Protein AF-0000000070921452 (afdb_homodimer)

Nearest PDB structures (foldseek):
  7rsf-assembly1_B  TM=6.996E-01  e=8.928E-40  Escherichia coli str. K-12 substr. MG1655
  7uoi-assembly1_A  TM=7.866E-01  e=5.355E-36  Enterococcus faecium 1,231,410
  3ct9-assembly1_B  TM=7.372E-01  e=3.382E-29  Bacteroides thetaiotaomicron VPI-5482
  3ct9-assembly1_A  TM=6.686E-01  e=4.321E-28  Bacteroides thetaiotaomicron VPI-5482
  3tx8-assembly1_A-2  TM=6.365E-01  e=1.791E-25  Corynebacterium glutamicum

InterPro domains:
  IPR001261 ArgE/DapE/ACY1/CPG2/YscS, conserved site [PS00759] (105-140)
  IPR002933 Peptidase M20 [PF01546] (72-381)
  IPR010169 Acetylornithine deacetylase ArgE [TIGR01892] (11-379)
  IPR011650 Peptidase M20, dimerisation domain [PF07687] (172-279)
  IPR036264 Bacterial exopeptidase dimerisation domain [SSF55031] (176-279)
  IPR050072 Peptidase M20A family, bacterial cell wall biosynthesis [PTHR43808] (7-383)

Secondary structure (DSSP, 8-state):
-HHHHHHHHHHHHHHHHHS--BTTS--HHHHHHHHHHHHHTT--EEEEE-TTSS-EEEEEEES-S-TT-EEEEEE--B---TT---SS-TTS-EEETTEEESTTIIIIIHHHHHHHHTGGG-TT-SS-EEEEEES--TTT-SSHHHHHHHHHTSSPPSEEEE---BTTPEEEEE-EEEEEEEEEE-B--BGGGGGGSB-HHHHHHHHHHHHHHHHHHHHHH--B-TT-SSSB-EEEEEEEEE-S-TTB--SEEEEEEEEEEPTT--HHHHHHHHHHHIIIIIHHHHHHH-TT-EEEEEEEEEEPPEE--S--HHHHHHHHHHS---EEEESS--THHHHHHTT--EEE--SSBGGGTTSTT-EEEHHHHHHHHHHHHHHHHHH-/-HHHHHHHHHHHHHHHHHS--BTTS--HHHHHHHHHHHHHTT--EEEEE-TTSS-EEEEEEES-S-TT-EEEEEE--B---TT---SS-TTS-EEETTEEESTTIIIIIHHHHHHHHTGGG-TT-SS-EEEEEES--TTT-SSHHHHHHHHHTSSPPSEEEE---BTTPEEEEE-EEEEEEEEEE-B--BGGGGGGSB-HHHHHHHHHHHHHHHHHHHHHH--B-TTSSSSB-EEEEEEEEE-S-TTB--SEEEEEEEEEEPTT--HHHHHHHHHHHIIIIIHHHHHHH-TT-EEEEEEEEEEPPEE--S--HHHHHHHHHHT---EEEESS--THHHHHHTT--EEE--SSBGGGTTSTT-EEEHHHHHHHHHHHHHHHHHH-

Structure (mmCIF, N/CA/C/O backbone):
data_AF-0000000070921452-model_v1
#
loop_
_entity.id
_entity.type
_entity.pdbx_description
1 polymer 'Acetylornithine deacetylase'
#
loop_
_atom_site.group_PDB
_atom_site.id
_atom_site.type_symbol
_atom_site.label_atom_id
_atom_site.label_alt_id
_atom_site.label_comp_id
_atom_site.label_asym_id
_atom_site.label_entity_id
_atom_site.label_seq_id
_atom_site.pdbx_PDB_ins_code
_atom_site.Cartn_x
_atom_site.Cartn_y
_atom_site.Cartn_z
_atom_site.occupancy
_atom_site.B_iso_or_equiv
_atom_site.auth_seq_id
_atom_site.auth_comp_id
_atom_site.auth_asym_id
_atom_site.auth_atom_id
_atom_site.pdbx_PDB_model_num
ATOM 1 N N . MET A 1 1 ? -26.844 41.562 16.5 1 67.75 1 MET A N 1
ATOM 2 C CA . MET A 1 1 ? -25.547 41.844 15.883 1 67.75 1 MET A CA 1
ATOM 3 C C . MET A 1 1 ? -24.688 40.594 15.82 1 67.75 1 MET A C 1
ATOM 5 O O . MET A 1 1 ? -24.266 40.156 14.742 1 67.75 1 MET A O 1
ATOM 9 N N . MET A 1 2 ? -24.734 39.969 16.938 1 76.06 2 MET A N 1
ATOM 10 C CA . MET A 1 2 ? -23.953 38.75 16.984 1 76.06 2 MET A CA 1
ATOM 11 C C . MET A 1 2 ? -24.641 37.625 16.203 1 76.06 2 MET A C 1
ATOM 13 O O . MET A 1 2 ? -24 36.938 15.43 1 76.06 2 MET A O 1
ATOM 17 N N . ALA A 1 3 ? -25.922 37.625 16.312 1 78.75 3 ALA A N 1
ATOM 18 C CA . ALA A 1 3 ? -26.688 36.594 15.633 1 78.75 3 ALA A CA 1
ATOM 19 C C . ALA A 1 3 ? -26.594 36.719 14.117 1 78.75 3 ALA A C 1
ATOM 21 O O . ALA A 1 3 ? -26.484 35.719 13.406 1 78.75 3 ALA A O 1
ATOM 22 N N . THR A 1 4 ? -26.594 37.812 13.656 1 86.81 4 THR A N 1
ATOM 23 C CA . THR A 1 4 ? -26.5 38.062 12.227 1 86.81 4 THR A CA 1
ATOM 24 C C . THR A 1 4 ? -25.109 37.75 11.703 1 86.81 4 THR A C 1
ATOM 26 O O . THR A 1 4 ? -24.953 37.125 10.641 1 86.81 4 THR A O 1
ATOM 29 N N . ALA A 1 5 ? -24.156 38.094 12.492 1 91.69 5 ALA A N 1
ATOM 30 C CA . ALA A 1 5 ? -22.781 37.812 12.102 1 91.69 5 ALA A CA 1
ATOM 31 C C . ALA A 1 5 ? -22.516 36.312 12.062 1 91.69 5 ALA A C 1
ATOM 33 O O . ALA A 1 5 ? -21.828 35.812 11.164 1 91.69 5 ALA A O 1
ATOM 34 N N . LEU A 1 6 ? -23.109 35.656 13 1 95.06 6 LEU A N 1
ATOM 35 C CA . LEU A 1 6 ? -22.938 34.219 13.047 1 95.06 6 LEU A CA 1
ATOM 36 C C . LEU A 1 6 ? -23.609 33.562 11.859 1 95.06 6 LEU A C 1
ATOM 38 O O . LEU A 1 6 ? -23.109 32.562 11.336 1 95.06 6 LEU A O 1
ATOM 42 N N . ALA A 1 7 ? -24.719 34.062 11.461 1 96 7 ALA A N 1
ATOM 43 C CA . ALA A 1 7 ? -25.406 33.562 10.289 1 96 7 ALA A CA 1
ATOM 44 C C . ALA A 1 7 ? -24.562 33.75 9.031 1 96 7 ALA A C 1
ATOM 46 O O . ALA A 1 7 ? -24.547 32.875 8.148 1 96 7 ALA A O 1
ATOM 47 N N . ASP A 1 8 ? -23.922 34.906 8.93 1 97.19 8 ASP A N 1
ATOM 48 C CA . ASP A 1 8 ? -23.031 35.156 7.805 1 97.19 8 ASP A CA 1
ATOM 49 C C . ASP A 1 8 ? -21.844 34.219 7.809 1 97.19 8 ASP A C 1
ATOM 51 O O . ASP A 1 8 ? -21.438 33.719 6.758 1 97.19 8 ASP A O 1
ATOM 55 N N . VAL A 1 9 ? -21.312 33.969 8.992 1 98.12 9 VAL A N 1
ATOM 56 C CA . VAL A 1 9 ? -20.188 33.031 9.133 1 98.12 9 VAL A CA 1
ATOM 57 C C . VAL A 1 9 ? -20.609 31.656 8.656 1 98.12 9 VAL A C 1
ATOM 59 O O . VAL A 1 9 ? -19.891 31.016 7.891 1 98.12 9 VAL A O 1
ATOM 62 N N . ARG A 1 10 ? -21.734 31.219 9.086 1 97.75 10 ARG A N 1
ATOM 63 C CA . ARG A 1 10 ? -22.234 29.891 8.719 1 97.75 10 ARG A CA 1
ATOM 64 C C . ARG A 1 10 ? -22.422 29.781 7.211 1 97.75 10 ARG A C 1
ATOM 66 O O . ARG A 1 10 ? -22.094 28.734 6.621 1 97.75 10 ARG A O 1
ATOM 73 N N . ALA A 1 11 ? -22.922 30.781 6.633 1 98.06 11 ALA A N 1
ATOM 74 C CA . ALA A 1 11 ? -23.172 30.781 5.191 1 98.06 11 ALA A CA 1
ATOM 75 C C . ALA A 1 11 ? -21.859 30.672 4.418 1 98.06 11 ALA A C 1
ATOM 77 O O . ALA A 1 11 ? -21.766 29.922 3.439 1 98.06 11 ALA A O 1
ATOM 78 N N . ILE A 1 12 ? -20.891 31.391 4.832 1 98.62 12 ILE A N 1
ATOM 79 C CA . ILE A 1 12 ? -19.594 31.359 4.172 1 98.62 12 ILE A CA 1
ATOM 80 C C . ILE A 1 12 ? -18.922 30 4.418 1 98.62 12 ILE A C 1
ATOM 82 O O . ILE A 1 12 ? -18.344 29.422 3.508 1 98.62 12 ILE A O 1
ATOM 86 N N . LEU A 1 13 ? -19.016 29.531 5.672 1 98.75 13 LEU A N 1
ATOM 87 C CA . LEU A 1 13 ? -18.438 28.234 6.008 1 98.75 13 LEU A CA 1
ATOM 88 C C . LEU A 1 13 ? -19.047 27.125 5.156 1 98.75 13 LEU A C 1
ATOM 90 O O . LEU A 1 13 ? -18.344 26.219 4.715 1 98.75 13 LEU A O 1
ATOM 94 N N . GLU A 1 14 ? -20.328 27.219 4.969 1 98.62 14 GLU A N 1
ATOM 95 C CA . GLU A 1 14 ? -21.031 26.25 4.121 1 98.62 14 GLU A CA 1
ATOM 96 C C . GLU A 1 14 ? -20.422 26.219 2.719 1 98.62 14 GLU A C 1
ATOM 98 O O . GLU A 1 14 ? -20.203 25.156 2.156 1 98.62 14 GLU A O 1
ATOM 103 N N . ARG A 1 15 ? -20.141 27.359 2.18 1 98.62 15 ARG A N 1
ATOM 104 C CA . ARG A 1 15 ? -19.531 27.438 0.855 1 98.62 15 ARG A CA 1
ATOM 105 C C . ARG A 1 15 ? -18.125 26.875 0.864 1 98.62 15 ARG A C 1
ATOM 107 O O . ARG A 1 15 ? -17.734 26.109 -0.029 1 98.62 15 ARG A O 1
ATOM 114 N N . LEU A 1 16 ? -17.344 27.266 1.867 1 98.81 16 LEU A N 1
ATOM 115 C CA . LEU A 1 16 ? -15.953 26.828 1.937 1 98.81 16 LEU A CA 1
ATOM 116 C C . LEU A 1 16 ? -15.867 25.312 2.059 1 98.81 16 LEU A C 1
ATOM 118 O O . LEU A 1 16 ? -15.031 24.672 1.416 1 98.81 16 LEU A O 1
ATOM 122 N N . VAL A 1 17 ? -16.75 24.719 2.861 1 98.69 17 VAL A N 1
ATOM 123 C CA . VAL A 1 17 ? -16.75 23.281 3.088 1 98.69 17 VAL A CA 1
ATOM 124 C C . VAL A 1 17 ? -17.172 22.562 1.811 1 98.69 17 VAL A C 1
ATOM 126 O O . VAL A 1 17 ? -16.688 21.469 1.517 1 98.69 17 VAL A O 1
ATOM 129 N N . ALA A 1 18 ? -17.969 23.172 1.017 1 98.62 18 ALA A N 1
ATOM 130 C CA . ALA A 1 18 ? -18.516 22.562 -0.186 1 98.62 18 ALA A CA 1
ATOM 131 C C . ALA A 1 18 ? -17.422 22.359 -1.246 1 98.62 18 ALA A C 1
ATOM 133 O O . ALA A 1 18 ? -17.594 21.562 -2.166 1 98.62 18 ALA A O 1
ATOM 134 N N . PHE A 1 19 ? -16.312 23.125 -1.19 1 98.56 19 PHE A N 1
ATOM 135 C CA . PHE A 1 19 ? -15.18 22.922 -2.094 1 98.56 19 PHE A CA 1
ATOM 136 C C . PHE A 1 19 ? -14.328 21.75 -1.633 1 98.56 19 PHE A C 1
ATOM 138 O O . PHE A 1 19 ? -13.805 21.75 -0.518 1 98.56 19 PHE A O 1
ATOM 145 N N . ASP A 1 20 ? -14.211 20.734 -2.416 1 97.88 20 ASP A N 1
ATOM 146 C CA . ASP A 1 20 ? -13.328 19.609 -2.121 1 97.88 20 ASP A CA 1
ATOM 147 C C . ASP A 1 20 ? -11.867 19.984 -2.35 1 97.88 20 ASP A C 1
ATOM 149 O O . ASP A 1 20 ? -11.32 19.734 -3.424 1 97.88 20 ASP A O 1
ATOM 153 N N . THR A 1 21 ? -11.266 20.516 -1.286 1 98.31 21 THR A N 1
ATOM 154 C CA . THR A 1 21 ? -9.883 20.953 -1.391 1 98.31 21 THR A CA 1
ATOM 155 C C . THR A 1 21 ? -8.953 19.969 -0.682 1 98.31 21 THR A C 1
ATOM 157 O O . THR A 1 21 ? -7.98 20.375 -0.044 1 98.31 21 THR A O 1
ATOM 160 N N . VAL A 1 22 ? -9.328 18.672 -0.691 1 97.5 22 VAL A N 1
ATOM 161 C CA . VAL A 1 22 ? -8.336 17.688 -0.258 1 97.5 22 VAL A CA 1
ATOM 162 C C . VAL A 1 22 ? -6.984 18 -0.896 1 97.5 22 VAL A C 1
ATOM 164 O O . VAL A 1 22 ? -6.914 18.359 -2.074 1 97.5 22 VAL A O 1
ATOM 167 N N . SER A 1 23 ? -5.938 17.859 -0.176 1 95.25 23 SER A N 1
ATOM 168 C CA . SER A 1 23 ? -4.625 18.375 -0.549 1 95.25 23 SER A CA 1
ATOM 169 C C . SER A 1 23 ? -4.211 17.891 -1.932 1 95.25 23 SER A C 1
ATOM 171 O O . SER A 1 23 ? -3.469 18.578 -2.643 1 95.25 23 SER A O 1
ATOM 173 N N . ARG A 1 24 ? -4.633 16.734 -2.283 1 93.25 24 ARG A N 1
ATOM 174 C CA . ARG A 1 24 ? -4.281 16.234 -3.607 1 93.25 24 ARG A CA 1
ATOM 175 C C . ARG A 1 24 ? -5.02 17 -4.699 1 93.25 24 ARG A C 1
ATOM 177 O O . ARG A 1 24 ? -4.648 16.938 -5.871 1 93.25 24 ARG A O 1
ATOM 184 N N . ASN A 1 25 ? -6.082 17.719 -4.363 1 96.75 25 ASN A N 1
ATOM 185 C CA . ASN A 1 25 ? -6.891 18.469 -5.32 1 96.75 25 ASN A CA 1
ATOM 186 C C . ASN A 1 25 ? -6.496 19.938 -5.355 1 96.75 25 ASN A C 1
ATOM 188 O O . ASN A 1 25 ? -5.809 20.422 -4.457 1 96.75 25 ASN A O 1
ATOM 192 N N . SER A 1 26 ? -6.922 20.609 -6.406 1 98.19 26 SER A N 1
ATOM 193 C CA . SER A 1 26 ? -6.711 22.047 -6.531 1 98.19 26 SER A CA 1
ATOM 194 C C . SER A 1 26 ? -7.57 22.828 -5.543 1 98.19 26 SER A C 1
ATOM 196 O O . SER A 1 26 ? -8.711 22.438 -5.266 1 98.19 26 SER A O 1
ATOM 198 N N . ASN A 1 27 ? -7 23.922 -5.016 1 98.5 27 ASN A N 1
ATOM 199 C CA . ASN A 1 27 ? -7.801 24.781 -4.152 1 98.5 27 ASN A CA 1
ATOM 200 C C . ASN A 1 27 ? -8.273 26.031 -4.891 1 98.5 27 ASN A C 1
ATOM 202 O O . ASN A 1 27 ? -8.781 26.969 -4.273 1 98.5 27 ASN A O 1
ATOM 206 N N . LEU A 1 28 ? -8.156 26.094 -6.18 1 98.69 28 LEU A N 1
ATOM 207 C CA . LEU A 1 28 ? -8.352 27.328 -6.949 1 98.69 28 LEU A CA 1
ATOM 208 C C . LEU A 1 28 ? -9.812 27.766 -6.918 1 98.69 28 LEU A C 1
ATOM 210 O O . LEU A 1 28 ? -10.102 28.953 -6.934 1 98.69 28 LEU A O 1
ATOM 214 N N . ASP A 1 29 ? -10.719 26.797 -6.969 1 98.69 29 ASP A N 1
ATOM 215 C CA . ASP A 1 29 ? -12.133 27.172 -6.914 1 98.69 29 ASP A CA 1
ATOM 216 C C . ASP A 1 29 ? -12.453 27.891 -5.605 1 98.69 29 ASP A C 1
ATOM 218 O O . ASP A 1 29 ? -13.188 28.875 -5.598 1 98.69 29 ASP A O 1
ATOM 222 N N . LEU A 1 30 ? -11.953 27.344 -4.512 1 98.75 30 LEU A N 1
ATOM 223 C CA . LEU A 1 30 ? -12.148 27.984 -3.217 1 98.75 30 LEU A CA 1
ATOM 224 C C . LEU A 1 30 ? -11.492 29.359 -3.186 1 98.75 30 LEU A C 1
ATOM 226 O O . LEU A 1 30 ? -12.109 30.344 -2.746 1 98.75 30 LEU A O 1
ATOM 230 N N . ILE A 1 31 ? -10.305 29.469 -3.656 1 98.69 31 ILE A N 1
ATOM 231 C CA . ILE A 1 31 ? -9.539 30.719 -3.688 1 98.69 31 ILE A CA 1
ATOM 232 C C . ILE A 1 31 ? -10.266 31.734 -4.559 1 98.69 31 ILE A C 1
ATOM 234 O O . ILE A 1 31 ? -10.32 32.906 -4.215 1 98.69 31 ILE A O 1
ATOM 238 N N . GLY A 1 32 ? -10.766 31.266 -5.711 1 98.62 32 GLY A N 1
ATOM 239 C CA . GLY A 1 32 ? -11.547 32.156 -6.57 1 98.62 32 GLY A CA 1
ATOM 240 C C . GLY A 1 32 ? -12.789 32.688 -5.883 1 98.62 32 GLY A C 1
ATOM 241 O O . GLY A 1 32 ? -13.102 33.875 -6.023 1 98.62 32 GLY A O 1
ATOM 242 N N . PHE A 1 33 ? -13.422 31.844 -5.211 1 98.69 33 PHE A N 1
ATOM 243 C CA . PHE A 1 33 ? -14.594 32.281 -4.461 1 98.69 33 PHE A CA 1
ATOM 244 C C . PHE A 1 33 ? -14.219 33.375 -3.465 1 98.69 33 PHE A C 1
ATOM 246 O O . PHE A 1 33 ? -14.906 34.406 -3.369 1 98.69 33 PHE A O 1
ATOM 253 N N . VAL A 1 34 ? -13.156 33.156 -2.67 1 98.81 34 VAL A N 1
ATOM 254 C CA . VAL A 1 34 ? -12.711 34.125 -1.665 1 98.81 34 VAL A CA 1
ATOM 255 C C . VAL A 1 34 ? -12.312 35.438 -2.342 1 98.81 34 VAL A C 1
ATOM 257 O O . VAL A 1 34 ? -12.672 36.531 -1.87 1 98.81 34 VAL A O 1
ATOM 260 N N . ARG A 1 35 ? -11.547 35.312 -3.402 1 98.69 35 ARG A N 1
ATOM 261 C CA . ARG A 1 35 ? -11.148 36.5 -4.16 1 98.69 35 ARG A CA 1
ATOM 262 C C . ARG A 1 35 ? -12.367 37.344 -4.566 1 98.69 35 ARG A C 1
ATOM 264 O O . ARG A 1 35 ? -12.383 38.562 -4.395 1 98.69 35 ARG A O 1
ATOM 271 N N . ASP A 1 36 ? -13.375 36.688 -5.133 1 98.56 36 ASP A N 1
ATOM 272 C CA . ASP A 1 36 ? -14.57 37.375 -5.602 1 98.56 36 ASP A CA 1
ATOM 273 C C . ASP A 1 36 ? -15.336 38 -4.438 1 98.56 36 ASP A C 1
ATOM 275 O O . ASP A 1 36 ? -15.875 39.094 -4.566 1 98.56 36 ASP A O 1
ATOM 279 N N . LEU A 1 37 ? -15.43 37.25 -3.359 1 98.25 37 LEU A N 1
ATOM 280 C CA . LEU A 1 37 ? -16.078 37.781 -2.17 1 98.25 37 LEU A CA 1
ATOM 281 C C . LEU A 1 37 ? -15.383 39.062 -1.695 1 98.25 37 LEU A C 1
ATOM 283 O O . LEU A 1 37 ? -16.047 40.031 -1.366 1 98.25 37 LEU A O 1
ATOM 287 N N . LEU A 1 38 ? -14.062 39.031 -1.604 1 98.12 38 LEU A N 1
ATOM 288 C CA . LEU A 1 38 ? -13.273 40.188 -1.201 1 98.12 38 LEU A CA 1
ATOM 289 C C . LEU A 1 38 ? -13.5 41.375 -2.15 1 98.12 38 LEU A C 1
ATOM 291 O O . LEU A 1 38 ? -13.688 42.5 -1.71 1 98.12 38 LEU A O 1
ATOM 295 N N . ALA A 1 39 ? -13.539 41.094 -3.416 1 97.62 39 ALA A N 1
ATOM 296 C CA . ALA A 1 39 ? -13.727 42.125 -4.434 1 97.62 39 ALA A CA 1
ATOM 297 C C . ALA A 1 39 ? -15.078 42.812 -4.27 1 97.62 39 ALA A C 1
ATOM 299 O O . ALA A 1 39 ? -15.195 44.031 -4.488 1 97.62 39 ALA A O 1
ATOM 300 N N . ARG A 1 40 ? -16.078 42.062 -3.969 1 97 40 ARG A N 1
ATOM 301 C CA . ARG A 1 40 ? -17.406 42.625 -3.754 1 97 40 ARG A CA 1
ATOM 302 C C . ARG A 1 40 ? -17.406 43.656 -2.635 1 97 40 ARG A C 1
ATOM 304 O O . ARG A 1 40 ? -18.25 44.562 -2.605 1 97 40 ARG A O 1
ATOM 311 N N . HIS A 1 41 ? -16.469 43.5 -1.756 1 96.19 41 HIS A N 1
ATOM 312 C CA . HIS A 1 41 ? -16.375 44.438 -0.65 1 96.19 41 HIS A CA 1
ATOM 313 C C . HIS A 1 41 ? -15.281 45.469 -0.907 1 96.19 41 HIS A C 1
ATOM 315 O O . HIS A 1 41 ? -14.875 46.219 0.004 1 96.19 41 HIS A O 1
ATOM 321 N N . GLY A 1 42 ? -14.688 45.469 -2.102 1 95.81 42 GLY A N 1
ATOM 322 C CA . GLY A 1 42 ? -13.688 46.469 -2.492 1 95.81 42 GLY A CA 1
ATOM 323 C C . GLY A 1 42 ? -12.305 46.156 -1.963 1 95.81 42 GLY A C 1
ATOM 324 O O . GLY A 1 42 ? -11.477 47.031 -1.813 1 95.81 42 GLY A O 1
ATOM 325 N N . VAL A 1 43 ? -12.055 45 -1.565 1 96.62 43 VAL A N 1
ATOM 326 C CA . VAL A 1 43 ? -10.75 44.594 -1.056 1 96.62 43 VAL A CA 1
ATOM 327 C C . VAL A 1 43 ? -9.977 43.844 -2.148 1 96.62 43 VAL A C 1
ATOM 329 O O . VAL A 1 43 ? -10.445 42.844 -2.676 1 96.62 43 VAL A O 1
ATOM 332 N N . ASP A 1 44 ? -8.828 44.312 -2.486 1 93.94 44 ASP A N 1
ATOM 333 C CA . ASP A 1 44 ? -7.98 43.656 -3.465 1 93.94 44 ASP A CA 1
ATOM 334 C C . ASP A 1 44 ? -7.227 42.5 -2.828 1 93.94 44 ASP A C 1
ATOM 336 O O . ASP A 1 44 ? -6.918 42.531 -1.635 1 93.94 44 ASP A O 1
ATOM 340 N N . SER A 1 45 ? -7.027 41.5 -3.6 1 97.44 45 SER A N 1
ATOM 341 C CA . SER A 1 45 ? -6.254 40.344 -3.158 1 97.44 45 SER A CA 1
ATOM 342 C C . SER A 1 45 ? -5.227 39.938 -4.207 1 97.44 45 SER A C 1
ATOM 344 O O . SER A 1 45 ? -5.363 40.281 -5.383 1 97.44 45 SER A O 1
ATOM 346 N N . VAL A 1 46 ? -4.199 39.281 -3.76 1 97.81 46 VAL A N 1
ATOM 347 C CA . VAL A 1 46 ? -3.135 38.75 -4.605 1 97.81 46 VAL A CA 1
ATOM 348 C C . VAL A 1 46 ? -3.105 37.219 -4.504 1 97.81 46 VAL A C 1
ATOM 350 O O . VAL A 1 46 ? -3.148 36.656 -3.402 1 97.81 46 VAL A O 1
ATOM 353 N N . LEU A 1 47 ? -3.086 36.562 -5.68 1 98.44 47 LEU A N 1
ATOM 354 C CA . LEU A 1 47 ? -2.912 35.125 -5.723 1 98.44 47 LEU A CA 1
ATOM 355 C C . LEU A 1 47 ? -1.451 34.75 -5.969 1 98.44 47 LEU A C 1
ATOM 357 O O . LEU A 1 47 ? -0.791 35.375 -6.816 1 98.44 47 LEU A O 1
ATOM 361 N N . ILE A 1 48 ? -0.879 33.875 -5.18 1 98.5 48 ILE A N 1
ATOM 362 C CA . ILE A 1 48 ? 0.48 33.375 -5.312 1 98.5 48 ILE A CA 1
ATOM 363 C C . ILE A 1 48 ? 0.441 31.891 -5.707 1 98.5 48 ILE A C 1
ATOM 365 O O . ILE A 1 48 ? 0.312 31.016 -4.852 1 98.5 48 ILE A O 1
ATOM 369 N N . PRO A 1 49 ? 0.61 31.562 -6.98 1 98.12 49 PRO A N 1
ATOM 370 C CA . PRO A 1 49 ? 0.436 30.188 -7.477 1 98.12 49 PRO A CA 1
ATOM 371 C C . PRO A 1 49 ? 1.604 29.281 -7.113 1 98.12 49 PRO A C 1
ATOM 373 O O . PRO A 1 49 ? 2.715 29.766 -6.871 1 98.12 49 PRO A O 1
ATOM 376 N N . ASN A 1 50 ? 1.265 28.062 -7.055 1 96.94 50 ASN A N 1
ATOM 377 C CA . ASN A 1 50 ? 2.35 27.078 -7.016 1 96.94 50 ASN A CA 1
ATOM 378 C C . ASN A 1 50 ? 3.037 26.953 -8.367 1 96.94 50 ASN A C 1
ATOM 380 O O . ASN A 1 50 ? 2.697 27.672 -9.312 1 96.94 50 ASN A O 1
ATOM 384 N N . GLY A 1 51 ? 4.023 26.141 -8.461 1 95.44 51 GLY A N 1
ATOM 385 C CA . GLY A 1 51 ? 4.863 26.047 -9.648 1 95.44 51 GLY A CA 1
ATOM 386 C C . GLY A 1 51 ? 4.082 25.734 -10.906 1 95.44 51 GLY A C 1
ATOM 387 O O . GLY A 1 51 ? 4.352 26.297 -11.969 1 95.44 51 GLY A O 1
ATOM 388 N N . ASP A 1 52 ? 3.068 24.891 -10.789 1 95.38 52 ASP A N 1
ATOM 389 C CA . ASP A 1 52 ? 2.377 24.438 -12 1 95.38 52 ASP A CA 1
ATOM 390 C C . ASP A 1 52 ? 1.021 25.125 -12.133 1 95.38 52 ASP A C 1
ATOM 392 O O . ASP A 1 52 ? 0.246 24.812 -13.039 1 95.38 52 ASP A O 1
ATOM 396 N N . GLY A 1 53 ? 0.67 25.969 -11.258 1 97.38 53 GLY A N 1
ATOM 397 C CA . GLY A 1 53 ? -0.515 26.797 -11.367 1 97.38 53 GLY A CA 1
ATOM 398 C C . GLY A 1 53 ? -1.786 26.094 -10.945 1 97.38 53 GLY A C 1
ATOM 399 O O . GLY A 1 53 ? -2.887 26.609 -11.125 1 97.38 53 GLY A O 1
ATOM 400 N N . SER A 1 54 ? -1.637 24.938 -10.328 1 97.69 54 SER A N 1
ATOM 401 C CA . SER A 1 54 ? -2.812 24.141 -9.977 1 97.69 54 SER A CA 1
ATOM 402 C C . SER A 1 54 ? -3.365 24.547 -8.609 1 97.69 54 SER A C 1
ATOM 404 O O . SER A 1 54 ? -4.484 24.188 -8.258 1 97.69 54 SER A O 1
ATOM 406 N N . LYS A 1 55 ? -2.609 25.297 -7.832 1 98.31 55 LYS A N 1
ATOM 407 C CA . LYS A 1 55 ? -2.99 25.797 -6.512 1 98.31 55 LYS A CA 1
ATOM 408 C C . LYS A 1 55 ? -2.5 27.219 -6.293 1 98.31 55 LYS A C 1
ATOM 410 O O . LYS A 1 55 ? -1.653 27.719 -7.043 1 98.31 55 LYS A O 1
ATOM 415 N N . ALA A 1 56 ? -3.012 27.875 -5.281 1 98.69 56 ALA A N 1
ATOM 416 C CA . ALA A 1 56 ? -2.535 29.234 -5.004 1 98.69 56 ALA A CA 1
ATOM 417 C C . ALA A 1 56 ? -2.791 29.609 -3.551 1 98.69 56 ALA A C 1
ATOM 419 O O . ALA A 1 56 ? -3.799 29.219 -2.965 1 98.69 56 ALA A O 1
ATOM 420 N N . ASN A 1 57 ? -1.829 30.359 -3.045 1 98.75 57 ASN A N 1
ATOM 421 C CA . ASN A 1 57 ? -2.094 31.172 -1.854 1 98.75 57 ASN A CA 1
ATOM 422 C C . ASN A 1 57 ? -2.879 32.438 -2.189 1 98.75 57 ASN A C 1
ATOM 424 O O . ASN A 1 57 ? -2.912 32.844 -3.344 1 98.75 57 ASN A O 1
ATOM 428 N N . LEU A 1 58 ? -3.555 32.969 -1.216 1 98.81 58 LEU A N 1
ATOM 429 C CA . LEU A 1 58 ? -4.211 34.25 -1.351 1 98.81 58 LEU A CA 1
ATOM 430 C C . LEU A 1 58 ? -3.781 35.219 -0.233 1 98.81 58 LEU A C 1
ATOM 432 O O . LEU A 1 58 ? -3.756 34.812 0.938 1 98.81 58 LEU A O 1
ATOM 436 N N . LEU A 1 59 ? -3.34 36.344 -0.58 1 98.81 59 LEU A N 1
ATOM 437 C CA . LEU A 1 59 ? -3.004 37.438 0.35 1 98.81 59 LEU A CA 1
ATOM 438 C C . LEU A 1 59 ? -3.84 38.688 0.07 1 98.81 59 LEU A C 1
ATOM 440 O O . LEU A 1 59 ? -3.92 39.125 -1.074 1 98.81 59 LEU A O 1
ATOM 444 N N . ALA A 1 60 ? -4.492 39.188 1.057 1 98.44 60 ALA A N 1
ATOM 445 C CA . ALA A 1 60 ? -5.293 40.375 0.944 1 98.44 60 ALA A CA 1
ATOM 446 C C . ALA A 1 60 ? -5.078 41.312 2.146 1 98.44 60 ALA A C 1
ATOM 448 O O . ALA A 1 60 ? -4.918 40.812 3.273 1 98.44 60 ALA A O 1
ATOM 449 N N . THR A 1 61 ? -5.098 42.562 1.936 1 97.69 61 THR A N 1
ATOM 450 C CA . THR A 1 61 ? -4.965 43.562 2.984 1 97.69 61 THR A CA 1
ATOM 451 C C . THR A 1 61 ? -6.223 44.438 3.074 1 97.69 61 THR A C 1
ATOM 453 O O . THR A 1 61 ? -6.656 45.031 2.076 1 97.69 61 THR A O 1
ATOM 456 N N . VAL A 1 62 ? -6.785 44.438 4.219 1 97.94 62 VAL A N 1
ATOM 457 C CA . VAL A 1 62 ? -7.922 45.312 4.5 1 97.94 62 VAL A CA 1
ATOM 458 C C . VAL A 1 62 ? -7.469 46.5 5.371 1 97.94 62 VAL A C 1
ATOM 460 O O . VAL A 1 62 ? -6.875 46.281 6.434 1 97.94 62 VAL A O 1
ATOM 463 N N . GLY A 1 63 ? -7.828 47.719 4.969 1 96.25 63 GLY A N 1
ATOM 464 C CA . GLY A 1 63 ? -7.395 48.906 5.711 1 96.25 63 GLY A CA 1
ATOM 465 C C . GLY A 1 63 ? -6.191 49.594 5.094 1 96.25 63 GLY A C 1
ATOM 466 O O . GLY A 1 63 ? -5.824 49.312 3.951 1 96.25 63 GLY A O 1
ATOM 467 N N . PRO A 1 64 ? -5.609 50.531 5.816 1 95.94 64 PRO A N 1
ATOM 468 C CA . PRO A 1 64 ? -4.477 51.281 5.27 1 95.94 64 PRO A CA 1
ATOM 469 C C . PRO A 1 64 ? -3.215 50.438 5.141 1 95.94 64 PRO A C 1
ATOM 471 O O . PRO A 1 64 ? -2.982 49.562 5.957 1 95.94 64 PRO A O 1
ATOM 474 N N . ARG A 1 65 ? -2.406 50.719 4.199 1 94.38 65 ARG A N 1
ATOM 475 C CA . ARG A 1 65 ? -1.176 49.969 3.959 1 94.38 65 ARG A CA 1
ATOM 476 C C . ARG A 1 65 ? -0.016 50.562 4.758 1 94.38 65 ARG A C 1
ATOM 478 O O . ARG A 1 65 ? 0.95 51.062 4.184 1 94.38 65 ARG A O 1
ATOM 485 N N . ILE A 1 66 ? -0.127 50.406 6.02 1 97.12 66 ILE A N 1
ATOM 486 C CA . ILE A 1 66 ? 0.892 50.875 6.938 1 97.12 66 ILE A CA 1
ATOM 487 C C . ILE A 1 66 ? 1.335 49.75 7.871 1 97.12 66 ILE A C 1
ATOM 489 O O . ILE A 1 66 ? 0.705 48.688 7.918 1 97.12 66 ILE A O 1
ATOM 493 N N . ALA A 1 67 ? 2.422 50 8.586 1 97.62 67 ALA A N 1
ATOM 494 C CA . ALA A 1 67 ? 2.93 49 9.523 1 97.62 67 ALA A CA 1
ATOM 495 C C . ALA A 1 67 ? 2.023 48.875 10.75 1 97.62 67 ALA A C 1
ATOM 497 O O . ALA A 1 67 ? 1.195 49.75 11 1 97.62 67 ALA A O 1
ATOM 498 N N . GLY A 1 68 ? 2.166 47.719 11.367 1 96.88 68 GLY A N 1
ATOM 499 C CA . GLY A 1 68 ? 1.475 47.562 12.641 1 96.88 68 GLY A CA 1
ATOM 500 C C . GLY A 1 68 ? 0.205 46.75 12.523 1 96.88 68 GLY A C 1
ATOM 501 O O . GLY A 1 68 ? -0.492 46.531 13.516 1 96.88 68 GLY A O 1
ATOM 502 N N . GLY A 1 69 ? -0.147 46.281 11.375 1 97.5 69 GLY A N 1
ATOM 503 C CA . GLY A 1 69 ? -1.323 45.438 11.18 1 97.5 69 GLY A CA 1
ATOM 504 C C . GLY A 1 69 ? -1.163 44.031 11.734 1 97.5 69 GLY A C 1
ATOM 505 O O . GLY A 1 69 ? -0.156 43.719 12.375 1 97.5 69 GLY A O 1
ATOM 506 N N . VAL A 1 70 ? -2.164 43.281 11.562 1 98.56 70 VAL A N 1
ATOM 507 C CA . VAL A 1 7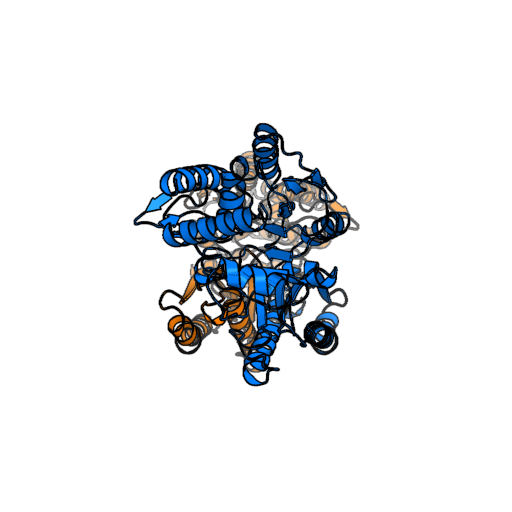0 ? -2.195 41.906 12.047 1 98.56 70 VAL A CA 1
ATOM 508 C C . VAL A 1 70 ? -2.504 40.938 10.898 1 98.56 70 VAL A C 1
ATOM 510 O O . VAL A 1 70 ? -3.371 41.219 10.062 1 98.56 70 VAL A O 1
ATOM 513 N N . VAL A 1 71 ? -1.696 39.875 10.812 1 98.69 71 VAL A N 1
ATOM 514 C CA . VAL A 1 71 ? -1.936 38.812 9.828 1 98.69 71 VAL A CA 1
ATOM 515 C C . VAL A 1 71 ? -2.848 37.75 10.414 1 98.69 71 VAL A C 1
ATOM 517 O O . VAL A 1 71 ? -2.578 37.219 11.5 1 98.69 71 VAL A O 1
ATOM 520 N N . LEU A 1 72 ? -3.951 37.5 9.797 1 98.75 72 LEU A N 1
ATOM 521 C CA . LEU A 1 72 ? -4.766 36.312 10.039 1 98.75 72 LEU A CA 1
ATOM 522 C C . LEU A 1 72 ? -4.465 35.219 9.016 1 98.75 72 LEU A C 1
ATOM 524 O O . LEU A 1 72 ? -4.801 35.375 7.836 1 98.75 72 LEU A O 1
ATOM 528 N N . SER A 1 73 ? -3.852 34.156 9.508 1 98.62 73 SER A N 1
ATOM 529 C CA . SER A 1 73 ? -3.385 33.125 8.609 1 98.62 73 SER A CA 1
ATOM 530 C C . SER A 1 73 ? -4.199 31.828 8.773 1 98.62 73 SER A C 1
ATOM 532 O O . SER A 1 73 ? -4.492 31.422 9.898 1 98.62 73 SER A O 1
ATOM 534 N N . GLY A 1 74 ? -4.613 31.203 7.715 1 98.19 74 GLY A N 1
ATOM 535 C CA . GLY A 1 74 ? -5.301 29.922 7.672 1 98.19 74 GLY A CA 1
ATOM 536 C C . GLY A 1 74 ? -5.035 29.156 6.395 1 98.19 74 GLY A C 1
ATOM 537 O O . GLY A 1 74 ? -4.605 29.719 5.391 1 98.19 74 GLY A O 1
ATOM 538 N N . HIS A 1 75 ? -5.207 27.859 6.441 1 98.25 75 HIS A N 1
ATOM 539 C CA . HIS A 1 75 ? -5.02 27.062 5.23 1 98.25 75 HIS A CA 1
ATOM 540 C C . HIS A 1 75 ? -6.359 26.641 4.637 1 98.25 75 HIS A C 1
ATOM 542 O O . HIS A 1 75 ? -7.383 26.672 5.32 1 98.25 75 HIS A O 1
ATOM 548 N N . THR A 1 76 ? -6.285 26.312 3.354 1 98.5 76 THR A N 1
ATOM 549 C CA . THR A 1 76 ? -7.531 26.094 2.627 1 98.5 76 THR A CA 1
ATOM 550 C C . THR A 1 76 ? -7.715 24.609 2.303 1 98.5 76 THR A C 1
ATOM 552 O O . THR A 1 76 ? -8.797 24.188 1.902 1 98.5 76 THR A O 1
ATOM 555 N N . ASP A 1 77 ? -6.617 23.828 2.396 1 98 77 ASP A N 1
ATOM 556 C CA . ASP A 1 77 ? -6.719 22.406 2.102 1 98 77 ASP A CA 1
ATOM 557 C C . ASP A 1 77 ? -7.211 21.625 3.318 1 98 77 ASP A C 1
ATOM 559 O O . ASP A 1 77 ? -7.266 22.156 4.426 1 98 77 ASP A O 1
ATOM 563 N N . VAL A 1 78 ? -7.719 20.406 3.014 1 97.75 78 VAL A N 1
ATOM 564 C CA . VAL A 1 78 ? -8.164 19.484 4.055 1 97.75 78 VAL A CA 1
ATOM 565 C C . VAL A 1 78 ? -7.586 18.094 3.797 1 97.75 78 VAL A C 1
ATOM 567 O O . VAL A 1 78 ? -7.012 17.844 2.734 1 97.75 78 VAL A O 1
ATOM 570 N N . VAL A 1 79 ? -7.633 17.219 4.742 1 96.56 79 VAL A N 1
ATOM 571 C CA . VAL A 1 79 ? -7.121 15.867 4.598 1 96.56 79 VAL A CA 1
ATOM 572 C C . VAL A 1 79 ? -8.148 15 3.883 1 96.56 79 VAL A C 1
ATOM 574 O O . VAL A 1 79 ? -9.328 15.359 3.807 1 96.56 79 VAL A O 1
ATOM 577 N N . PRO A 1 80 ? -7.727 13.875 3.342 1 95.81 80 PRO A N 1
ATOM 578 C CA . PRO A 1 80 ? -8.641 12.992 2.605 1 95.81 80 PRO A CA 1
ATOM 579 C C . PRO A 1 80 ? -9.742 12.422 3.486 1 95.81 80 PRO A C 1
ATOM 581 O O . PRO A 1 80 ? -9.578 12.32 4.703 1 95.81 80 PRO A O 1
ATOM 584 N N . VAL A 1 81 ? -10.844 12.062 2.77 1 95.81 81 VAL A N 1
ATOM 585 C CA . VAL A 1 81 ? -11.969 11.438 3.451 1 95.81 81 VAL A CA 1
ATOM 586 C C . VAL A 1 81 ? -12.117 9.992 2.988 1 95.81 81 VAL A C 1
ATOM 588 O O . VAL A 1 81 ? -13.016 9.281 3.432 1 95.81 81 VAL A O 1
ATOM 591 N N . ASP A 1 82 ? -11.242 9.602 2.197 1 89.81 82 ASP A N 1
ATOM 592 C CA . ASP A 1 82 ? -11.32 8.273 1.584 1 89.81 82 ASP A CA 1
ATOM 593 C C . ASP A 1 82 ? -11.305 7.18 2.645 1 89.81 82 ASP A C 1
ATOM 595 O O . ASP A 1 82 ? -10.461 7.191 3.545 1 89.81 82 ASP A O 1
ATOM 599 N N . GLY A 1 83 ? -12.266 6.285 2.523 1 85.94 83 GLY A N 1
ATOM 600 C CA . GLY A 1 83 ? -12.289 5.121 3.396 1 85.94 83 GLY A CA 1
ATOM 601 C C . GLY A 1 83 ? -12.797 5.434 4.793 1 85.94 83 GLY A C 1
ATOM 602 O O . GLY A 1 83 ? -12.953 4.527 5.617 1 85.94 83 GLY A O 1
ATOM 603 N N . GLN A 1 84 ? -13.031 6.664 5.113 1 90.5 84 GLN A N 1
ATOM 604 C CA . GLN A 1 84 ? -13.508 7.035 6.441 1 90.5 84 GLN A CA 1
ATOM 605 C C . GLN A 1 84 ? -15.016 6.82 6.562 1 90.5 84 GLN A C 1
ATOM 607 O O . GLN A 1 84 ? -15.75 7.016 5.594 1 90.5 84 GLN A O 1
ATOM 612 N N . ALA A 1 85 ? -15.414 6.457 7.73 1 89.5 85 ALA A N 1
ATOM 613 C CA . ALA A 1 85 ? -16.828 6.18 7.992 1 89.5 85 ALA A CA 1
ATOM 614 C C . ALA A 1 85 ? -17.562 7.453 8.383 1 89.5 85 ALA A C 1
ATOM 616 O O . ALA A 1 85 ? -17.891 7.66 9.555 1 89.5 85 ALA A O 1
ATOM 617 N N . TRP A 1 86 ? -17.922 8.219 7.434 1 95.38 86 TRP A N 1
ATOM 618 C CA . TRP A 1 86 ? -18.688 9.453 7.652 1 95.38 86 TRP A CA 1
ATOM 619 C C . TRP A 1 86 ? -20.172 9.156 7.746 1 95.38 86 TRP A C 1
ATOM 621 O O . TRP A 1 86 ? -20.703 8.328 7 1 95.38 86 TRP A O 1
ATOM 631 N N . SER A 1 87 ? -20.781 9.82 8.695 1 95.38 87 SER A N 1
ATOM 632 C CA . SER A 1 87 ? -22.234 9.68 8.844 1 95.38 87 SER A CA 1
ATOM 633 C C . SER A 1 87 ? -22.969 10.57 7.852 1 95.38 87 SER A C 1
ATOM 635 O O . SER A 1 87 ? -24.141 10.32 7.539 1 95.38 87 SER A O 1
ATOM 637 N N . THR A 1 88 ? -22.297 11.633 7.461 1 94.25 88 THR A N 1
ATOM 638 C CA . THR A 1 88 ? -22.844 12.562 6.477 1 94.25 88 THR A CA 1
ATOM 639 C C . THR A 1 88 ? -21.828 12.859 5.383 1 94.25 88 THR A C 1
ATOM 641 O O . THR A 1 88 ? -20.672 12.414 5.465 1 94.25 88 THR A O 1
ATOM 644 N N . ASP A 1 89 ? -22.297 13.477 4.32 1 96.94 89 ASP A N 1
ATOM 645 C CA . ASP A 1 89 ? -21.359 13.891 3.273 1 96.94 89 ASP A CA 1
ATOM 646 C C . ASP A 1 89 ? -20.297 14.844 3.826 1 96.94 89 ASP A C 1
ATOM 648 O O . ASP A 1 89 ? -20.625 15.922 4.312 1 96.94 89 ASP A O 1
ATOM 652 N N . PRO A 1 90 ? -19.109 14.438 3.73 1 98.06 90 PRO A N 1
ATOM 653 C CA . PRO A 1 90 ? -18.047 15.25 4.324 1 98.06 90 PRO A CA 1
ATOM 654 C C . PRO A 1 90 ? -17.969 16.656 3.73 1 98.06 90 PRO A C 1
ATOM 656 O O . PRO A 1 90 ? -17.438 17.578 4.363 1 98.06 90 PRO A O 1
ATOM 659 N N . PHE A 1 91 ? -18.516 16.922 2.535 1 98.5 91 PHE A N 1
ATOM 660 C CA . PHE A 1 91 ? -18.359 18.203 1.861 1 98.5 91 PHE A CA 1
ATOM 661 C C . PHE A 1 91 ? -19.688 18.953 1.775 1 98.5 91 PHE A C 1
ATOM 663 O O . PHE A 1 91 ? -19.859 19.812 0.919 1 98.5 91 PHE A O 1
ATOM 670 N N . ARG A 1 92 ? -20.562 18.578 2.574 1 98.19 92 ARG A N 1
ATOM 671 C CA . ARG A 1 92 ? -21.812 19.297 2.846 1 98.19 92 ARG A CA 1
ATOM 672 C C . ARG A 1 92 ? -21.953 19.609 4.332 1 98.19 92 ARG A C 1
ATOM 674 O O . ARG A 1 92 ? -22.062 18.703 5.156 1 98.19 92 ARG A O 1
ATOM 681 N N . LEU A 1 93 ? -21.984 20.875 4.613 1 98.25 93 LEU A N 1
ATOM 682 C CA . LEU A 1 93 ? -22.078 21.297 6.008 1 98.25 93 LEU A CA 1
ATOM 683 C C . LEU A 1 93 ? -23.438 20.938 6.59 1 98.25 93 LEU A C 1
ATOM 685 O O . LEU A 1 93 ? -24.469 21.281 6.004 1 98.25 93 LEU A O 1
ATOM 689 N N . GLU A 1 94 ? -23.422 20.266 7.645 1 97.81 94 GLU A N 1
ATOM 690 C CA . GLU A 1 94 ? -24.672 19.891 8.312 1 97.81 94 GLU A CA 1
ATOM 691 C C . GLU A 1 94 ? -24.641 20.25 9.789 1 97.81 94 GLU A C 1
ATOM 693 O O . GLU A 1 94 ? -23.625 20.062 10.461 1 97.81 94 GLU A O 1
ATOM 698 N N . GLU A 1 95 ? -25.734 20.797 10.219 1 97.06 95 GLU A N 1
ATOM 699 C CA . GLU A 1 95 ? -25.828 21.125 11.633 1 97.06 95 GLU A CA 1
ATOM 700 C C . GLU A 1 95 ? -26.641 20.094 12.398 1 97.06 95 GLU A C 1
ATOM 702 O O . GLU A 1 95 ? -27.719 19.688 11.945 1 97.06 95 GLU A O 1
ATOM 707 N N . ARG A 1 96 ? -26.062 19.594 13.406 1 95.75 96 ARG A N 1
ATOM 708 C CA . ARG A 1 96 ? -26.766 18.719 14.336 1 95.75 96 ARG A CA 1
ATOM 709 C C . ARG A 1 96 ? -26.406 19.047 15.781 1 95.75 96 ARG A C 1
ATOM 711 O O . ARG A 1 96 ? -25.25 18.938 16.188 1 95.75 96 ARG A O 1
ATOM 718 N N . ALA A 1 97 ? -27.344 19.516 16.578 1 96 97 ALA A N 1
ATOM 719 C CA . ALA A 1 97 ? -27.203 19.75 18.016 1 96 97 ALA A CA 1
ATOM 720 C C . ALA A 1 97 ? -26.078 20.75 18.297 1 96 97 ALA A C 1
ATOM 722 O O . ALA A 1 97 ? -25.203 20.484 19.109 1 96 97 ALA A O 1
ATOM 723 N N . GLY A 1 98 ? -26 21.812 17.562 1 96.56 98 GLY A N 1
ATOM 724 C CA . GLY A 1 98 ? -25.062 22.891 17.812 1 96.56 98 GLY A CA 1
ATOM 725 C C . GLY A 1 98 ? -23.688 22.609 17.25 1 96.56 98 GLY A C 1
ATOM 726 O O . GLY A 1 98 ? -22.734 23.344 17.547 1 96.56 98 GLY A O 1
ATOM 727 N N . ARG A 1 99 ? -23.578 21.5 16.438 1 97.69 99 ARG A N 1
ATOM 728 C CA . ARG A 1 99 ? -22.312 21.125 15.781 1 97.69 99 ARG A CA 1
ATOM 729 C C . ARG A 1 99 ? -22.438 21.219 14.266 1 97.69 99 ARG A C 1
ATOM 731 O O . ARG A 1 99 ? -23.469 20.812 13.703 1 97.69 99 ARG A O 1
ATOM 738 N N . LEU A 1 100 ? -21.5 21.859 13.664 1 98.38 100 LEU A N 1
ATOM 739 C CA . LEU A 1 100 ? -21.438 21.906 12.211 1 98.38 100 LEU A CA 1
ATOM 740 C C . LEU A 1 100 ? -20.453 20.875 11.672 1 98.38 100 LEU A C 1
ATOM 742 O O . LEU A 1 100 ? -19.234 21.094 11.695 1 98.38 100 LEU A O 1
ATOM 746 N N . TYR A 1 101 ? -21.062 19.844 11.125 1 98.31 101 TYR A N 1
ATOM 747 C CA . TYR A 1 101 ? -20.281 18.719 10.609 1 98.31 101 TYR A CA 1
ATOM 748 C C . TYR A 1 101 ? -19.844 18.969 9.172 1 98.31 101 TYR A C 1
ATOM 750 O O . TYR A 1 101 ? -20.625 19.453 8.352 1 98.31 101 TYR A O 1
ATOM 758 N N . GLY A 1 102 ? -18.609 18.703 8.891 1 98.38 102 GLY A N 1
ATOM 759 C CA . GLY A 1 102 ? -18.016 18.812 7.566 1 98.38 102 GLY A CA 1
ATOM 760 C C . GLY A 1 102 ? -16.5 18.797 7.598 1 98.38 102 GLY A C 1
ATOM 761 O O . GLY A 1 102 ? -15.891 19.312 8.531 1 98.38 102 GLY A O 1
ATOM 762 N N . ARG A 1 103 ? -15.93 18.188 6.582 1 98.44 103 ARG A N 1
ATOM 763 C CA . ARG A 1 103 ? -14.469 18.188 6.516 1 98.44 103 ARG A CA 1
ATOM 764 C C . ARG A 1 103 ? -13.922 19.594 6.375 1 98.44 103 ARG A C 1
ATOM 766 O O . ARG A 1 103 ? -14.297 20.328 5.453 1 98.44 103 ARG A O 1
ATOM 773 N N . GLY A 1 104 ? -13.102 20.016 7.309 1 97.88 104 GLY A N 1
ATOM 774 C CA . GLY A 1 104 ? -12.5 21.344 7.297 1 97.88 104 GLY A CA 1
ATOM 775 C C . GLY A 1 104 ? -13.25 22.328 8.156 1 97.88 104 GLY A C 1
ATOM 776 O O . GLY A 1 104 ? -12.766 23.438 8.406 1 97.88 104 GLY A O 1
ATOM 777 N N . SER A 1 105 ? -14.422 21.953 8.656 1 98.38 105 SER A N 1
ATOM 778 C CA . SER A 1 105 ? -15.172 22.875 9.492 1 98.38 105 SER A CA 1
ATOM 779 C C . SER A 1 105 ? -14.359 23.312 10.703 1 98.38 105 SER A C 1
ATOM 781 O O . SER A 1 105 ? -14.297 24.5 11.031 1 98.38 105 SER A O 1
ATOM 783 N N . CYS A 1 106 ? -13.68 22.328 11.266 1 97.5 106 CYS A N 1
ATOM 784 C CA . CYS A 1 106 ? -12.852 22.547 12.445 1 97.5 106 CYS A CA 1
ATOM 785 C C . CYS A 1 106 ? -11.422 22.922 12.047 1 97.5 106 CYS A C 1
ATOM 787 O O . CYS A 1 106 ? -10.812 23.812 12.656 1 97.5 106 CYS A O 1
ATOM 789 N N . ASP A 1 107 ? -10.812 22.391 11.078 1 96.69 107 ASP A N 1
ATOM 790 C CA . ASP A 1 107 ? -9.406 22.484 10.695 1 96.69 107 ASP A CA 1
ATOM 791 C C . ASP A 1 107 ? -9.258 22.781 9.203 1 96.69 107 ASP A C 1
ATOM 793 O O . ASP A 1 107 ? -9.102 21.859 8.398 1 96.69 107 ASP A O 1
ATOM 797 N N . MET A 1 108 ? -9.391 24.016 8.789 1 97.06 108 MET A N 1
ATOM 798 C CA . MET A 1 108 ? -9.688 25.125 9.695 1 97.06 108 MET A CA 1
ATOM 799 C C . MET A 1 108 ? -10.5 26.203 8.992 1 97.06 108 MET A C 1
ATOM 801 O O . MET A 1 108 ? -10.312 27.391 9.242 1 97.06 108 MET A O 1
ATOM 805 N N . LYS A 1 109 ? -11.375 25.734 8.078 1 98.62 109 LYS A N 1
ATOM 806 C CA . LYS A 1 109 ? -12.172 26.672 7.27 1 98.62 109 LYS A CA 1
ATOM 807 C C . LYS A 1 109 ? -13.109 27.484 8.141 1 98.62 109 LYS A C 1
ATOM 809 O O . LYS A 1 109 ? -13.578 28.547 7.73 1 98.62 109 LYS A O 1
ATOM 814 N N . GLY A 1 110 ? -13.461 27.047 9.336 1 98.56 110 GLY A N 1
ATOM 815 C CA . GLY A 1 110 ? -14.234 27.844 10.273 1 98.56 110 GLY A CA 1
ATOM 816 C C . GLY A 1 110 ? -13.586 29.172 10.602 1 98.56 110 GLY A C 1
ATOM 817 O O . GLY A 1 110 ? -14.242 30.203 10.578 1 98.56 110 GLY A O 1
ATOM 818 N N . PHE A 1 111 ? -12.289 29.141 10.906 1 98.69 111 PHE A N 1
ATOM 819 C CA . PHE A 1 111 ? -11.539 30.359 11.188 1 98.69 111 PHE A CA 1
ATOM 820 C C . PHE A 1 111 ? -11.562 31.297 9.992 1 98.69 111 PHE A C 1
ATOM 822 O O . PHE A 1 111 ? -11.766 32.5 10.148 1 98.69 111 PHE A O 1
ATOM 829 N N . VAL A 1 112 ? -11.367 30.781 8.828 1 98.75 112 VAL A N 1
ATOM 830 C CA . VAL A 1 112 ? -11.336 31.547 7.59 1 98.75 112 VAL A CA 1
ATOM 831 C C . VAL A 1 112 ? -12.703 32.188 7.336 1 98.75 112 VAL A C 1
ATOM 833 O O . VAL A 1 112 ? -12.789 33.344 6.965 1 98.75 112 VAL A O 1
ATOM 836 N N . ALA A 1 113 ? -13.734 31.422 7.531 1 98.81 113 ALA A N 1
ATOM 837 C CA . ALA A 1 113 ? -15.102 31.891 7.324 1 98.81 113 ALA A CA 1
ATOM 838 C C . ALA A 1 113 ? -15.398 33.094 8.219 1 98.81 113 ALA A C 1
ATOM 840 O O . ALA A 1 113 ? -16.078 34.031 7.797 1 98.81 113 ALA A O 1
ATOM 841 N N . ILE A 1 114 ? -14.961 33.062 9.445 1 98.75 114 ILE A N 1
ATOM 842 C CA . ILE A 1 114 ? -15.172 34.156 10.375 1 98.75 114 ILE A CA 1
ATOM 843 C C . ILE A 1 114 ? -14.523 35.438 9.828 1 98.75 114 ILE A C 1
ATOM 845 O O . ILE A 1 114 ? -15.164 36.5 9.758 1 98.75 114 ILE A O 1
ATOM 849 N N . ALA A 1 115 ? -13.266 35.312 9.453 1 98.5 115 ALA A N 1
ATOM 850 C CA . ALA A 1 115 ? -12.539 36.469 8.93 1 98.5 115 ALA A CA 1
ATOM 851 C C . ALA A 1 115 ? -13.258 37.094 7.73 1 98.5 115 ALA A C 1
ATOM 853 O O . ALA A 1 115 ? -13.398 38.312 7.633 1 98.5 115 ALA A O 1
ATOM 854 N N . LEU A 1 116 ? -13.719 36.25 6.848 1 98.5 116 LEU A N 1
ATOM 855 C CA . LEU A 1 116 ? -14.367 36.688 5.621 1 98.5 116 LEU A CA 1
ATOM 856 C C . LEU A 1 116 ? -15.711 37.344 5.93 1 98.5 116 LEU A C 1
ATOM 858 O O . LEU A 1 116 ? -16.078 38.344 5.301 1 98.5 116 LEU A O 1
ATOM 862 N N . ALA A 1 117 ? -16.438 36.781 6.844 1 98.12 117 ALA A N 1
ATOM 863 C CA . ALA A 1 117 ? -17.75 37.281 7.195 1 98.12 117 ALA A CA 1
ATOM 864 C C . ALA A 1 117 ? -17.656 38.688 7.816 1 98.12 117 ALA A C 1
ATOM 866 O O . ALA A 1 117 ? -18.609 39.469 7.77 1 98.12 117 ALA A O 1
ATOM 867 N N . LEU A 1 118 ? -16.547 39.031 8.367 1 97.94 118 LEU A N 1
ATOM 868 C CA . LEU A 1 118 ? -16.406 40.25 9.141 1 97.94 118 LEU A CA 1
ATOM 869 C C . LEU A 1 118 ? -15.836 41.375 8.273 1 97.94 118 LEU A C 1
ATOM 871 O O . LEU A 1 118 ? -15.68 42.5 8.742 1 97.94 118 LEU A O 1
ATOM 875 N N . ILE A 1 119 ? -15.547 41.125 7.008 1 97.31 119 ILE A N 1
ATOM 876 C CA . ILE A 1 119 ? -14.938 42.125 6.109 1 97.31 119 ILE A CA 1
ATOM 877 C C . ILE A 1 119 ? -15.75 43.406 6.117 1 97.31 119 ILE A C 1
ATOM 879 O O . ILE A 1 119 ? -15.195 44.5 6.203 1 97.31 119 ILE A O 1
ATOM 883 N N . PRO A 1 120 ? -17.094 43.344 6.094 1 95.38 120 PRO A N 1
ATOM 884 C CA . PRO A 1 120 ? -17.891 44.594 6.094 1 95.38 120 PRO A CA 1
ATOM 885 C C . PRO A 1 120 ? -17.672 45.438 7.348 1 95.38 120 PRO A C 1
ATOM 887 O O . PRO A 1 120 ? -17.891 46.656 7.328 1 95.38 120 PRO A O 1
ATOM 890 N N . GLN A 1 121 ? -17.156 44.781 8.391 1 95.5 121 GLN A N 1
ATOM 891 C CA . GLN A 1 121 ? -16.953 45.5 9.648 1 95.5 121 GLN A CA 1
ATOM 892 C C . GLN A 1 121 ? -15.57 46.125 9.719 1 95.5 121 GLN A C 1
ATOM 894 O O . GLN A 1 121 ? -15.25 46.844 10.672 1 95.5 121 GLN A O 1
ATOM 899 N N . MET A 1 122 ? -14.727 45.938 8.703 1 96.06 122 MET A N 1
ATOM 900 C CA . MET A 1 122 ? -13.336 46.375 8.734 1 96.06 122 MET A CA 1
ATOM 901 C C . MET A 1 122 ? -13.172 47.719 8 1 96.06 122 MET A C 1
ATOM 903 O O . MET A 1 122 ? -12.086 48.031 7.512 1 96.06 122 MET A O 1
ATOM 907 N N . LYS A 1 123 ? -14.117 48.562 7.906 1 87.69 123 LYS A N 1
ATOM 908 C CA . LYS A 1 123 ? -14.102 49.781 7.117 1 87.69 123 LYS A CA 1
ATOM 909 C C . LYS A 1 123 ? -13.32 50.875 7.824 1 87.69 123 LYS A C 1
ATOM 911 O O . LYS A 1 123 ? -12.68 51.719 7.176 1 87.69 123 LYS A O 1
AT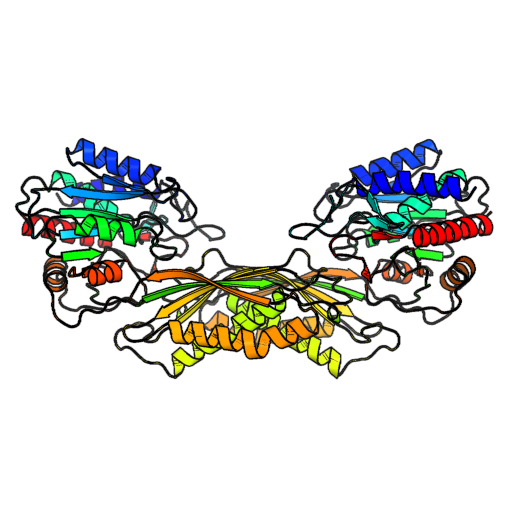OM 916 N N . ALA A 1 124 ? -13.219 50.938 9.086 1 91.12 124 ALA A N 1
ATOM 917 C CA . ALA A 1 124 ? -12.641 52.062 9.836 1 91.12 124 ALA A CA 1
ATOM 918 C C . ALA A 1 124 ? -11.312 51.656 10.461 1 91.12 124 ALA A C 1
ATOM 920 O O . ALA A 1 124 ? -10.883 52.25 11.453 1 91.12 124 ALA A O 1
ATOM 921 N N . LEU A 1 125 ? -10.68 50.719 9.875 1 96.75 125 LEU A N 1
ATOM 922 C CA . LEU A 1 125 ? -9.422 50.219 10.453 1 96.75 125 LEU A CA 1
ATOM 923 C C . LEU A 1 125 ? -8.344 51.312 10.367 1 96.75 125 LEU A C 1
ATOM 925 O O . LEU A 1 125 ? -8.156 51.906 9.312 1 96.75 125 LEU A O 1
ATOM 929 N N . ARG A 1 126 ? -7.688 51.562 11.445 1 97.31 126 ARG A N 1
ATOM 930 C CA . ARG A 1 126 ? -6.543 52.469 11.477 1 97.31 126 ARG A CA 1
ATOM 931 C C . ARG A 1 126 ? -5.246 51.719 11.172 1 97.31 126 ARG A C 1
ATOM 933 O O . ARG A 1 126 ? -4.266 52.312 10.734 1 97.31 126 ARG A O 1
ATOM 940 N N . ARG A 1 127 ? -5.234 50.469 11.469 1 97.56 127 ARG A N 1
ATOM 941 C CA . ARG A 1 127 ? -4.184 49.562 11.086 1 97.56 127 ARG A CA 1
ATOM 942 C C . ARG A 1 127 ? -4.762 48.375 10.312 1 97.56 127 ARG A C 1
ATOM 944 O O . ARG A 1 127 ? -5.867 47.906 10.602 1 97.56 127 ARG A O 1
ATOM 951 N N . PRO A 1 128 ? -3.988 47.844 9.422 1 97.94 128 PRO A N 1
ATOM 952 C CA . PRO A 1 128 ? -4.574 46.844 8.5 1 97.94 128 PRO A CA 1
ATOM 953 C C . PRO A 1 128 ? -4.699 45.469 9.125 1 97.94 128 PRO A C 1
ATOM 955 O O . PRO A 1 128 ? -3.988 45.156 10.078 1 97.94 128 PRO A O 1
ATOM 958 N N . ILE A 1 129 ? -5.582 44.719 8.633 1 98.56 129 ILE A N 1
ATOM 959 C CA . ILE A 1 129 ? -5.652 43.25 8.789 1 98.56 129 ILE A CA 1
ATOM 960 C C . ILE A 1 129 ? -5.289 42.562 7.469 1 98.56 129 ILE A C 1
ATOM 962 O O . ILE A 1 129 ? -5.848 42.906 6.418 1 98.56 129 ILE A O 1
ATOM 966 N N . HIS A 1 130 ? -4.301 41.719 7.5 1 98.56 130 HIS A N 1
ATOM 967 C CA . HIS A 1 130 ? -3.893 40.938 6.336 1 98.56 130 HIS A CA 1
ATOM 968 C C . HIS A 1 130 ? -4.445 39.531 6.395 1 98.56 130 HIS A C 1
ATOM 970 O O . HIS A 1 130 ? -4.199 38.781 7.359 1 98.56 130 HIS A O 1
ATOM 976 N N . LEU A 1 131 ? -5.215 39.125 5.422 1 98.62 131 LEU A N 1
ATOM 977 C CA . LEU A 1 131 ? -5.672 37.75 5.285 1 98.62 131 LEU A CA 1
ATOM 978 C C . LEU A 1 131 ? -4.676 36.938 4.473 1 98.62 131 LEU A C 1
ATOM 980 O O . LEU A 1 131 ? -4.414 37.219 3.309 1 98.62 131 LEU A O 1
ATOM 984 N N . ALA A 1 132 ? -4.078 35.969 5.098 1 98.75 132 ALA A N 1
ATOM 985 C CA . ALA A 1 132 ? -3.109 35.062 4.461 1 98.75 132 ALA A CA 1
ATOM 986 C C . ALA A 1 132 ? -3.631 33.625 4.41 1 98.75 132 ALA A C 1
ATOM 988 O O . ALA A 1 132 ? -3.568 32.906 5.406 1 98.75 132 ALA A O 1
ATOM 989 N N . LEU A 1 133 ? -4.066 33.156 3.281 1 98.75 133 LEU A N 1
ATOM 990 C CA . LEU A 1 133 ? -4.645 31.828 3.105 1 98.75 133 LEU A CA 1
ATOM 991 C C . LEU A 1 133 ? -3.719 30.938 2.283 1 98.75 133 LEU A C 1
ATOM 993 O O . LEU A 1 133 ? -3.375 31.266 1.147 1 98.75 133 LEU A O 1
ATOM 997 N N . SER A 1 134 ? -3.318 29.797 2.83 1 98.38 134 SER A N 1
ATOM 998 C CA . SER A 1 134 ? -2.324 28.953 2.178 1 98.38 134 SER A CA 1
ATOM 999 C C . SER A 1 134 ? -2.963 27.703 1.596 1 98.38 134 SER A C 1
ATOM 1001 O O . SER A 1 134 ? -4.098 27.359 1.939 1 98.38 134 SER A O 1
ATOM 1003 N N . TYR A 1 135 ? -2.271 27.062 0.623 1 97.25 135 TYR A N 1
ATOM 1004 C CA . TYR A 1 135 ? -2.58 25.719 0.148 1 97.25 135 TYR A CA 1
ATOM 1005 C C . TYR A 1 135 ? -1.621 24.703 0.745 1 97.25 135 TYR A C 1
ATOM 1007 O O . TYR A 1 135 ? -0.512 25.047 1.157 1 97.25 135 TYR A O 1
ATOM 1015 N N . ASP A 1 136 ? -2.014 23.469 0.907 1 94.5 136 ASP A N 1
ATOM 1016 C CA . ASP A 1 136 ? -1.217 22.266 1.177 1 94.5 136 ASP A CA 1
ATOM 1017 C C . ASP A 1 136 ? -0.51 22.375 2.525 1 94.5 136 ASP A C 1
ATOM 1019 O O . ASP A 1 136 ? 0.676 22.062 2.639 1 94.5 136 ASP A O 1
ATOM 1023 N N . GLU A 1 137 ? -1.218 22.953 3.502 1 93.88 137 GLU A N 1
ATOM 1024 C CA . GLU A 1 137 ? -0.728 22.891 4.875 1 93.88 137 GLU A CA 1
ATOM 1025 C C . GLU A 1 137 ? -0.676 21.453 5.387 1 93.88 137 GLU A C 1
ATOM 1027 O O . GLU A 1 137 ? 0.293 21.062 6.035 1 93.88 137 GLU A O 1
ATOM 1032 N N . GLU A 1 138 ? -1.557 20.641 5.016 1 91.44 138 GLU A N 1
ATOM 1033 C CA . GLU A 1 138 ? -1.787 19.312 5.574 1 91.44 138 GLU A CA 1
ATOM 1034 C C . GLU A 1 138 ? -0.716 18.328 5.113 1 91.44 138 GLU A C 1
ATOM 1036 O O . GLU A 1 138 ? -0.589 17.234 5.672 1 91.44 138 GLU A O 1
ATOM 1041 N N . VAL A 1 139 ? -0.028 18.703 4.098 1 86.38 139 VAL A N 1
ATOM 1042 C CA . VAL A 1 139 ? 0.999 17.797 3.584 1 86.38 139 VAL A CA 1
ATOM 1043 C C . VAL A 1 139 ? 2.381 18.406 3.826 1 86.38 139 VAL A C 1
ATOM 1045 O O . VAL A 1 139 ? 3.314 18.156 3.059 1 86.38 139 VAL A O 1
ATOM 1048 N N . GLY A 1 140 ? 2.455 19.281 4.82 1 83.94 140 GLY A N 1
ATOM 1049 C CA . GLY A 1 140 ? 3.752 19.781 5.246 1 83.94 140 GLY A CA 1
ATOM 1050 C C . GLY A 1 140 ? 3.953 21.25 4.945 1 83.94 140 GLY A C 1
ATOM 1051 O O . GLY A 1 140 ? 5.07 21.688 4.648 1 83.94 140 GLY A O 1
ATOM 1052 N N . CYS A 1 141 ? 2.869 22 4.852 1 88.38 141 CYS A N 1
ATOM 1053 C CA . CYS A 1 141 ? 2.891 23.453 4.688 1 88.38 141 CYS A CA 1
ATOM 1054 C C . CYS A 1 141 ? 3.605 23.844 3.402 1 88.38 141 CYS A C 1
ATOM 1056 O O . CYS A 1 141 ? 4.426 24.766 3.398 1 88.38 141 CYS A O 1
ATOM 1058 N N . ARG A 1 142 ? 3.273 23.328 2.352 1 88.06 142 ARG A N 1
ATOM 1059 C CA . ARG A 1 142 ? 3.961 23.5 1.077 1 88.06 142 ARG A CA 1
ATOM 1060 C C . ARG A 1 142 ? 3.791 24.922 0.557 1 88.06 142 ARG A C 1
ATOM 1062 O O . ARG A 1 142 ? 4.688 25.469 -0.089 1 88.06 142 ARG A O 1
ATOM 1069 N N . GLY A 1 143 ? 2.67 25.5 0.756 1 94.31 143 GLY A N 1
ATOM 1070 C CA . GLY A 1 143 ? 2.393 26.828 0.238 1 94.31 143 GLY A CA 1
ATOM 1071 C C . GLY A 1 143 ? 2.9 27.938 1.139 1 94.31 143 GLY A C 1
ATOM 1072 O O . GLY A 1 143 ? 3.1 29.062 0.688 1 94.31 143 GLY A O 1
ATOM 1073 N N . ALA A 1 144 ? 3.166 27.641 2.342 1 95.5 144 ALA A N 1
ATOM 1074 C CA . ALA A 1 144 ? 3.408 28.641 3.385 1 95.5 144 ALA A CA 1
ATOM 1075 C C . ALA A 1 144 ? 4.676 29.438 3.094 1 95.5 144 ALA A C 1
ATOM 1077 O O . ALA A 1 144 ? 4.711 30.656 3.299 1 95.5 144 ALA A O 1
ATOM 1078 N N . PRO A 1 145 ? 5.727 28.812 2.562 1 95.56 145 PRO A N 1
ATOM 1079 C CA . PRO A 1 145 ? 6.961 29.578 2.357 1 95.56 145 PRO A CA 1
ATOM 1080 C C . PRO A 1 145 ? 6.766 30.766 1.429 1 95.56 145 PRO A C 1
ATOM 1082 O O . PRO A 1 145 ? 7.184 31.891 1.754 1 95.56 145 PRO A O 1
ATOM 1085 N N . SER A 1 146 ? 6.113 30.562 0.303 1 97.19 146 SER A N 1
ATOM 1086 C CA . SER A 1 146 ? 5.902 31.656 -0.629 1 97.19 146 SER A CA 1
ATOM 1087 C C . SER A 1 146 ? 4.922 32.688 -0.063 1 97.19 146 SER A C 1
ATOM 1089 O O . SER A 1 146 ? 5.035 33.875 -0.342 1 97.19 146 SER A O 1
ATOM 1091 N N . LEU A 1 147 ? 4.004 32.219 0.71 1 98 147 LEU A N 1
ATOM 1092 C CA . LEU A 1 147 ? 3.066 33.125 1.367 1 98 147 LEU A CA 1
ATOM 1093 C C . LEU A 1 147 ? 3.783 34 2.387 1 98 147 LEU A C 1
ATOM 1095 O O . LEU A 1 147 ? 3.533 35.219 2.459 1 98 147 LEU A O 1
ATOM 1099 N N . VAL A 1 148 ? 4.645 33.406 3.199 1 97.88 148 VAL A N 1
ATOM 1100 C CA . VAL A 1 148 ? 5.418 34.125 4.211 1 97.88 148 VAL A CA 1
ATOM 1101 C C . VAL A 1 148 ? 6.309 35.156 3.545 1 97.88 148 VAL A C 1
ATOM 1103 O O . VAL A 1 148 ? 6.461 36.281 4.051 1 97.88 148 VAL A O 1
ATOM 1106 N N . GLU A 1 149 ? 6.871 34.812 2.441 1 97.62 149 GLU A N 1
ATOM 1107 C CA . GLU A 1 149 ? 7.676 35.75 1.677 1 97.62 149 GLU A CA 1
ATOM 1108 C C . GLU A 1 149 ? 6.852 36.969 1.245 1 97.62 149 GLU A C 1
ATOM 1110 O O . GLU A 1 149 ? 7.305 38.094 1.353 1 97.62 149 GLU A O 1
ATOM 1115 N N . ALA A 1 150 ? 5.719 36.719 0.747 1 97.94 150 ALA A N 1
ATOM 1116 C CA . ALA A 1 150 ? 4.836 37.781 0.305 1 97.94 150 ALA A CA 1
ATOM 1117 C C . ALA A 1 150 ? 4.445 38.688 1.474 1 97.94 150 ALA A C 1
ATOM 1119 O O . ALA A 1 150 ? 4.363 39.906 1.324 1 97.94 150 ALA A O 1
ATOM 1120 N N . VAL A 1 151 ? 4.145 38.094 2.609 1 97.94 151 VAL A N 1
ATOM 1121 C CA . VAL A 1 151 ? 3.814 38.875 3.807 1 97.94 151 VAL A CA 1
ATOM 1122 C C . VAL A 1 151 ? 5 39.75 4.207 1 97.94 151 VAL A C 1
ATOM 1124 O O . VAL A 1 151 ? 4.82 40.875 4.691 1 97.94 151 VAL A O 1
ATOM 1127 N N . GLY A 1 152 ? 6.184 39.219 3.969 1 95.94 152 GLY A N 1
ATOM 1128 C CA . GLY A 1 152 ? 7.402 39.938 4.273 1 95.94 152 GLY A CA 1
ATOM 1129 C C . GLY A 1 152 ? 7.559 41.219 3.451 1 95.94 152 GLY A C 1
ATOM 1130 O O . GLY A 1 152 ? 8.32 42.125 3.824 1 95.94 152 GLY A O 1
ATOM 1131 N N . GLU A 1 153 ? 6.867 41.312 2.391 1 95.88 153 GLU A N 1
ATOM 1132 C CA . GLU A 1 153 ? 6.953 42.469 1.512 1 95.88 153 GLU A CA 1
ATOM 1133 C C . GLU A 1 153 ? 5.965 43.531 1.932 1 95.88 153 GLU A C 1
ATOM 1135 O O . GLU A 1 153 ? 6.027 44.656 1.436 1 95.88 153 GLU A O 1
ATOM 1140 N N . LEU A 1 154 ? 5.098 43.281 2.846 1 96.88 154 LEU A N 1
ATOM 1141 C CA . LEU A 1 154 ? 4.145 44.25 3.377 1 96.88 154 LEU A CA 1
ATOM 1142 C C . LEU A 1 154 ? 4.812 45.156 4.391 1 96.88 154 LEU A C 1
ATOM 1144 O O . LEU A 1 154 ? 5.871 44.844 4.934 1 96.88 154 LEU A O 1
ATOM 1148 N N . PRO A 1 155 ? 4.16 46.406 4.543 1 97 155 PRO A N 1
ATOM 1149 C CA . PRO A 1 155 ? 4.562 47.062 5.781 1 97 155 PRO A CA 1
ATOM 1150 C C . PRO A 1 155 ? 4.48 46.156 7.004 1 97 155 PRO A C 1
ATOM 1152 O O . PRO A 1 155 ? 3.486 45.469 7.184 1 97 155 PRO A O 1
ATOM 1155 N N . ARG A 1 156 ? 5.457 46.062 7.734 1 97.31 156 ARG A N 1
ATOM 1156 C CA . ARG A 1 156 ? 5.684 45.031 8.734 1 97.31 156 ARG A CA 1
ATOM 1157 C C . ARG A 1 156 ? 4.48 44.875 9.664 1 97.31 156 ARG A C 1
ATOM 1159 O O . ARG A 1 156 ? 4.133 45.812 10.383 1 97.31 156 ARG A O 1
ATOM 1166 N N . PRO A 1 157 ? 3.891 43.75 9.648 1 97.81 157 PRO A N 1
ATOM 1167 C CA . PRO A 1 157 ? 2.822 43.5 10.617 1 97.81 157 PRO A CA 1
ATOM 1168 C C . PRO A 1 157 ? 3.338 43.375 12.055 1 97.81 157 PRO A C 1
ATOM 1170 O O . PRO A 1 157 ? 4.48 42.969 12.273 1 97.81 157 PRO A O 1
ATOM 1173 N N . ALA A 1 158 ? 2.461 43.719 13.008 1 96.94 158 ALA A N 1
ATOM 1174 C CA . ALA A 1 158 ? 2.82 43.656 14.422 1 96.94 158 ALA A CA 1
ATOM 1175 C C . ALA A 1 158 ? 2.666 42.25 14.961 1 96.94 158 ALA A C 1
ATOM 1177 O O . ALA A 1 158 ? 3.338 41.844 15.922 1 96.94 158 ALA A O 1
ATOM 1178 N N . ALA A 1 159 ? 1.81 41.5 14.352 1 97.56 159 ALA A N 1
ATOM 1179 C CA . ALA A 1 159 ? 1.505 40.156 14.859 1 97.56 159 ALA A CA 1
ATOM 1180 C C . ALA A 1 159 ? 0.942 39.281 13.758 1 97.56 159 ALA A C 1
ATOM 1182 O O . ALA A 1 159 ? 0.322 39.75 12.812 1 97.56 159 ALA A O 1
ATOM 1183 N N . VAL A 1 160 ? 1.232 37.969 13.898 1 98.19 160 VAL A N 1
ATOM 1184 C CA . VAL A 1 160 ? 0.611 36.938 13.078 1 98.19 160 VAL A CA 1
ATOM 1185 C C . VAL A 1 160 ? -0.194 36 13.977 1 98.19 160 VAL A C 1
ATOM 1187 O O . VAL A 1 160 ? 0.322 35.5 14.969 1 98.19 160 VAL A O 1
ATOM 1190 N N . ILE A 1 161 ? -1.419 35.844 13.641 1 98.44 161 ILE A N 1
ATOM 1191 C CA . ILE A 1 161 ? -2.273 34.875 14.32 1 98.44 161 ILE A CA 1
ATOM 1192 C C . ILE A 1 161 ? -2.654 33.75 13.352 1 98.44 161 ILE A C 1
ATOM 1194 O O . ILE A 1 161 ? -3.383 33.969 12.383 1 98.44 161 ILE A O 1
ATOM 1198 N N . VAL A 1 162 ? -2.111 32.562 13.586 1 98.31 162 VAL A N 1
ATOM 1199 C CA . VAL A 1 162 ? -2.482 31.391 12.82 1 98.31 162 VAL A CA 1
ATOM 1200 C C . VAL A 1 162 ? -3.703 30.719 13.453 1 98.31 162 VAL A C 1
ATOM 1202 O O . VAL A 1 162 ? -3.678 30.359 14.633 1 98.31 162 VAL A O 1
ATOM 1205 N N . GLY A 1 163 ? -4.699 30.484 12.688 1 98.25 163 GLY A N 1
ATOM 1206 C CA . GLY A 1 163 ? -6.02 30.203 13.227 1 98.25 163 GLY A CA 1
ATOM 1207 C C . GLY A 1 163 ? -6.293 28.719 13.375 1 98.25 163 GLY A C 1
ATOM 1208 O O . GLY A 1 163 ? -7.426 28.266 13.195 1 98.25 163 GLY A O 1
ATOM 1209 N N . GLU A 1 164 ? -5.332 27.891 13.68 1 97 164 GLU A N 1
ATOM 1210 C CA . GLU A 1 164 ? -5.52 26.469 13.906 1 97 164 GLU A CA 1
ATOM 1211 C C . GLU A 1 164 ? -6.484 26.219 15.062 1 97 164 GLU A C 1
ATOM 1213 O O . GLU A 1 164 ? -6.656 27.078 15.938 1 97 164 GLU A O 1
ATOM 1218 N N . PRO A 1 165 ? -7.086 25.062 15.055 1 97 165 PRO A N 1
ATOM 1219 C CA . PRO A 1 165 ? -8.023 24.781 16.141 1 97 165 PRO A CA 1
ATOM 1220 C C . PRO A 1 165 ? -7.32 24.516 17.469 1 97 165 PRO A C 1
ATOM 1222 O O . PRO A 1 165 ? -6.738 23.453 17.672 1 97 165 PRO A O 1
ATOM 1225 N N . THR A 1 166 ? -7.445 25.469 18.391 1 96.12 166 THR A N 1
ATOM 1226 C CA . THR A 1 166 ? -6.832 25.406 19.719 1 96.12 166 THR A CA 1
ATOM 1227 C C . THR A 1 166 ? -7.879 25.578 20.812 1 96.12 166 THR A C 1
ATOM 1229 O O . THR A 1 166 ? -7.543 25.828 21.969 1 96.12 166 THR A O 1
ATOM 1232 N N . GLY A 1 167 ? -9.125 25.531 20.438 1 95.94 167 GLY A N 1
ATOM 1233 C CA . GLY A 1 167 ? -10.172 25.844 21.406 1 95.94 167 GLY A CA 1
ATOM 1234 C C . GLY A 1 167 ? -10.125 27.266 21.906 1 95.94 167 GLY A C 1
ATOM 1235 O O . GLY A 1 167 ? -10.461 27.531 23.062 1 95.94 167 GLY A O 1
ATOM 1236 N N . MET A 1 168 ? -9.57 28.188 21.156 1 96.56 168 MET A N 1
ATOM 1237 C CA . MET A 1 168 ? -9.398 29.609 21.422 1 96.56 168 MET A CA 1
ATOM 1238 C C . MET A 1 168 ? -8.352 29.844 22.516 1 96.56 168 MET A C 1
ATOM 1240 O O . MET A 1 168 ? -8.227 30.969 23.031 1 96.56 168 MET A O 1
ATOM 1244 N N . ARG A 1 169 ? -7.648 28.844 22.797 1 95.38 169 ARG A N 1
ATOM 1245 C CA . ARG A 1 169 ? -6.477 29.047 23.641 1 95.38 169 ARG A CA 1
ATOM 1246 C C . ARG A 1 169 ? -5.285 29.531 22.812 1 95.38 169 ARG A C 1
ATOM 1248 O O . ARG A 1 169 ? -5.125 29.141 21.656 1 95.38 169 ARG A O 1
ATOM 1255 N N . VAL A 1 170 ? -4.516 30.406 23.5 1 95.88 170 VAL A N 1
ATOM 1256 C CA . VAL A 1 170 ? -3.346 30.953 22.812 1 95.88 170 VAL A CA 1
ATOM 1257 C C . VAL A 1 170 ? -2.172 29.984 22.953 1 95.88 170 VAL A C 1
ATOM 1259 O O . VAL A 1 170 ? -1.756 29.656 24.062 1 95.88 170 VAL A O 1
ATOM 1262 N N . PHE A 1 171 ? -1.685 29.484 21.859 1 95.31 171 PHE A N 1
ATOM 1263 C CA . PHE A 1 171 ? -0.509 28.625 21.875 1 95.31 171 PHE A CA 1
ATOM 1264 C C . PHE A 1 171 ? 0.724 29.391 21.391 1 95.31 171 PHE A C 1
ATOM 1266 O O . PHE A 1 171 ? 0.717 29.984 20.312 1 95.31 171 PHE A O 1
ATOM 1273 N N . THR A 1 172 ? 1.77 29.344 22.172 1 95.12 172 THR A N 1
ATOM 1274 C CA . THR A 1 172 ? 2.959 30.156 21.922 1 95.12 172 THR A CA 1
ATOM 1275 C C . THR A 1 172 ? 4.078 29.297 21.344 1 95.12 172 THR A C 1
ATOM 1277 O O . THR A 1 172 ? 5.141 29.812 20.984 1 95.12 172 THR A O 1
ATOM 1280 N N . ALA A 1 173 ? 3.785 27.984 21.281 1 95 173 ALA A N 1
ATOM 1281 C CA . ALA A 1 173 ? 4.758 27.031 20.734 1 95 173 ALA A CA 1
ATOM 1282 C C . ALA A 1 173 ? 4.059 25.875 20.047 1 95 173 ALA A C 1
ATOM 1284 O O . ALA A 1 173 ? 2.924 25.531 20.391 1 95 173 ALA A O 1
ATOM 1285 N N . HIS A 1 174 ? 4.68 25.344 19.094 1 96.12 174 HIS A N 1
ATOM 1286 C CA . HIS A 1 174 ? 4.258 24.078 18.516 1 96.12 174 HIS A CA 1
ATOM 1287 C C . HIS A 1 174 ? 5.453 23.281 17.984 1 96.12 174 HIS A C 1
ATOM 1289 O O . HIS A 1 174 ? 6.555 23.828 17.875 1 96.12 174 HIS A O 1
ATOM 1295 N N . LYS A 1 175 ? 5.289 22.031 17.781 1 95.62 175 LYS A N 1
ATOM 1296 C CA . LYS A 1 175 ? 6.34 21.141 17.281 1 95.62 175 LYS A CA 1
ATOM 1297 C C . LYS A 1 175 ? 6.68 21.453 15.828 1 95.62 175 LYS A C 1
ATOM 1299 O O . LYS A 1 175 ? 5.879 22.062 15.117 1 95.62 175 LYS A O 1
ATOM 1304 N N . GLY A 1 176 ? 7.934 21.094 15.445 1 95.06 176 GLY A N 1
ATOM 1305 C CA . GLY A 1 176 ? 8.289 21.078 14.039 1 95.06 176 GLY A CA 1
ATOM 1306 C C . GLY A 1 176 ? 7.848 19.797 13.336 1 95.06 176 GLY A C 1
ATOM 1307 O O . GLY A 1 176 ? 7.43 18.844 13.984 1 95.06 176 GLY A O 1
ATOM 1308 N N . ILE A 1 177 ? 7.945 19.812 11.992 1 95.69 177 ILE A N 1
ATOM 1309 C CA . ILE A 1 177 ? 7.555 18.609 11.266 1 95.69 177 ILE A CA 1
ATOM 1310 C C . ILE A 1 177 ? 8.508 18.375 10.094 1 95.69 177 ILE A C 1
ATOM 1312 O O . ILE A 1 177 ? 8.945 19.328 9.445 1 95.69 177 ILE A O 1
ATOM 1316 N N . THR A 1 178 ? 8.93 17.219 9.93 1 96.12 178 THR A N 1
ATOM 1317 C CA . THR A 1 178 ? 9.633 16.719 8.758 1 96.12 178 THR A CA 1
ATOM 1318 C C . THR A 1 178 ? 8.898 15.523 8.156 1 96.12 178 THR A C 1
ATOM 1320 O O . THR A 1 178 ? 8.57 14.57 8.867 1 96.12 178 THR A O 1
ATOM 1323 N N . VAL A 1 179 ? 8.578 15.602 6.875 1 96.62 179 VAL A N 1
ATOM 1324 C CA . VAL A 1 179 ? 7.91 14.508 6.176 1 96.62 179 VAL A CA 1
ATOM 1325 C C . VAL A 1 179 ? 8.883 13.859 5.188 1 96.62 179 VAL A C 1
ATOM 1327 O O . VAL A 1 179 ? 9.531 14.555 4.398 1 96.62 179 VAL A O 1
ATOM 1330 N N . ALA A 1 180 ? 8.953 12.578 5.262 1 98.06 180 ALA A N 1
ATOM 1331 C CA . ALA A 1 180 ? 9.867 11.852 4.383 1 98.06 180 ALA A CA 1
ATOM 1332 C C . ALA A 1 180 ? 9.148 10.719 3.666 1 98.06 180 ALA A C 1
ATOM 1334 O O . ALA A 1 180 ? 8.133 10.211 4.148 1 98.06 180 ALA A O 1
ATOM 1335 N N . ARG A 1 181 ? 9.656 10.375 2.482 1 98.62 181 ARG A N 1
ATOM 1336 C CA . ARG A 1 181 ? 9.25 9.195 1.725 1 98.62 181 ARG A CA 1
ATOM 1337 C C . ARG A 1 181 ? 10.422 8.234 1.524 1 98.62 181 ARG A C 1
ATOM 1339 O O . ARG A 1 181 ? 11.461 8.625 0.986 1 98.62 181 ARG A O 1
ATOM 1346 N N . THR A 1 182 ? 10.219 7.039 1.968 1 98.88 182 THR A N 1
ATOM 1347 C CA . THR A 1 182 ? 11.219 5.996 1.763 1 98.88 182 THR A CA 1
ATOM 1348 C C . THR A 1 182 ? 10.742 4.988 0.719 1 98.88 182 THR A C 1
ATOM 1350 O O . THR A 1 182 ? 9.586 4.578 0.727 1 98.88 182 THR A O 1
ATOM 1353 N N . ARG A 1 183 ? 11.594 4.656 -0.199 1 98.81 183 ARG A N 1
ATOM 1354 C CA . ARG A 1 183 ? 11.359 3.658 -1.235 1 98.81 183 ARG A CA 1
ATOM 1355 C C . ARG A 1 183 ? 12.352 2.51 -1.131 1 98.81 183 ARG A C 1
ATOM 1357 O O . ARG A 1 183 ? 13.555 2.738 -0.977 1 98.81 183 ARG A O 1
ATOM 1364 N N . VAL A 1 184 ? 11.844 1.351 -1.155 1 98.88 184 VAL A N 1
ATOM 1365 C CA . VAL A 1 184 ? 12.664 0.147 -1.168 1 98.88 184 VAL A CA 1
ATOM 1366 C C . VAL A 1 184 ? 12.602 -0.51 -2.545 1 98.88 184 VAL A C 1
ATOM 1368 O O . VAL A 1 184 ? 11.516 -0.751 -3.074 1 98.88 184 VAL A O 1
ATOM 1371 N N . ARG A 1 185 ? 13.742 -0.717 -3.115 1 98.31 185 ARG A N 1
ATOM 1372 C CA . ARG A 1 185 ? 13.867 -1.452 -4.371 1 98.31 185 ARG A CA 1
ATOM 1373 C C . ARG A 1 185 ? 14.438 -2.846 -4.137 1 98.31 185 ARG A C 1
ATOM 1375 O O . ARG A 1 185 ? 15.586 -2.986 -3.717 1 98.31 185 ARG A O 1
ATOM 1382 N N . GLY A 1 186 ? 13.648 -3.832 -4.414 1 97.56 186 GLY A N 1
ATOM 1383 C CA . GLY A 1 186 ? 14.078 -5.219 -4.332 1 97.56 186 GLY A CA 1
ATOM 1384 C C . GLY A 1 186 ? 14.289 -5.859 -5.691 1 97.56 186 GLY A C 1
ATOM 1385 O O . GLY A 1 186 ? 14.734 -5.199 -6.633 1 97.56 186 GLY A O 1
ATOM 1386 N N . ARG A 1 187 ? 14.109 -7.188 -5.676 1 95.94 187 ARG A N 1
ATOM 1387 C CA . ARG A 1 187 ? 14.211 -7.98 -6.898 1 95.94 187 ARG A CA 1
ATOM 1388 C C . ARG A 1 187 ? 13.07 -8.992 -6.996 1 95.94 187 ARG A C 1
ATOM 1390 O O . ARG A 1 187 ? 12.906 -9.828 -6.105 1 95.94 187 ARG A O 1
ATOM 1397 N N . GLU A 1 188 ? 12.391 -8.891 -8.008 1 93.25 188 GLU A N 1
ATOM 1398 C CA . GLU A 1 188 ? 11.219 -9.742 -8.18 1 93.25 188 GLU A CA 1
ATOM 1399 C C . GLU A 1 188 ? 11.617 -11.125 -8.711 1 93.25 188 GLU A C 1
ATOM 1401 O O . GLU A 1 188 ? 12.5 -11.234 -9.555 1 93.25 188 GLU A O 1
ATOM 1406 N N . VAL A 1 189 ? 11.023 -12.133 -8.227 1 93.44 189 VAL A N 1
ATOM 1407 C CA . VAL A 1 189 ? 11.078 -13.523 -8.656 1 93.44 189 VAL A CA 1
ATOM 1408 C C . VAL A 1 189 ? 9.781 -14.234 -8.273 1 93.44 189 VAL A C 1
ATOM 1410 O O . VAL A 1 189 ? 8.945 -13.68 -7.559 1 93.44 189 VAL A O 1
ATOM 1413 N N . HIS A 1 190 ? 9.625 -15.383 -8.859 1 92.31 190 HIS A N 1
ATOM 1414 C CA . HIS A 1 190 ? 8.539 -16.234 -8.375 1 92.31 190 HIS A CA 1
ATOM 1415 C C . HIS A 1 190 ? 8.656 -16.469 -6.879 1 92.31 190 HIS A C 1
ATOM 1417 O O . HIS A 1 190 ? 9.742 -16.766 -6.375 1 92.31 190 HIS A O 1
ATOM 1423 N N . SER A 1 191 ? 7.586 -16.328 -6.129 1 92.38 191 SER A N 1
ATOM 1424 C CA . SER A 1 191 ? 7.645 -16.359 -4.672 1 92.38 191 SER A CA 1
ATOM 1425 C C . SER A 1 191 ? 8.078 -17.75 -4.176 1 92.38 191 SER A C 1
ATOM 1427 O O . SER A 1 191 ? 8.508 -17.891 -3.029 1 92.38 191 SER A O 1
ATOM 1429 N N . SER A 1 192 ? 7.957 -18.781 -5.012 1 91.06 192 SER A N 1
ATOM 1430 C CA . SER A 1 192 ? 8.43 -20.109 -4.625 1 91.06 192 SER A CA 1
ATOM 1431 C C . SER A 1 192 ? 9.945 -20.141 -4.508 1 91.06 192 SER A C 1
ATOM 1433 O O . SER A 1 192 ? 10.508 -21.094 -3.947 1 91.06 192 SER A O 1
ATOM 1435 N N . GLN A 1 193 ? 10.586 -19.188 -5.121 1 90.56 193 GLN A N 1
ATOM 1436 C CA . GLN A 1 193 ? 12.031 -19.062 -5.066 1 90.56 193 GLN A CA 1
ATOM 1437 C C . GLN A 1 193 ? 12.438 -17.75 -4.387 1 90.56 193 GLN A C 1
ATOM 1439 O O . GLN A 1 193 ? 13.328 -17.047 -4.863 1 90.56 193 GLN A O 1
ATOM 1444 N N . ALA A 1 194 ? 11.797 -17.469 -3.338 1 89.31 194 ALA A N 1
ATOM 1445 C CA . ALA A 1 194 ? 11.953 -16.156 -2.691 1 89.31 194 ALA A CA 1
ATOM 1446 C C . ALA A 1 194 ? 13.406 -15.93 -2.279 1 89.31 194 ALA A C 1
ATOM 1448 O O . ALA A 1 194 ? 13.859 -14.781 -2.227 1 89.31 194 ALA A O 1
ATOM 1449 N N . HIS A 1 195 ? 14.18 -16.984 -2.021 1 88.31 195 HIS A N 1
ATOM 1450 C CA . HIS A 1 195 ? 15.57 -16.875 -1.586 1 88.31 195 HIS A CA 1
ATOM 1451 C C . HIS A 1 195 ? 16.453 -16.328 -2.699 1 88.31 195 HIS A C 1
ATOM 1453 O O . HIS A 1 195 ? 17.578 -15.898 -2.449 1 88.31 195 HIS A O 1
ATOM 1459 N N . ARG A 1 196 ? 15.906 -16.297 -3.914 1 91.56 196 ARG A N 1
ATOM 1460 C CA . ARG A 1 196 ? 16.641 -15.766 -5.055 1 91.56 196 ARG A CA 1
ATOM 1461 C C . ARG A 1 196 ? 16.266 -14.312 -5.32 1 91.56 196 ARG A C 1
ATOM 1463 O O . ARG A 1 196 ? 16.828 -13.664 -6.203 1 91.56 196 ARG A O 1
ATOM 1470 N N . GLY A 1 197 ? 15.383 -13.805 -4.609 1 94.5 197 GLY A N 1
ATOM 1471 C CA . GLY A 1 197 ? 14.93 -12.438 -4.754 1 94.5 197 GLY A CA 1
ATOM 1472 C C . GLY A 1 197 ? 15.133 -11.602 -3.5 1 94.5 197 GLY A C 1
ATOM 1473 O O . GLY A 1 197 ? 15.82 -12.031 -2.572 1 94.5 197 GLY A O 1
ATOM 1474 N N . VAL A 1 198 ? 14.789 -10.398 -3.547 1 97.56 198 VAL A N 1
ATOM 1475 C CA . VAL A 1 198 ? 14.789 -9.469 -2.42 1 97.56 198 VAL A CA 1
ATOM 1476 C C . VAL A 1 198 ? 13.406 -8.836 -2.279 1 97.56 198 VAL A C 1
ATOM 1478 O O . VAL A 1 198 ? 12.969 -8.078 -3.152 1 97.56 198 VAL A O 1
ATOM 1481 N N . SER A 1 199 ? 12.719 -9.07 -1.176 1 98.12 199 SER A N 1
ATOM 1482 C CA . SER A 1 199 ? 11.359 -8.578 -0.972 1 98.12 199 SER A CA 1
ATOM 1483 C C . SER A 1 199 ? 11.367 -7.133 -0.478 1 98.12 199 SER A C 1
ATOM 1485 O O . SER A 1 199 ? 11.703 -6.867 0.678 1 98.12 199 SER A O 1
ATOM 1487 N N . ALA A 1 200 ? 10.883 -6.273 -1.322 1 98.56 200 ALA A N 1
ATOM 1488 C CA . ALA A 1 200 ? 10.75 -4.879 -0.908 1 98.56 200 ALA A CA 1
ATOM 1489 C C . ALA A 1 200 ? 9.719 -4.73 0.205 1 98.56 200 ALA A C 1
ATOM 1491 O O . ALA A 1 200 ? 9.875 -3.891 1.097 1 98.56 200 ALA A O 1
ATOM 1492 N N . VAL A 1 201 ? 8.68 -5.543 0.217 1 98.81 201 VAL A N 1
ATOM 1493 C CA . VAL A 1 201 ? 7.605 -5.461 1.203 1 98.81 201 VAL A CA 1
ATOM 1494 C C . VAL A 1 201 ? 8.141 -5.848 2.58 1 98.81 201 VAL A C 1
ATOM 1496 O O . VAL A 1 201 ? 7.957 -5.109 3.553 1 98.81 201 VAL A O 1
ATOM 1499 N N . THR A 1 202 ? 8.805 -6.945 2.674 1 98.69 202 THR A N 1
ATOM 1500 C CA . THR A 1 202 ? 9.328 -7.402 3.957 1 98.69 202 THR A CA 1
ATOM 1501 C C . THR A 1 202 ? 10.391 -6.441 4.48 1 98.69 202 THR A C 1
ATOM 1503 O O . THR A 1 202 ? 10.438 -6.141 5.676 1 98.69 202 THR A O 1
ATOM 1506 N N . THR A 1 203 ? 11.227 -5.977 3.561 1 98.81 203 THR A N 1
ATOM 1507 C CA . THR A 1 203 ? 12.242 -5.004 3.955 1 98.81 203 THR A CA 1
ATOM 1508 C C . THR A 1 203 ? 11.594 -3.738 4.504 1 98.81 203 THR A C 1
ATOM 1510 O O . THR A 1 203 ? 11.992 -3.238 5.559 1 98.81 203 THR A O 1
ATOM 1513 N N . ALA A 1 204 ? 10.609 -3.236 3.799 1 98.88 204 ALA A N 1
ATOM 1514 C CA . ALA A 1 204 ? 9.898 -2.035 4.238 1 98.88 204 ALA A CA 1
ATOM 1515 C C . ALA A 1 204 ? 9.25 -2.252 5.605 1 98.88 204 ALA A C 1
ATOM 1517 O O . ALA A 1 204 ? 9.305 -1.374 6.469 1 98.88 204 ALA A O 1
ATOM 1518 N N . ALA A 1 205 ? 8.648 -3.414 5.805 1 98.88 205 ALA A N 1
ATOM 1519 C CA . ALA A 1 205 ? 8 -3.721 7.082 1 98.88 205 ALA A CA 1
ATOM 1520 C C . ALA A 1 205 ? 9.016 -3.684 8.227 1 98.88 205 ALA A C 1
ATOM 1522 O O . ALA A 1 205 ? 8.719 -3.152 9.305 1 98.88 205 ALA A O 1
ATOM 1523 N N . ARG A 1 206 ? 10.172 -4.227 8.008 1 98.75 206 ARG A N 1
ATOM 1524 C CA . ARG A 1 206 ? 11.211 -4.215 9.031 1 98.75 206 ARG A CA 1
ATOM 1525 C C . ARG A 1 206 ? 11.695 -2.793 9.305 1 98.75 206 ARG A C 1
ATOM 1527 O O . ARG A 1 206 ? 11.984 -2.441 10.453 1 98.75 206 ARG A O 1
ATOM 1534 N N . LEU A 1 207 ? 11.789 -2.025 8.266 1 98.88 207 LEU A N 1
ATOM 1535 C CA . LEU A 1 207 ? 12.203 -0.634 8.438 1 98.88 207 LEU A CA 1
ATOM 1536 C C . LEU A 1 207 ? 11.141 0.155 9.195 1 98.88 207 LEU A C 1
ATOM 1538 O O . LEU A 1 207 ? 11.477 1.006 10.023 1 98.88 207 LEU A O 1
ATOM 1542 N N . ILE A 1 208 ? 9.867 -0.059 8.898 1 98.88 208 ILE A N 1
ATOM 1543 C CA . ILE A 1 208 ? 8.781 0.568 9.648 1 98.88 208 ILE A CA 1
ATOM 1544 C C . ILE A 1 208 ? 8.859 0.144 11.117 1 98.88 208 ILE A C 1
ATOM 1546 O O . ILE A 1 208 ? 8.656 0.963 12.016 1 98.88 208 ILE A O 1
ATOM 1550 N N . GLY A 1 209 ? 9.148 -1.146 11.328 1 98.56 209 GLY A N 1
ATOM 1551 C CA . GLY A 1 209 ? 9.383 -1.605 12.688 1 98.56 209 GLY A CA 1
ATOM 1552 C C . GLY A 1 209 ? 10.5 -0.855 13.391 1 98.56 209 GLY A C 1
ATOM 1553 O O . GLY A 1 209 ? 10.375 -0.489 14.555 1 98.56 209 GLY A O 1
ATOM 1554 N N . TYR A 1 210 ? 11.578 -0.625 12.68 1 98.69 210 TYR A N 1
ATOM 1555 C CA . TYR A 1 210 ? 12.703 0.141 13.219 1 98.69 210 TYR A CA 1
ATOM 1556 C C . TYR A 1 210 ? 12.258 1.54 13.633 1 98.69 210 TYR A C 1
ATOM 1558 O O . TYR A 1 210 ? 12.602 2.014 14.719 1 98.69 210 TYR A O 1
ATOM 1566 N N . LEU A 1 211 ? 11.531 2.199 12.781 1 98.75 211 LEU A N 1
ATOM 1567 C CA . LEU A 1 211 ? 11.055 3.547 13.07 1 98.75 211 LEU A CA 1
ATOM 1568 C C . LEU A 1 211 ? 10.133 3.547 14.289 1 98.75 211 LEU A C 1
ATOM 1570 O O . LEU A 1 211 ? 10.148 4.484 15.086 1 98.75 211 LEU A O 1
ATOM 1574 N N . ASP A 1 212 ? 9.281 2.535 14.352 1 98.31 212 ASP A N 1
ATOM 1575 C CA . ASP A 1 212 ? 8.422 2.393 15.523 1 98.31 212 ASP A CA 1
ATOM 1576 C C . ASP A 1 212 ? 9.258 2.254 16.797 1 98.31 212 ASP A C 1
ATOM 1578 O O . ASP A 1 212 ? 8.891 2.801 17.844 1 98.31 212 ASP A O 1
ATOM 1582 N N . ASP A 1 213 ? 10.336 1.468 16.719 1 98.5 213 ASP A N 1
ATOM 1583 C CA . ASP A 1 213 ? 11.227 1.327 17.859 1 98.5 213 ASP A CA 1
ATOM 1584 C C . ASP A 1 213 ? 11.859 2.666 18.234 1 98.5 213 ASP A C 1
ATOM 1586 O O . ASP A 1 213 ? 12.031 2.973 19.422 1 98.5 213 ASP A O 1
ATOM 1590 N N . VAL A 1 214 ? 12.242 3.412 17.266 1 98.12 214 VAL A N 1
ATOM 1591 C CA . VAL A 1 214 ? 12.797 4.742 17.5 1 98.12 214 VAL A CA 1
ATOM 1592 C C . VAL A 1 214 ? 11.766 5.609 18.219 1 98.12 214 VAL A C 1
ATOM 1594 O O . VAL A 1 214 ? 12.094 6.305 19.188 1 98.12 214 VAL A O 1
ATOM 1597 N N . ALA A 1 215 ? 10.539 5.609 17.766 1 97.5 215 ALA A N 1
ATOM 1598 C CA . ALA A 1 215 ? 9.453 6.375 18.359 1 97.5 215 ALA A CA 1
ATOM 1599 C C . ALA A 1 215 ? 9.266 5.988 19.828 1 97.5 215 ALA A C 1
ATOM 1601 O O . ALA A 1 215 ? 9.156 6.855 20.703 1 97.5 215 ALA A O 1
ATOM 1602 N N . ARG A 1 216 ? 9.203 4.723 20.109 1 96.44 216 ARG A N 1
ATOM 1603 C CA . ARG A 1 216 ? 9.039 4.234 21.484 1 96.44 216 ARG A CA 1
ATOM 1604 C C . ARG A 1 216 ? 10.211 4.645 22.359 1 96.44 216 ARG A C 1
ATOM 1606 O O . ARG A 1 216 ? 10.039 4.941 23.547 1 96.44 216 ARG A O 1
ATOM 1613 N N . GLY A 1 217 ? 11.406 4.582 21.781 1 97.12 217 GLY A N 1
ATOM 1614 C CA . GLY A 1 217 ? 12.586 5.027 22.5 1 97.12 217 GLY A CA 1
ATOM 1615 C C . GLY A 1 217 ? 12.516 6.48 22.922 1 97.12 217 GLY A C 1
ATOM 1616 O O . GLY A 1 217 ? 12.883 6.824 24.047 1 97.12 217 GLY A O 1
ATOM 1617 N N . ARG A 1 218 ? 12.023 7.32 22.047 1 96.31 218 ARG A N 1
ATOM 1618 C CA . ARG A 1 218 ? 11.883 8.742 22.344 1 96.31 218 ARG A CA 1
ATOM 1619 C C . ARG A 1 218 ? 10.844 8.977 23.438 1 96.31 218 ARG A C 1
ATOM 1621 O O . ARG A 1 218 ? 10.977 9.914 24.234 1 96.31 218 ARG A O 1
ATOM 1628 N N . ALA A 1 219 ? 9.812 8.164 23.422 1 95.31 219 ALA A N 1
ATOM 1629 C CA . ALA A 1 219 ? 8.766 8.273 24.438 1 95.31 219 ALA A CA 1
ATOM 1630 C C . ALA A 1 219 ? 9.312 7.957 25.828 1 95.31 219 ALA A C 1
ATOM 1632 O O . ALA A 1 219 ? 8.805 8.461 26.828 1 95.31 219 ALA A O 1
ATOM 1633 N N . VAL A 1 220 ? 10.344 7.172 25.875 1 96.31 220 VAL A N 1
ATOM 1634 C CA . VAL A 1 220 ? 10.898 6.711 27.141 1 96.31 220 VAL A CA 1
ATOM 1635 C C . VAL A 1 220 ? 12.07 7.602 27.547 1 96.31 220 VAL A C 1
ATOM 1637 O O . VAL A 1 220 ? 12.211 7.957 28.719 1 96.31 220 VAL A O 1
ATOM 1640 N N . SER A 1 221 ? 12.93 8.07 26.625 1 95.44 221 SER A N 1
ATOM 1641 C CA . SER A 1 221 ? 14.211 8.68 26.969 1 95.44 221 SER A CA 1
ATOM 1642 C C . SER A 1 221 ? 14.234 10.164 26.609 1 95.44 221 SER A C 1
ATOM 1644 O O . SER A 1 221 ? 15.156 10.883 27 1 95.44 221 SER A O 1
ATOM 1646 N N . GLY A 1 222 ? 13.266 10.695 25.859 1 94 222 GLY A N 1
ATOM 1647 C CA . GLY A 1 222 ? 13.203 12.094 25.469 1 94 222 GLY A CA 1
ATOM 1648 C C . GLY A 1 222 ? 14.133 12.438 24.328 1 94 222 GLY A C 1
ATOM 1649 O O . GLY A 1 222 ? 14.43 11.586 23.484 1 94 222 GLY A O 1
ATOM 1650 N N . PRO A 1 223 ? 14.586 13.664 24.297 1 94.62 223 PRO A N 1
ATOM 1651 C CA . PRO A 1 223 ? 14.352 14.758 25.25 1 94.62 223 PRO A CA 1
ATOM 1652 C C . PRO A 1 223 ? 12.867 15.07 25.438 1 94.62 223 PRO A C 1
ATOM 1654 O O . PRO A 1 223 ? 12.062 14.836 24.531 1 94.62 223 PRO A O 1
ATOM 1657 N N . PHE A 1 224 ? 12.555 15.594 26.656 1 95.69 224 PHE A N 1
ATOM 1658 C CA . PHE A 1 224 ? 11.188 15.961 27.016 1 95.69 224 PHE A CA 1
ATOM 1659 C C . PHE A 1 224 ? 11.031 17.484 27.047 1 95.69 224 PHE A C 1
ATOM 1661 O O . PHE A 1 224 ? 11.914 18.188 27.516 1 95.69 224 PHE A O 1
ATOM 1668 N N . ALA A 1 225 ? 10.008 17.984 26.406 1 93.5 225 ALA A N 1
ATOM 1669 C CA . ALA A 1 225 ? 9.633 19.391 26.438 1 93.5 225 ALA A CA 1
ATOM 1670 C C . ALA A 1 225 ? 8.336 19.594 27.219 1 93.5 225 ALA A C 1
ATOM 1672 O O . ALA A 1 225 ? 7.242 19.375 26.688 1 93.5 225 ALA A O 1
ATOM 1673 N N . PRO A 1 226 ? 8.453 20.094 28.391 1 91.56 226 PRO A N 1
ATOM 1674 C CA . PRO A 1 226 ? 7.262 20.281 29.219 1 91.56 226 PRO A CA 1
ATOM 1675 C C . PRO A 1 226 ? 6.195 21.125 28.531 1 91.56 226 PRO A C 1
ATOM 1677 O O . PRO A 1 226 ? 6.523 22.109 27.844 1 91.56 226 PRO A O 1
ATOM 1680 N N . GLY A 1 227 ? 4.941 20.766 28.703 1 91.5 227 GLY A N 1
ATOM 1681 C CA . GLY A 1 227 ? 3.826 21.531 28.156 1 91.5 227 GLY A CA 1
ATOM 1682 C C . GLY A 1 227 ? 3.279 20.938 26.859 1 91.5 227 GLY A C 1
ATOM 1683 O O . GLY A 1 227 ? 2.15 21.234 26.469 1 91.5 227 GLY A O 1
ATOM 1684 N N . PHE A 1 228 ? 4.152 20.156 26.25 1 93.75 228 PHE A N 1
ATOM 1685 C CA . PHE A 1 228 ? 3.674 19.469 25.062 1 93.75 228 PHE A CA 1
ATOM 1686 C C . PHE A 1 228 ? 2.996 18.156 25.422 1 93.75 228 PHE A C 1
ATOM 1688 O O . PHE A 1 228 ? 3.363 17.516 26.406 1 93.75 228 PHE A O 1
ATOM 1695 N N . ASP A 1 229 ? 2.018 17.844 24.562 1 92.25 229 ASP A N 1
ATOM 1696 C CA . ASP A 1 229 ? 1.385 16.531 24.688 1 92.25 229 ASP A CA 1
ATOM 1697 C C . ASP A 1 229 ? 1.31 15.836 23.328 1 92.25 229 ASP A C 1
ATOM 1699 O O . ASP A 1 229 ? 0.481 16.188 22.484 1 92.25 229 ASP A O 1
ATOM 1703 N N . PRO A 1 230 ? 2.055 14.742 23.234 1 94.12 230 PRO A N 1
ATOM 1704 C CA . PRO A 1 230 ? 3.064 14.219 24.156 1 94.12 230 PRO A CA 1
ATOM 1705 C C . PRO A 1 230 ? 4.27 15.148 24.297 1 94.12 230 PRO A C 1
ATOM 1707 O O . PRO A 1 230 ? 4.5 16 23.438 1 94.12 230 PRO A O 1
ATOM 1710 N N . PRO A 1 231 ? 5.023 15 25.344 1 95.62 231 PRO A N 1
ATOM 1711 C CA . PRO A 1 231 ? 6.094 15.953 25.641 1 95.62 231 PRO A CA 1
ATOM 1712 C C . PRO A 1 231 ? 7.414 15.594 24.953 1 95.62 231 PRO A C 1
ATOM 1714 O O . PRO A 1 231 ? 8.484 15.883 25.5 1 95.62 231 PRO A O 1
ATOM 1717 N N . HIS A 1 232 ? 7.406 14.797 23.953 1 96.31 232 HIS A N 1
ATOM 1718 C CA . HIS A 1 232 ? 8.609 14.359 23.266 1 96.31 232 HIS A CA 1
ATOM 1719 C C . HIS A 1 232 ? 8.406 14.344 21.75 1 96.31 232 HIS A C 1
ATOM 1721 O O . HIS A 1 232 ? 7.277 14.5 21.281 1 96.31 232 HIS A O 1
ATOM 1727 N N . THR A 1 233 ? 9.484 14.258 21.016 1 96.94 233 THR A N 1
ATOM 1728 C CA . THR A 1 233 ? 9.453 14.086 19.562 1 96.94 233 THR A CA 1
ATOM 1729 C C . THR A 1 233 ? 8.828 12.75 19.188 1 96.94 233 THR A C 1
ATOM 1731 O O . THR A 1 233 ? 9.078 11.734 19.844 1 96.94 233 THR A O 1
ATOM 1734 N N . THR A 1 234 ? 8.008 12.766 18.203 1 97 234 THR A N 1
ATOM 1735 C CA . THR A 1 234 ? 7.324 11.547 17.766 1 97 234 THR A CA 1
ATOM 1736 C C . THR A 1 234 ? 7.723 11.188 16.328 1 97 234 THR A C 1
ATOM 1738 O O . THR A 1 234 ? 8.211 12.039 15.586 1 97 234 THR A O 1
ATOM 1741 N N . VAL A 1 235 ? 7.668 9.953 16 1 97.94 235 VAL A N 1
ATOM 1742 C CA . VAL A 1 235 ? 7.855 9.391 14.672 1 97.94 235 VAL A CA 1
ATOM 1743 C C . VAL A 1 235 ? 6.641 8.555 14.281 1 97.94 235 VAL A C 1
ATOM 1745 O O . VAL A 1 235 ? 6.164 7.738 15.07 1 97.94 235 VAL A O 1
ATOM 1748 N N . HIS A 1 236 ? 6.141 8.82 13.094 1 97.06 236 HIS A N 1
ATOM 1749 C CA . HIS A 1 236 ? 4.902 8.18 12.672 1 97.06 236 HIS A CA 1
ATOM 1750 C C . HIS A 1 236 ? 4.953 7.797 11.195 1 97.06 236 HIS A C 1
ATOM 1752 O O . HIS A 1 236 ? 5.441 8.57 10.367 1 97.06 236 HIS A O 1
ATOM 1758 N N . VAL A 1 237 ? 4.547 6.52 10.875 1 98.56 237 VAL A N 1
ATOM 1759 C CA . VAL A 1 237 ? 4.375 6.098 9.492 1 98.56 237 VAL A CA 1
ATOM 1760 C C . VAL A 1 237 ? 2.893 6.086 9.133 1 98.56 237 VAL A C 1
ATOM 1762 O O . VAL A 1 237 ? 2.111 5.336 9.727 1 98.56 237 VAL A O 1
ATOM 1765 N N . GLY A 1 238 ? 2.504 6.816 8.086 1 97.44 238 GLY A N 1
ATOM 1766 C CA . GLY A 1 238 ? 1.089 7 7.812 1 97.44 238 GLY A CA 1
ATOM 1767 C C . GLY A 1 238 ? 0.603 6.18 6.633 1 97.44 238 GLY A C 1
ATOM 1768 O O . GLY A 1 238 ? -0.577 5.828 6.555 1 97.44 238 GLY A O 1
ATOM 1769 N N . VAL A 1 239 ? 1.482 5.938 5.691 1 98 239 VAL A N 1
ATOM 1770 C CA . VAL A 1 239 ? 1.09 5.27 4.457 1 98 239 VAL A CA 1
ATOM 1771 C C . VAL A 1 239 ? 2.139 4.227 4.078 1 98 239 VAL A C 1
ATOM 1773 O O . VAL A 1 239 ? 3.336 4.438 4.281 1 98 239 VAL A O 1
ATOM 1776 N N . VAL A 1 240 ? 1.68 3.084 3.545 1 98.75 240 VAL A N 1
ATOM 1777 C CA . VAL A 1 240 ? 2.57 2.078 2.975 1 98.75 240 VAL A CA 1
ATOM 1778 C C . VAL A 1 240 ? 1.914 1.438 1.754 1 98.75 240 VAL A C 1
ATOM 1780 O O . VAL A 1 240 ? 0.704 1.201 1.744 1 98.75 240 VAL A O 1
ATOM 1783 N N . HIS A 1 241 ? 2.697 1.233 0.738 1 98.31 241 HIS A N 1
ATOM 1784 C CA . HIS A 1 241 ? 2.242 0.569 -0.478 1 98.31 241 HIS A CA 1
ATOM 1785 C C . HIS A 1 241 ? 3.367 -0.235 -1.12 1 98.31 241 HIS A C 1
ATOM 1787 O O . HIS A 1 241 ? 4.441 0.304 -1.393 1 98.31 241 HIS A O 1
ATOM 1793 N N . GLY A 1 242 ? 3.039 -1.493 -1.356 1 98.06 242 GLY A N 1
ATOM 1794 C CA . GLY A 1 242 ? 4.07 -2.283 -2.012 1 98.06 242 GLY A CA 1
ATOM 1795 C C . GLY A 1 242 ? 3.561 -3.615 -2.529 1 98.06 242 GLY A C 1
ATOM 1796 O O . GLY A 1 242 ? 2.629 -4.191 -1.962 1 98.06 242 GLY A O 1
ATOM 1797 N N . GLY A 1 243 ? 4.207 -4.082 -3.629 1 96.56 243 GLY A N 1
ATOM 1798 C CA . GLY A 1 243 ? 3.877 -5.363 -4.234 1 96.56 243 GLY A CA 1
ATOM 1799 C C . GLY A 1 243 ? 2.791 -5.262 -5.289 1 96.56 243 GLY A C 1
ATOM 1800 O O . GLY A 1 243 ? 2.006 -4.312 -5.293 1 96.56 243 GLY A O 1
ATOM 1801 N N . THR A 1 244 ? 2.781 -6.293 -6.184 1 93.62 244 THR A N 1
ATOM 1802 C CA . THR A 1 244 ? 1.817 -6.285 -7.281 1 93.62 244 THR A CA 1
ATOM 1803 C C . THR A 1 244 ? 0.917 -7.516 -7.219 1 93.62 244 THR A C 1
ATOM 1805 O O . THR A 1 244 ? -0.226 -7.48 -7.68 1 93.62 244 THR A O 1
ATOM 1808 N N . ALA A 1 245 ? 1.462 -8.594 -6.75 1 93.81 245 ALA A N 1
ATOM 1809 C CA . ALA A 1 245 ? 0.743 -9.852 -6.605 1 93.81 245 ALA A CA 1
ATOM 1810 C C . ALA A 1 245 ? 1.332 -10.695 -5.477 1 93.81 245 ALA A C 1
ATOM 1812 O O . ALA A 1 245 ? 2.52 -10.578 -5.164 1 93.81 245 ALA A O 1
ATOM 1813 N N . VAL A 1 246 ? 0.517 -11.492 -4.887 1 94.25 246 VAL A N 1
ATOM 1814 C CA . VAL A 1 246 ? 0.915 -12.273 -3.721 1 94.25 246 VAL A CA 1
ATOM 1815 C C . VAL A 1 246 ? 2.01 -13.258 -4.109 1 94.25 246 VAL A C 1
ATOM 1817 O O . VAL A 1 246 ? 2.891 -13.57 -3.305 1 94.25 246 VAL A O 1
ATOM 1820 N N . ASN A 1 247 ? 2.047 -13.711 -5.367 1 93.25 247 ASN A N 1
ATOM 1821 C CA . ASN A 1 247 ? 2.977 -14.758 -5.77 1 93.25 247 ASN A CA 1
ATOM 1822 C C . ASN A 1 247 ? 4.234 -14.18 -6.406 1 93.25 247 ASN A C 1
ATOM 1824 O O . ASN A 1 247 ? 5.016 -14.906 -7.023 1 93.25 247 ASN A O 1
ATOM 1828 N N . ILE A 1 248 ? 4.422 -12.977 -6.387 1 94.25 248 ILE A N 1
ATOM 1829 C CA . ILE A 1 248 ? 5.617 -12.297 -6.863 1 94.25 248 ILE A CA 1
ATOM 1830 C C . ILE A 1 248 ? 6.344 -11.641 -5.691 1 94.25 248 ILE A C 1
ATOM 1832 O O . ILE A 1 248 ? 5.73 -10.922 -4.898 1 94.25 248 ILE A O 1
ATOM 1836 N N . VAL A 1 249 ? 7.617 -11.922 -5.539 1 96.12 249 VAL A N 1
ATOM 1837 C CA . VAL A 1 249 ? 8.422 -11.148 -4.598 1 96.12 249 VAL A CA 1
ATOM 1838 C C . VAL A 1 249 ? 8.438 -9.68 -5.012 1 96.12 249 VAL A C 1
ATOM 1840 O O . VAL A 1 249 ? 8.797 -9.352 -6.145 1 96.12 249 VAL A O 1
ATOM 1843 N N . ALA A 1 250 ? 8.086 -8.836 -4.105 1 96.62 250 ALA A N 1
ATOM 1844 C CA . ALA A 1 250 ? 7.852 -7.438 -4.445 1 96.62 250 ALA A CA 1
ATOM 1845 C C . ALA A 1 250 ? 9.148 -6.734 -4.816 1 96.62 250 ALA A C 1
ATOM 1847 O O . ALA A 1 250 ? 10.117 -6.758 -4.047 1 96.62 250 ALA A O 1
ATOM 1848 N N . ARG A 1 251 ? 9.148 -6.094 -5.953 1 96.56 251 ARG A N 1
ATOM 1849 C CA . ARG A 1 251 ? 10.305 -5.305 -6.375 1 96.56 251 ARG A CA 1
ATOM 1850 C C . ARG A 1 251 ? 10.305 -3.934 -5.703 1 96.56 251 ARG A C 1
ATOM 1852 O O . ARG A 1 251 ? 11.359 -3.396 -5.375 1 96.56 251 ARG A O 1
ATOM 1859 N N . ASP A 1 252 ? 9.148 -3.432 -5.504 1 97.62 252 ASP A N 1
ATOM 1860 C CA . ASP A 1 252 ? 9.047 -2.059 -5.016 1 97.62 252 ASP A CA 1
ATOM 1861 C C . ASP A 1 252 ? 8.086 -1.969 -3.828 1 97.62 252 ASP A C 1
ATOM 1863 O O . ASP A 1 252 ? 7.059 -2.641 -3.803 1 97.62 252 ASP A O 1
ATOM 1867 N N . CYS A 1 253 ? 8.414 -1.209 -2.893 1 98.56 253 CYS A N 1
ATOM 1868 C CA . CYS A 1 253 ? 7.578 -0.817 -1.764 1 98.56 253 CYS A CA 1
ATOM 1869 C C . CYS A 1 253 ? 7.961 0.568 -1.257 1 98.56 253 CYS A C 1
ATOM 1871 O O . CYS A 1 253 ? 9.141 0.922 -1.238 1 98.56 253 CYS A O 1
ATOM 1873 N N . SER A 1 254 ? 6.988 1.35 -0.924 1 98.81 254 SER A N 1
ATOM 1874 C CA . SER A 1 254 ? 7.258 2.686 -0.4 1 98.81 254 SER A CA 1
ATOM 1875 C C . SER A 1 254 ? 6.402 2.979 0.828 1 98.81 254 SER A C 1
ATOM 1877 O O . SER A 1 254 ? 5.352 2.365 1.02 1 98.81 254 SER A O 1
ATOM 1879 N N . PHE A 1 255 ? 6.895 3.836 1.661 1 98.81 255 PHE A N 1
ATOM 1880 C CA . PHE A 1 255 ? 6.117 4.309 2.799 1 98.81 255 PHE A CA 1
ATOM 1881 C C . PHE A 1 255 ? 6.449 5.758 3.121 1 98.81 255 PHE A C 1
ATOM 1883 O O . PHE A 1 255 ? 7.566 6.215 2.871 1 98.81 255 PHE A O 1
ATOM 1890 N N . ASP A 1 256 ? 5.484 6.492 3.598 1 98.38 256 ASP A N 1
ATOM 1891 C CA . ASP A 1 256 ? 5.609 7.883 4.02 1 98.38 256 ASP A CA 1
ATOM 1892 C C . ASP A 1 256 ? 5.543 8 5.539 1 98.38 256 ASP A C 1
ATOM 1894 O O . ASP A 1 256 ? 4.719 7.352 6.184 1 98.38 256 ASP A O 1
ATOM 1898 N N . TRP A 1 257 ? 6.465 8.828 6.051 1 98.25 257 TRP A N 1
ATOM 1899 C CA . TRP A 1 257 ? 6.535 8.953 7.504 1 98.25 257 TRP A CA 1
ATOM 1900 C C . TRP A 1 257 ? 6.945 10.359 7.91 1 98.25 257 TRP A C 1
ATOM 1902 O O . TRP A 1 257 ? 7.418 11.141 7.082 1 98.25 257 TRP A O 1
ATOM 1912 N N . ASP A 1 258 ? 6.625 10.727 9.141 1 97 258 ASP A N 1
ATOM 1913 C CA . ASP A 1 258 ? 6.938 12.086 9.586 1 97 258 ASP A CA 1
ATOM 1914 C C . ASP A 1 258 ? 7.57 12.078 10.977 1 97 258 ASP A C 1
ATOM 1916 O O . ASP A 1 258 ? 7.504 11.07 11.688 1 97 258 ASP A O 1
ATOM 1920 N N . ILE A 1 259 ? 8.32 13.102 11.281 1 97.19 259 ILE A N 1
ATOM 1921 C CA . ILE A 1 259 ? 8.891 13.438 12.578 1 97.19 259 ILE A CA 1
ATOM 1922 C C . ILE A 1 259 ? 8.297 14.75 13.086 1 97.19 259 ILE A C 1
ATOM 1924 O O . ILE A 1 259 ? 8.367 15.773 12.406 1 97.19 259 ILE A O 1
ATOM 1928 N N . ARG A 1 260 ? 7.656 14.703 14.172 1 96.56 260 ARG A N 1
ATOM 1929 C CA . ARG A 1 260 ? 7.23 15.922 14.844 1 96.56 260 ARG A CA 1
ATOM 1930 C C . ARG A 1 260 ? 8.125 16.234 16.047 1 96.56 260 ARG A C 1
ATOM 1932 O O . ARG A 1 260 ? 7.969 15.625 17.109 1 96.56 260 ARG A O 1
ATOM 1939 N N . SER A 1 261 ? 8.93 17.203 15.891 1 96.19 261 SER A N 1
ATOM 1940 C CA . SER A 1 261 ? 10 17.453 16.844 1 96.19 261 SER A CA 1
ATOM 1941 C C . SER A 1 261 ? 9.625 18.578 17.812 1 96.19 261 SER A C 1
ATOM 1943 O O . SER A 1 261 ? 9.094 19.609 17.406 1 96.19 261 SER A O 1
ATOM 1945 N N . VAL A 1 262 ? 9.883 18.375 19.047 1 95.19 262 VAL A N 1
ATOM 1946 C CA . VAL A 1 262 ? 9.758 19.438 20.031 1 95.19 262 VAL A CA 1
ATOM 1947 C C . VAL A 1 262 ? 10.844 20.484 19.797 1 95.19 262 VAL A C 1
ATOM 1949 O O . VAL A 1 262 ? 11.883 20.203 19.203 1 95.19 262 VAL A O 1
ATOM 1952 N N . PRO A 1 263 ? 10.531 21.75 20.266 1 90.75 263 PRO A N 1
ATOM 1953 C CA . PRO A 1 263 ? 11.57 22.766 20.109 1 90.75 263 PRO A CA 1
ATOM 1954 C C . PRO A 1 263 ? 12.906 22.359 20.719 1 90.75 263 PRO A C 1
ATOM 1956 O O . PRO A 1 263 ? 12.938 21.812 21.828 1 90.75 263 PRO A O 1
ATOM 1959 N N . GLY A 1 264 ? 13.992 22.516 20 1 88.5 264 GLY A N 1
ATOM 1960 C CA . GLY A 1 264 ? 15.32 22.188 20.484 1 88.5 264 GLY A CA 1
ATOM 1961 C C . GLY A 1 264 ? 15.805 20.828 20.016 1 88.5 264 GLY A C 1
ATOM 1962 O O . GLY A 1 264 ? 17 20.531 20.062 1 88.5 264 GLY A O 1
ATOM 1963 N N . ASP A 1 265 ? 14.852 19.938 19.688 1 93.38 265 ASP A N 1
ATOM 1964 C CA . ASP A 1 265 ? 15.242 18.641 19.125 1 93.38 265 ASP A CA 1
ATOM 1965 C C . ASP A 1 265 ? 15.508 18.75 17.625 1 93.38 265 ASP A C 1
ATOM 1967 O O . ASP A 1 265 ? 14.844 19.516 16.922 1 93.38 265 ASP A O 1
ATOM 1971 N N . ASP A 1 266 ? 16.453 18 17.156 1 94.75 266 ASP A N 1
ATOM 1972 C CA . ASP A 1 266 ? 16.844 18.031 15.75 1 94.75 266 ASP A CA 1
ATOM 1973 C C . ASP A 1 266 ? 16.375 16.781 15.016 1 94.75 266 ASP A C 1
ATOM 1975 O O . ASP A 1 266 ? 16.969 15.711 15.164 1 94.75 266 ASP A O 1
ATOM 1979 N N . PRO A 1 267 ? 15.422 16.938 14.133 1 96.31 267 PRO A N 1
ATOM 1980 C CA . PRO A 1 267 ? 14.914 15.773 13.406 1 96.31 267 PRO A CA 1
ATOM 1981 C C . PRO A 1 267 ? 15.969 15.133 12.508 1 96.31 267 PRO A C 1
ATOM 1983 O O . PRO A 1 267 ? 15.859 13.953 12.172 1 96.31 267 PRO A O 1
ATOM 1986 N N . ALA A 1 268 ? 17.031 15.867 12.148 1 96.69 268 ALA A N 1
ATOM 1987 C CA . ALA A 1 268 ? 18.094 15.336 11.297 1 96.69 268 ALA A CA 1
ATOM 1988 C C . ALA A 1 268 ? 18.766 14.141 11.953 1 96.69 268 ALA A C 1
ATOM 1990 O O . ALA A 1 268 ? 19.234 13.227 11.266 1 96.69 268 ALA A O 1
ATOM 1991 N N . ARG A 1 269 ? 18.828 14.109 13.25 1 96.88 269 ARG A N 1
ATOM 1992 C CA . ARG A 1 269 ? 19.469 12.992 13.953 1 96.88 269 ARG A CA 1
ATOM 1993 C C . ARG A 1 269 ? 18.703 11.695 13.719 1 96.88 269 ARG A C 1
ATOM 1995 O O . ARG A 1 269 ? 19.312 10.633 13.578 1 96.88 269 ARG A O 1
ATOM 2002 N N . ILE A 1 270 ? 17.406 11.789 13.75 1 97.81 270 ILE A N 1
ATOM 2003 C CA . ILE A 1 270 ? 16.562 10.617 13.508 1 97.81 270 ILE A CA 1
ATOM 2004 C C . ILE A 1 270 ? 16.734 10.156 12.055 1 97.81 270 ILE A C 1
ATOM 2006 O O . ILE A 1 270 ? 16.875 8.961 11.789 1 97.81 270 ILE A O 1
ATOM 2010 N N . LEU A 1 271 ? 16.734 11.133 11.109 1 98.38 271 LEU A N 1
ATOM 2011 C CA . LEU A 1 271 ? 16.906 10.836 9.695 1 98.38 271 LEU A CA 1
ATOM 2012 C C . LEU A 1 271 ? 18.266 10.188 9.43 1 98.38 271 LEU A C 1
ATOM 2014 O O . LEU A 1 271 ? 18.359 9.195 8.703 1 98.38 271 LEU A O 1
ATOM 2018 N N . ASP A 1 272 ? 19.281 10.75 10.047 1 98.25 272 ASP A N 1
ATOM 2019 C CA . ASP A 1 272 ? 20.641 10.227 9.875 1 98.25 272 ASP A CA 1
ATOM 2020 C C . ASP A 1 272 ? 20.766 8.828 10.461 1 98.25 272 ASP A C 1
ATOM 2022 O O . ASP A 1 272 ? 21.438 7.965 9.891 1 98.25 272 ASP A O 1
ATOM 2026 N N . GLY A 1 273 ? 20.172 8.641 11.625 1 98.44 273 GLY A N 1
ATOM 2027 C CA . GLY A 1 273 ? 20.172 7.316 12.219 1 98.44 273 GLY A CA 1
ATOM 2028 C C . GLY A 1 273 ? 19.5 6.27 11.359 1 98.44 273 GLY A C 1
ATOM 2029 O O . GLY A 1 273 ? 20.016 5.156 11.203 1 98.44 273 GLY A O 1
ATOM 2030 N N . PHE A 1 274 ? 18.375 6.656 10.812 1 98.75 274 PHE A N 1
ATOM 2031 C CA . PHE A 1 274 ? 17.656 5.773 9.906 1 98.75 274 PHE A CA 1
ATOM 2032 C C . PHE A 1 274 ? 18.5 5.449 8.672 1 98.75 274 PHE A C 1
ATOM 2034 O O . PHE A 1 274 ? 18.594 4.289 8.273 1 98.75 274 PHE A O 1
ATOM 2041 N N . GLY A 1 275 ? 19.031 6.441 8.07 1 98.75 275 GLY A N 1
ATOM 2042 C CA . GLY A 1 275 ? 19.906 6.246 6.926 1 98.75 275 GLY A CA 1
ATOM 2043 C C . GLY A 1 275 ? 21.078 5.336 7.223 1 98.75 275 GLY A C 1
ATOM 2044 O O . GLY A 1 275 ? 21.422 4.473 6.414 1 98.75 275 GLY A O 1
ATOM 2045 N N . ALA A 1 276 ? 21.703 5.543 8.32 1 98.69 276 ALA A N 1
ATOM 2046 C CA . ALA A 1 276 ? 22.844 4.707 8.719 1 98.69 276 ALA A CA 1
ATOM 2047 C C . ALA A 1 276 ? 22.406 3.252 8.891 1 98.69 276 ALA A C 1
ATOM 2049 O O . ALA A 1 276 ? 23.125 2.336 8.492 1 98.69 276 ALA A O 1
ATOM 2050 N N . HIS A 1 277 ? 21.266 3.088 9.555 1 98.69 277 HIS A N 1
ATOM 2051 C CA . HIS A 1 277 ? 20.734 1.738 9.719 1 98.69 277 HIS A CA 1
ATOM 2052 C C . HIS A 1 277 ? 20.547 1.053 8.375 1 98.69 277 HIS A C 1
ATOM 2054 O O . HIS A 1 277 ? 20.922 -0.109 8.203 1 98.69 277 HIS A O 1
ATOM 2060 N N . CYS A 1 278 ? 19.953 1.753 7.406 1 98.75 278 CYS A N 1
ATOM 2061 C CA . CYS A 1 278 ? 19.734 1.212 6.066 1 98.75 278 CYS A CA 1
ATOM 2062 C C . CYS A 1 278 ? 21.047 0.812 5.422 1 98.75 278 CYS A C 1
ATOM 2064 O O . CYS A 1 278 ? 21.188 -0.304 4.918 1 98.75 278 CYS A O 1
ATOM 2066 N N . ARG A 1 279 ? 22.031 1.677 5.492 1 98.38 279 ARG A N 1
ATOM 2067 C CA . ARG A 1 279 ? 23.312 1.487 4.809 1 98.38 279 ARG A CA 1
ATOM 2068 C C . ARG A 1 279 ? 24.125 0.372 5.461 1 98.38 279 ARG A C 1
ATOM 2070 O O . ARG A 1 279 ? 24.781 -0.409 4.77 1 98.38 279 ARG A O 1
ATOM 2077 N N . MET A 1 280 ? 24.062 0.264 6.762 1 98.25 280 MET A N 1
ATOM 2078 C CA . MET A 1 280 ? 24.984 -0.617 7.48 1 98.25 280 MET A CA 1
ATOM 2079 C C . MET A 1 280 ? 24.359 -1.998 7.68 1 98.25 280 MET A C 1
ATOM 2081 O O . MET A 1 280 ? 25.078 -3.006 7.676 1 98.25 280 MET A O 1
ATOM 2085 N N . HIS A 1 281 ? 23.047 -2.039 7.797 1 97.69 281 HIS A N 1
ATOM 2086 C CA . HIS A 1 281 ? 22.453 -3.297 8.25 1 97.69 281 HIS A CA 1
ATOM 2087 C C . HIS A 1 281 ? 21.453 -3.836 7.234 1 97.69 281 HIS A C 1
ATOM 2089 O O . HIS A 1 281 ? 21.203 -5.043 7.191 1 97.69 281 HIS A O 1
ATOM 2095 N N . VAL A 1 282 ? 20.844 -3.029 6.422 1 98.5 282 VAL A N 1
ATOM 2096 C CA . VAL A 1 282 ? 19.75 -3.475 5.566 1 98.5 282 VAL A CA 1
ATOM 2097 C C . VAL A 1 282 ? 20.266 -3.707 4.148 1 98.5 282 VAL A C 1
ATOM 2099 O O . VAL A 1 282 ? 20.156 -4.812 3.613 1 98.5 282 VAL A O 1
ATOM 2102 N N . GLU A 1 283 ? 20.922 -2.729 3.547 1 98.56 283 GLU A N 1
ATOM 2103 C CA . GLU A 1 283 ? 21.328 -2.752 2.145 1 98.56 283 GLU A CA 1
ATOM 2104 C C . GLU A 1 283 ? 22.359 -3.846 1.884 1 98.56 283 GLU A C 1
ATOM 2106 O O . GLU A 1 283 ? 22.312 -4.527 0.859 1 98.56 283 GLU A O 1
ATOM 2111 N N . PRO A 1 284 ? 23.375 -4.039 2.801 1 98.31 284 PRO A N 1
ATOM 2112 C CA . PRO A 1 284 ? 24.359 -5.094 2.523 1 98.31 284 PRO A CA 1
ATOM 2113 C C . PRO A 1 284 ? 23.703 -6.465 2.35 1 98.31 284 PRO A C 1
ATOM 2115 O O . PRO A 1 284 ? 24.078 -7.215 1.441 1 98.31 284 PRO A O 1
ATOM 2118 N N . ALA A 1 285 ? 22.766 -6.789 3.191 1 96.88 285 ALA A N 1
ATOM 2119 C CA . ALA A 1 285 ? 22.062 -8.07 3.076 1 96.88 285 ALA A CA 1
ATOM 2120 C C . ALA A 1 285 ? 21.281 -8.148 1.764 1 96.88 285 ALA A C 1
ATOM 2122 O O . ALA A 1 285 ? 21.266 -9.203 1.116 1 96.88 285 ALA A O 1
ATOM 2123 N N . MET A 1 286 ? 20.609 -7.113 1.363 1 97.94 286 MET A N 1
ATOM 2124 C CA . MET A 1 286 ? 19.875 -7.047 0.1 1 97.94 286 MET A CA 1
ATOM 2125 C C . MET A 1 286 ? 20.812 -7.266 -1.082 1 97.94 286 MET A C 1
ATOM 2127 O O . MET A 1 286 ? 20.531 -8.086 -1.961 1 97.94 286 MET A O 1
ATOM 2131 N N . GLN A 1 287 ? 21.938 -6.555 -1.047 1 97.88 287 GLN A N 1
ATOM 2132 C CA . GLN A 1 287 ? 22.828 -6.469 -2.203 1 97.88 287 GLN A CA 1
ATOM 2133 C C . GLN A 1 287 ? 23.672 -7.727 -2.338 1 97.88 287 GLN A C 1
ATOM 2135 O O . GLN A 1 287 ? 24.266 -7.973 -3.393 1 97.88 287 GLN A O 1
ATOM 2140 N N . THR A 1 288 ? 23.75 -8.539 -1.281 1 97.44 288 THR A N 1
ATOM 2141 C CA . THR A 1 288 ? 24.359 -9.859 -1.384 1 97.44 288 THR A CA 1
ATOM 2142 C C . THR A 1 288 ? 23.547 -10.758 -2.314 1 97.44 288 THR A C 1
ATOM 2144 O O . THR A 1 288 ? 24.109 -11.594 -3.031 1 97.44 288 THR A O 1
ATOM 2147 N N . VAL A 1 289 ? 22.281 -10.594 -2.34 1 96.06 289 VAL A N 1
ATOM 2148 C CA . VAL A 1 289 ? 21.391 -11.375 -3.188 1 96.06 289 VAL A CA 1
ATOM 2149 C C . VAL A 1 289 ? 21.297 -10.742 -4.574 1 96.06 289 VAL A C 1
ATOM 2151 O O . VAL A 1 289 ? 21.406 -11.43 -5.59 1 96.06 289 VAL A O 1
ATOM 2154 N N . ALA A 1 290 ? 21.125 -9.453 -4.602 1 96.44 290 ALA A N 1
ATOM 2155 C CA . ALA A 1 290 ? 21 -8.703 -5.852 1 96.44 290 ALA A CA 1
ATOM 2156 C C . ALA A 1 290 ? 21.609 -7.305 -5.715 1 96.44 290 ALA A C 1
ATOM 2158 O O . ALA A 1 290 ? 21.062 -6.453 -5.004 1 96.44 290 ALA A O 1
ATOM 2159 N N . GLU A 1 291 ? 22.547 -6.973 -6.445 1 97.06 291 GLU A N 1
ATOM 2160 C CA . GLU A 1 291 ? 23.359 -5.773 -6.297 1 97.06 291 GLU A CA 1
ATOM 2161 C C . GLU A 1 291 ? 22.547 -4.512 -6.574 1 97.06 291 GLU A C 1
ATOM 2163 O O . GLU A 1 291 ? 22.828 -3.451 -6.016 1 97.06 291 GLU A O 1
ATOM 2168 N N . GLU A 1 292 ? 21.516 -4.68 -7.355 1 95.81 292 GLU A N 1
ATOM 2169 C CA . GLU A 1 292 ? 20.766 -3.512 -7.816 1 95.81 292 GLU A CA 1
ATOM 2170 C C . GLU A 1 292 ? 19.75 -3.057 -6.777 1 95.81 292 GLU A C 1
ATOM 2172 O O . GLU A 1 292 ? 19.094 -2.035 -6.957 1 95.81 292 GLU A O 1
ATOM 2177 N N . THR A 1 293 ? 19.609 -3.746 -5.715 1 98.19 293 THR A N 1
ATOM 2178 C CA . THR A 1 293 ? 18.609 -3.447 -4.707 1 98.19 293 THR A CA 1
ATOM 2179 C C . THR A 1 293 ? 19.094 -2.373 -3.744 1 98.19 293 THR A C 1
ATOM 2181 O O . THR A 1 293 ? 20.297 -2.096 -3.684 1 98.19 293 THR A O 1
ATOM 2184 N N . GLY A 1 294 ? 18.094 -1.662 -3.074 1 98.56 294 GLY A N 1
ATOM 2185 C CA . GLY A 1 294 ? 18.5 -0.629 -2.131 1 98.56 294 GLY A CA 1
ATOM 2186 C C . GLY A 1 294 ? 17.312 0.148 -1.568 1 98.56 294 GLY A C 1
ATOM 2187 O O . GLY A 1 294 ? 16.156 -0.187 -1.832 1 98.56 294 GLY A O 1
ATOM 2188 N N . VAL A 1 295 ? 17.688 1.076 -0.663 1 98.81 295 VAL A N 1
ATOM 2189 C CA . VAL A 1 295 ? 16.734 1.933 0.02 1 98.81 295 VAL A CA 1
ATOM 2190 C C . VAL A 1 295 ? 17.078 3.398 -0.228 1 98.81 295 VAL A C 1
ATOM 2192 O O . VAL A 1 295 ? 18.234 3.795 -0.127 1 98.81 295 VAL A O 1
ATOM 2195 N N . THR A 1 296 ? 16.094 4.156 -0.614 1 98.69 296 THR A N 1
ATOM 2196 C CA . THR A 1 296 ? 16.266 5.594 -0.771 1 98.69 296 THR A CA 1
ATOM 2197 C C . THR A 1 296 ? 15.219 6.359 0.037 1 98.69 296 THR A C 1
ATOM 2199 O O . THR A 1 296 ? 14.062 5.93 0.136 1 98.69 296 THR A O 1
ATOM 2202 N N . THR A 1 297 ? 15.625 7.465 0.619 1 98.62 297 THR A N 1
ATOM 2203 C CA . THR A 1 297 ? 14.727 8.328 1.371 1 98.62 297 THR A CA 1
ATOM 2204 C C . THR A 1 297 ? 14.812 9.766 0.87 1 98.62 297 THR A C 1
ATOM 2206 O O . THR A 1 297 ? 15.906 10.312 0.71 1 98.62 297 THR A O 1
ATOM 2209 N N . GLU A 1 298 ? 13.672 10.328 0.618 1 97.94 298 GLU A N 1
ATOM 2210 C CA . GLU A 1 298 ? 13.562 11.719 0.195 1 97.94 298 GLU A CA 1
ATOM 2211 C C . GLU A 1 298 ? 12.781 12.547 1.215 1 97.94 298 GLU A C 1
ATOM 2213 O O . GLU A 1 298 ? 11.75 12.102 1.721 1 97.94 298 GLU A O 1
ATOM 2218 N N . ILE A 1 299 ? 13.312 13.695 1.538 1 96.31 299 ILE A N 1
ATOM 2219 C CA . ILE A 1 299 ? 12.578 14.633 2.379 1 96.31 299 ILE A CA 1
ATOM 2220 C C . ILE A 1 299 ? 11.57 15.414 1.527 1 96.31 299 ILE A C 1
ATOM 2222 O O . ILE A 1 299 ? 11.961 16.109 0.59 1 96.31 299 ILE A O 1
ATOM 2226 N N . LEU A 1 300 ? 10.359 15.305 1.842 1 93.19 300 LEU A N 1
ATOM 2227 C CA . LEU A 1 300 ? 9.312 15.93 1.042 1 93.19 300 LEU A CA 1
ATOM 2228 C C . LEU A 1 300 ? 9.031 17.344 1.53 1 93.19 300 LEU A C 1
ATOM 2230 O O . LEU A 1 300 ? 8.75 18.234 0.728 1 93.19 300 LEU A O 1
ATOM 2234 N N . MET A 1 301 ? 9.016 17.516 2.84 1 89.62 301 MET A N 1
ATOM 2235 C CA . MET A 1 301 ? 8.656 18.797 3.438 1 89.62 301 MET A CA 1
ATOM 2236 C C . MET A 1 301 ? 9.273 18.953 4.824 1 89.62 301 MET A C 1
ATOM 2238 O O . MET A 1 301 ? 9.531 17.953 5.504 1 89.62 301 MET A O 1
ATOM 2242 N N . GLU A 1 302 ? 9.461 20.219 5.184 1 92.19 302 GLU A N 1
ATOM 2243 C CA . GLU A 1 302 ? 9.961 20.562 6.512 1 92.19 302 GLU A CA 1
ATOM 2244 C C . GLU A 1 302 ? 9.406 21.906 6.977 1 92.19 302 GLU A C 1
ATOM 2246 O O . GLU A 1 302 ? 9.328 22.859 6.191 1 92.19 302 GLU A O 1
ATOM 2251 N N . ALA A 1 303 ? 8.906 22.016 8.133 1 92.38 303 ALA A N 1
ATOM 2252 C CA . ALA A 1 303 ? 8.5 23.25 8.797 1 92.38 303 ALA A CA 1
ATOM 2253 C C . ALA A 1 303 ? 9.062 23.328 10.211 1 92.38 303 ALA A C 1
ATOM 2255 O O . ALA A 1 303 ? 9.07 22.328 10.938 1 92.38 303 ALA A O 1
ATOM 2256 N N . PRO A 1 304 ? 9.555 24.422 10.547 1 93.5 304 PRO A N 1
ATOM 2257 C CA . PRO A 1 304 ? 10.195 24.562 11.859 1 93.5 304 PRO A CA 1
ATOM 2258 C C . PRO A 1 304 ? 9.18 24.594 13.008 1 93.5 304 PRO A C 1
ATOM 2260 O O . PRO A 1 304 ? 8.008 24.922 12.789 1 93.5 304 PRO A O 1
ATOM 2263 N N . ALA A 1 305 ? 9.695 24.25 14.18 1 94.38 305 ALA A N 1
ATOM 2264 C CA . ALA A 1 305 ? 8.914 24.453 15.398 1 94.38 305 ALA A CA 1
ATOM 2265 C C . ALA A 1 305 ? 8.711 25.953 15.672 1 94.38 305 ALA A C 1
ATOM 2267 O O . ALA A 1 305 ? 9.398 26.797 15.094 1 94.38 305 ALA A O 1
ATOM 2268 N N . LEU A 1 306 ? 7.656 26.234 16.391 1 93.88 306 LEU A N 1
ATOM 2269 C CA . LEU A 1 306 ? 7.426 27.547 16.984 1 93.88 306 LEU A CA 1
ATOM 2270 C C . LEU A 1 306 ? 7.875 27.562 18.438 1 93.88 306 LEU A C 1
ATOM 2272 O O . LEU A 1 306 ? 7.531 26.672 19.219 1 93.88 306 LEU A O 1
ATOM 2276 N N . ALA A 1 307 ? 8.695 28.453 18.797 1 89.81 307 ALA A N 1
ATOM 2277 C CA . ALA A 1 307 ? 9.078 28.625 20.203 1 89.81 307 ALA A CA 1
ATOM 2278 C C . ALA A 1 307 ? 9.305 30.094 20.531 1 89.81 307 ALA A C 1
ATOM 2280 O O . ALA A 1 307 ? 10.305 30.688 20.141 1 89.81 307 ALA A O 1
ATOM 2281 N N . HIS A 1 308 ? 8.336 30.656 21.219 1 80.5 308 HIS A N 1
ATOM 2282 C CA . HIS A 1 308 ? 8.547 32.031 21.656 1 80.5 308 HIS A CA 1
ATOM 2283 C C . HIS A 1 308 ? 9.07 32.062 23.094 1 80.5 308 HIS A C 1
ATOM 2285 O O . HIS A 1 308 ? 8.586 31.328 23.953 1 80.5 308 HIS A O 1
ATOM 2291 N N . GLU A 1 309 ? 10.117 32.562 23.391 1 66.5 309 GLU A N 1
ATOM 2292 C CA . GLU A 1 309 ? 10.695 32.656 24.719 1 66.5 309 GLU A CA 1
ATOM 2293 C C . GLU A 1 309 ? 10.016 33.719 25.547 1 66.5 309 GLU A C 1
ATOM 2295 O O . GLU A 1 309 ? 9.82 33.562 26.766 1 66.5 309 GLU A O 1
ATOM 2300 N N . ASP A 1 310 ? 9.781 34.812 24.984 1 74.69 310 ASP A N 1
ATOM 2301 C CA . ASP A 1 310 ? 9.297 35.969 25.719 1 74.69 310 ASP A CA 1
ATOM 2302 C C . ASP A 1 310 ? 7.953 36.469 25.188 1 74.69 310 ASP A C 1
ATOM 2304 O O . ASP A 1 310 ? 7.551 36.062 24.078 1 74.69 310 ASP A O 1
ATOM 2308 N N . ARG A 1 311 ? 7.27 37.094 26.062 1 79.81 311 ARG A N 1
ATOM 2309 C CA . ARG A 1 311 ? 6.035 37.719 25.609 1 79.81 311 ARG A CA 1
ATOM 2310 C C . ARG A 1 311 ? 6.305 38.656 24.438 1 79.81 311 ARG A C 1
ATOM 2312 O O . ARG A 1 311 ? 7.336 39.344 24.406 1 79.81 311 ARG A O 1
ATOM 2319 N N . ASN A 1 312 ? 5.672 38.406 23.453 1 88.69 312 ASN A N 1
ATOM 2320 C CA . ASN A 1 312 ? 5.762 39.25 22.266 1 88.69 312 ASN A CA 1
ATOM 2321 C C . ASN A 1 312 ? 4.402 39.844 21.891 1 88.69 312 ASN A C 1
ATOM 2323 O O . ASN A 1 312 ? 3.393 39.562 22.531 1 88.69 312 ASN A O 1
ATOM 2327 N N . PRO A 1 313 ? 4.375 40.812 20.953 1 92.69 313 PRO A N 1
ATOM 2328 C CA . PRO A 1 313 ? 3.141 41.531 20.641 1 92.69 313 PRO A CA 1
ATOM 2329 C C . PRO A 1 313 ? 2.008 40.594 20.219 1 92.69 313 PRO A C 1
ATOM 2331 O O . PRO A 1 313 ? 0.84 40.875 20.516 1 92.69 313 PRO A O 1
ATOM 2334 N N . ALA A 1 314 ? 2.338 39.531 19.578 1 95.81 314 ALA A N 1
ATOM 2335 C CA . ALA A 1 314 ? 1.304 38.625 19.125 1 95.81 314 ALA A CA 1
ATOM 2336 C C . ALA A 1 314 ? 0.654 37.906 20.297 1 95.81 314 ALA A C 1
ATOM 2338 O O . ALA A 1 314 ? -0.568 37.719 20.328 1 95.81 314 ALA A O 1
ATOM 2339 N N . ILE A 1 315 ? 1.475 37.469 21.234 1 95.62 315 ILE A N 1
ATOM 2340 C CA . ILE A 1 315 ? 0.989 36.781 22.422 1 95.62 315 ILE A CA 1
ATOM 2341 C C . ILE A 1 315 ? 0.11 37.719 23.25 1 95.62 315 ILE A C 1
ATOM 2343 O O . ILE A 1 315 ? -0.992 37.344 23.656 1 95.62 315 ILE A O 1
ATOM 2347 N N . GLU A 1 316 ? 0.581 38.906 23.438 1 95.44 316 GLU A N 1
ATOM 2348 C CA . GLU A 1 316 ? -0.172 39.906 24.219 1 95.44 316 GLU A CA 1
ATOM 2349 C C . GLU A 1 316 ? -1.516 40.219 23.562 1 95.44 316 GLU A C 1
ATOM 2351 O O . GLU A 1 316 ? -2.545 40.25 24.234 1 95.44 316 GLU A O 1
ATOM 2356 N N . LEU A 1 317 ? -1.446 40.438 22.344 1 96.5 317 LEU A N 1
ATOM 2357 C CA . LEU A 1 317 ? -2.664 40.75 21.609 1 96.5 317 LEU A CA 1
ATOM 2358 C C . LEU A 1 317 ? -3.652 39.594 21.672 1 96.5 317 LEU A C 1
ATOM 2360 O O . LEU A 1 317 ? -4.828 39.781 22 1 96.5 317 LEU A O 1
ATOM 2364 N N . ALA A 1 318 ? -3.174 38.406 21.391 1 96.88 318 ALA A N 1
ATOM 2365 C CA . ALA A 1 318 ? -4.047 37.219 21.344 1 96.88 318 ALA A CA 1
ATOM 2366 C C . ALA A 1 318 ? -4.645 36.938 22.719 1 96.88 318 ALA A C 1
ATOM 2368 O O . ALA A 1 318 ? -5.82 36.594 22.828 1 96.88 318 ALA A O 1
ATOM 2369 N N . CYS A 1 319 ? -3.85 37.094 23.734 1 96.31 319 CYS A N 1
ATOM 2370 C CA . CYS A 1 319 ? -4.34 36.875 25.094 1 96.31 319 CYS A CA 1
ATOM 2371 C C . CYS A 1 319 ? -5.422 37.906 25.438 1 96.31 319 CYS A C 1
ATOM 2373 O O . CYS A 1 319 ? -6.449 37.562 26.016 1 96.31 319 CYS A O 1
ATOM 2375 N N . ARG A 1 320 ? -5.184 39.094 25.062 1 96.56 320 ARG A N 1
ATOM 2376 C CA . ARG A 1 320 ? -6.172 40.125 25.312 1 96.56 320 ARG A CA 1
ATOM 2377 C C . ARG A 1 320 ? -7.473 39.844 24.578 1 96.56 320 ARG A C 1
ATOM 2379 O O . ARG A 1 320 ? -8.555 39.969 25.156 1 96.56 320 ARG A O 1
ATOM 2386 N N . LEU A 1 321 ? -7.352 39.469 23.359 1 97.62 321 LEU A N 1
ATOM 2387 C CA . LEU A 1 321 ? -8.523 39.281 22.516 1 97.62 321 LEU A CA 1
ATOM 2388 C C . LEU A 1 321 ? -9.289 38.031 22.938 1 97.62 321 LEU A C 1
ATOM 2390 O O . LEU A 1 321 ? -10.523 38 22.859 1 97.62 321 LEU A O 1
ATOM 2394 N N . SER A 1 322 ? -8.555 36.969 23.344 1 95.94 322 SER A N 1
ATOM 2395 C CA . SER A 1 322 ? -9.195 35.688 23.688 1 95.94 322 SER A CA 1
ATOM 2396 C C . SER A 1 322 ? -9.75 35.719 25.109 1 95.94 322 SER A C 1
ATOM 2398 O O . SER A 1 322 ? -10.672 34.969 25.438 1 95.94 322 SER A O 1
ATOM 2400 N N . GLY A 1 323 ? -9.156 36.562 25.922 1 93.19 323 GLY A N 1
ATOM 2401 C CA . GLY A 1 323 ? -9.508 36.594 27.328 1 93.19 323 GLY A CA 1
ATOM 2402 C C . GLY A 1 323 ? -8.789 35.531 28.156 1 93.19 323 GLY A C 1
ATOM 2403 O O . GLY A 1 323 ? -9.086 35.375 29.344 1 93.19 323 GLY A O 1
ATOM 2404 N N . HIS A 1 324 ? -7.961 34.844 27.531 1 90.44 324 HIS A N 1
ATOM 2405 C CA . HIS A 1 324 ? -7.172 33.844 28.203 1 90.44 324 HIS A CA 1
ATOM 2406 C C . HIS A 1 324 ? -5.73 34.281 28.406 1 90.44 324 HIS A C 1
ATOM 2408 O O . HIS A 1 324 ? -5.047 34.625 27.453 1 90.44 324 HIS A O 1
ATOM 2414 N N . GLN A 1 325 ? -5.32 34.25 29.625 1 88.81 325 GLN A N 1
ATOM 2415 C CA . GLN A 1 325 ? -3.951 34.688 29.891 1 88.81 325 GLN A CA 1
ATOM 2416 C C . GLN A 1 325 ? -3.004 33.5 29.922 1 88.81 325 GLN A C 1
ATOM 2418 O O . GLN A 1 325 ? -1.811 33.625 29.641 1 88.81 325 GLN A O 1
ATOM 2423 N N . ASP A 1 326 ? -3.6 32.375 30.156 1 90.56 326 ASP A N 1
ATOM 2424 C CA . ASP A 1 326 ? -2.783 31.172 30.125 1 90.56 326 ASP A CA 1
ATOM 2425 C C . ASP A 1 326 ? -2.543 30.719 28.703 1 90.56 326 ASP A C 1
ATOM 2427 O O . ASP A 1 326 ? -3.451 30.766 27.859 1 90.56 326 ASP A O 1
ATOM 2431 N N . THR A 1 327 ? -1.298 30.438 28.422 1 92.75 327 THR A N 1
ATOM 2432 C CA . THR A 1 327 ? -0.931 30 27.078 1 92.75 327 THR A CA 1
ATOM 2433 C C . THR A 1 327 ? -0.583 28.516 27.078 1 92.75 327 THR A C 1
ATOM 2435 O O . THR A 1 32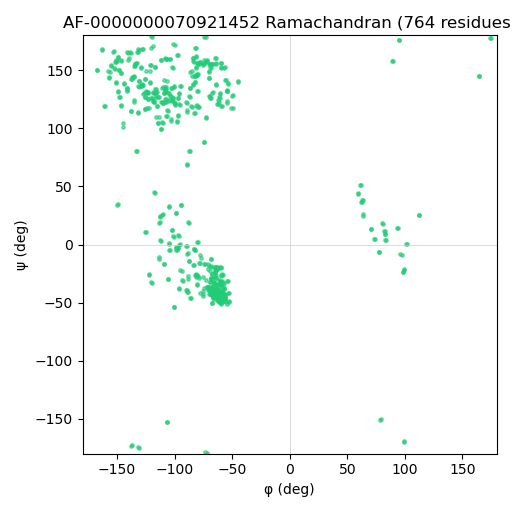7 ? -0.389 27.922 28.141 1 92.75 327 THR A O 1
ATOM 2438 N N . GLY A 1 328 ? -0.629 27.922 25.938 1 92.25 328 GLY A N 1
ATOM 2439 C CA . GLY A 1 328 ? -0.293 26.516 25.781 1 92.25 328 GLY A CA 1
ATOM 2440 C C . GLY A 1 328 ? 0.663 26.25 24.641 1 92.25 328 GLY A C 1
ATOM 2441 O O . GLY A 1 328 ? 1.271 27.172 24.109 1 92.25 328 GLY A O 1
ATOM 2442 N N . ARG A 1 329 ? 0.899 24.922 24.406 1 93 329 ARG A N 1
ATOM 2443 C CA . ARG A 1 329 ? 1.762 24.438 23.328 1 93 329 ARG A CA 1
ATOM 2444 C C . ARG A 1 329 ? 1.049 23.391 22.484 1 93 329 ARG A C 1
ATOM 2446 O O . ARG A 1 329 ? 0.314 22.562 23.016 1 93 329 ARG A O 1
ATOM 2453 N N . ALA A 1 330 ? 1.192 23.516 21.219 1 92.19 330 ALA A N 1
ATOM 2454 C CA . ALA A 1 330 ? 0.487 22.625 20.297 1 92.19 330 ALA A CA 1
ATOM 2455 C C . ALA A 1 330 ? 1.357 21.438 19.906 1 92.19 330 ALA A C 1
ATOM 2457 O O . ALA A 1 330 ? 2.535 21.594 19.578 1 92.19 330 ALA A O 1
ATOM 2458 N N . PRO A 1 331 ? 0.794 20.234 19.891 1 90.81 331 PRO A N 1
ATOM 2459 C CA . PRO A 1 331 ? 1.553 19.047 19.484 1 90.81 331 PRO A CA 1
ATOM 2460 C C . PRO A 1 331 ? 1.729 18.953 17.969 1 90.81 331 PRO A C 1
ATOM 2462 O O . PRO A 1 331 ? 2.494 18.109 17.484 1 90.81 331 PRO A O 1
ATOM 2465 N N . PHE A 1 332 ? 1.035 19.75 17.234 1 91.81 332 PHE A N 1
ATOM 2466 C CA . PHE A 1 332 ? 1.094 19.734 15.773 1 91.81 332 PHE A CA 1
ATOM 2467 C C . PHE A 1 332 ? 1.987 20.844 15.25 1 91.81 332 PHE A C 1
ATOM 2469 O O . PHE A 1 332 ? 2.51 21.641 16.031 1 91.81 332 PHE A O 1
ATOM 2476 N N . ALA A 1 333 ? 2.223 20.781 13.953 1 91.81 333 ALA A N 1
ATOM 2477 C CA . ALA A 1 333 ? 2.963 21.844 13.281 1 91.81 333 ALA A CA 1
ATOM 2478 C C . ALA A 1 333 ? 2.037 22.703 12.422 1 91.81 333 ALA A C 1
ATOM 2480 O O . ALA A 1 333 ? 1.084 22.188 11.828 1 91.81 333 ALA A O 1
ATOM 2481 N N . ALA A 1 334 ? 2.295 23.938 12.453 1 92.75 334 ALA A N 1
ATOM 2482 C CA . ALA A 1 334 ? 1.611 24.875 11.57 1 92.75 334 ALA A CA 1
ATOM 2483 C C . ALA A 1 334 ? 2.592 25.891 10.984 1 92.75 334 ALA A C 1
ATOM 2485 O O . ALA A 1 334 ? 3.807 25.734 11.133 1 92.75 334 ALA A O 1
ATOM 2486 N N . GLU A 1 335 ? 2.072 26.875 10.289 1 95.25 335 GLU A N 1
ATOM 2487 C CA . GLU A 1 335 ? 2.941 27.797 9.555 1 95.25 335 GLU A CA 1
ATOM 2488 C C . GLU A 1 335 ? 3.494 28.875 10.469 1 95.25 335 GLU A C 1
ATOM 2490 O O . GLU A 1 335 ? 4.32 29.688 10.047 1 95.25 335 GLU A O 1
ATOM 2495 N N . ALA A 1 336 ? 3.064 28.906 11.703 1 96.25 336 ALA A N 1
ATOM 2496 C CA . ALA A 1 336 ? 3.529 29.953 12.625 1 96.25 336 ALA A CA 1
ATOM 2497 C C . ALA A 1 336 ? 5.051 29.922 12.75 1 96.25 336 ALA A C 1
ATOM 2499 O O . ALA A 1 336 ? 5.68 30.984 12.898 1 96.25 336 ALA A O 1
ATOM 2500 N N . GLY A 1 337 ? 5.59 28.75 12.758 1 94.81 337 GLY A N 1
ATOM 2501 C CA . GLY A 1 337 ? 7.039 28.641 12.812 1 94.81 337 GLY A CA 1
ATOM 2502 C C . GLY A 1 337 ? 7.734 29.312 11.641 1 94.81 337 GLY A C 1
ATOM 2503 O O . GLY A 1 337 ? 8.82 29.875 11.797 1 94.81 337 GLY A O 1
ATOM 2504 N N . LEU A 1 338 ? 7.152 29.25 10.516 1 95.94 338 LEU A N 1
ATOM 2505 C CA . LEU A 1 338 ? 7.707 29.875 9.32 1 95.94 338 LEU A CA 1
ATOM 2506 C C . LEU A 1 338 ? 7.625 31.391 9.414 1 95.94 338 LEU A C 1
ATOM 2508 O O . LEU A 1 338 ? 8.555 32.094 9.016 1 95.94 338 LEU A O 1
ATOM 2512 N N . PHE A 1 339 ? 6.551 31.906 9.938 1 96.94 339 PHE A N 1
ATOM 2513 C CA . PHE A 1 339 ? 6.418 33.344 10.148 1 96.94 339 PHE A CA 1
ATOM 2514 C C . PHE A 1 339 ? 7.438 33.844 11.172 1 96.94 339 PHE A C 1
ATOM 2516 O O . PHE A 1 339 ? 8.047 34.875 10.984 1 96.94 339 PHE A O 1
ATOM 2523 N N . GLN A 1 340 ? 7.57 33.062 12.227 1 95 340 GLN A N 1
ATOM 2524 C CA . GLN A 1 340 ? 8.57 33.406 13.227 1 95 340 GLN A CA 1
ATOM 2525 C C . GLN A 1 340 ? 9.969 33.469 12.617 1 95 340 GLN A C 1
ATOM 2527 O O . GLN A 1 340 ? 10.742 34.406 12.906 1 95 340 GLN A O 1
ATOM 2532 N N . GLN A 1 341 ? 10.281 32.531 11.867 1 93.31 341 GLN A N 1
ATOM 2533 C CA . GLN A 1 341 ? 11.578 32.469 11.211 1 93.31 341 GLN A CA 1
ATOM 2534 C C . GLN A 1 341 ? 11.789 33.719 10.328 1 93.31 341 GLN A C 1
ATOM 2536 O O . GLN A 1 341 ? 12.922 34.156 10.125 1 93.31 341 GLN A O 1
ATOM 2541 N N . ALA A 1 342 ? 10.719 34.219 9.789 1 95.06 342 ALA A N 1
ATOM 2542 C CA . ALA A 1 342 ? 10.773 35.406 8.961 1 95.06 342 ALA A CA 1
ATOM 2543 C C . ALA A 1 342 ? 10.82 36.656 9.812 1 95.06 342 ALA A C 1
ATOM 2545 O O . ALA A 1 342 ? 10.789 37.781 9.289 1 95.06 342 ALA A O 1
ATOM 2546 N N . GLY A 1 343 ? 10.852 36.5 11.109 1 94.19 343 GLY A N 1
ATOM 2547 C CA . GLY A 1 343 ? 11.031 37.625 12.016 1 94.19 343 GLY A CA 1
ATOM 2548 C C . GLY A 1 343 ? 9.727 38.219 12.508 1 94.19 343 GLY A C 1
ATOM 2549 O O . GLY A 1 343 ? 9.711 39.312 13.07 1 94.19 343 GLY A O 1
ATOM 2550 N N . LEU A 1 344 ? 8.656 37.531 12.32 1 95.88 344 LEU A N 1
ATOM 2551 C CA . LEU A 1 344 ? 7.359 38.062 12.727 1 95.88 344 LEU A CA 1
ATOM 2552 C C . LEU A 1 344 ? 6.891 37.406 14.023 1 95.88 344 LEU A C 1
ATOM 2554 O O . LEU A 1 344 ? 7.023 36.219 14.211 1 95.88 344 LEU A O 1
ATOM 2558 N N . ALA A 1 345 ? 6.391 38.25 14.984 1 96.12 345 ALA A N 1
ATOM 2559 C CA . ALA A 1 345 ? 5.746 37.688 16.172 1 96.12 345 ALA A CA 1
ATOM 2560 C C . ALA A 1 345 ? 4.508 36.875 15.805 1 96.12 345 ALA A C 1
ATOM 2562 O O . ALA A 1 345 ? 3.617 37.375 15.109 1 96.12 345 ALA A O 1
ATOM 2563 N N . SER A 1 346 ? 4.52 35.594 16.25 1 96.31 346 SER A N 1
ATOM 2564 C CA . SER A 1 346 ? 3.467 34.688 15.758 1 96.31 346 SER A CA 1
ATOM 2565 C C . SER A 1 346 ? 2.879 33.875 16.891 1 96.31 346 SER A C 1
ATOM 2567 O O . SER A 1 346 ? 3.592 33.5 17.828 1 96.31 346 SER A O 1
ATOM 2569 N N . VAL A 1 347 ? 1.597 33.594 16.844 1 96.5 347 VAL A N 1
ATOM 2570 C CA . VAL A 1 347 ? 0.898 32.75 17.781 1 96.5 347 VAL A CA 1
ATOM 2571 C C . VAL A 1 347 ? -0.125 31.891 17.047 1 96.5 347 VAL A C 1
ATOM 2573 O O . VAL A 1 347 ? -0.445 32.156 15.883 1 96.5 347 VAL A O 1
ATOM 2576 N N . VAL A 1 348 ? -0.506 30.828 17.672 1 96.88 348 VAL A N 1
ATOM 2577 C CA . VAL A 1 348 ? -1.57 29.969 17.156 1 96.88 348 VAL A CA 1
ATOM 2578 C C . VAL A 1 348 ? -2.811 30.109 18.047 1 96.88 348 VAL A C 1
ATOM 2580 O O . VAL A 1 348 ? -2.738 29.922 19.266 1 96.88 348 VAL A O 1
ATOM 2583 N N . CYS A 1 349 ? -3.871 30.5 17.438 1 97.75 349 CYS A N 1
ATOM 2584 C CA . CYS A 1 349 ? -5.117 30.656 18.188 1 97.75 349 CYS A CA 1
ATOM 2585 C C . CYS A 1 349 ? -6.316 30.656 17.234 1 97.75 349 CYS A C 1
ATOM 2587 O O . CYS A 1 349 ? -6.441 31.531 16.375 1 97.75 349 CYS A O 1
ATOM 2589 N N . GLY A 1 350 ? -7.164 29.734 17.406 1 97.75 350 GLY A N 1
ATOM 2590 C CA . GLY A 1 350 ? -8.359 29.672 16.578 1 97.75 350 GLY A CA 1
ATOM 2591 C C . GLY A 1 350 ? -9.438 28.781 17.156 1 97.75 350 GLY A C 1
ATOM 2592 O O . GLY A 1 350 ? -9.203 28.078 18.156 1 97.75 350 GLY A O 1
ATOM 2593 N N . PRO A 1 351 ? -10.648 28.859 16.609 1 98.12 351 PRO A N 1
ATOM 2594 C CA . PRO A 1 351 ? -11.766 28.047 17.109 1 98.12 351 PRO A CA 1
ATOM 2595 C C . PRO A 1 351 ? -11.664 26.578 16.719 1 98.12 351 PRO A C 1
ATOM 2597 O O . PRO A 1 351 ? -11.055 26.25 15.695 1 98.12 351 PRO A O 1
ATOM 2600 N N . GLY A 1 352 ? -12.32 25.734 17.5 1 96.62 352 GLY A N 1
ATOM 2601 C CA . GLY A 1 352 ? -12.297 24.312 17.266 1 96.62 352 GLY A CA 1
ATOM 2602 C C . GLY A 1 352 ? -11.242 23.578 18.062 1 96.62 352 GLY A C 1
ATOM 2603 O O . GLY A 1 352 ? -10.492 24.203 18.828 1 96.62 352 GLY A O 1
ATOM 2604 N N . SER A 1 353 ? -11.273 22.266 17.922 1 94.62 353 SER A N 1
ATOM 2605 C CA . SER A 1 353 ? -10.359 21.422 18.672 1 94.62 353 SER A CA 1
ATOM 2606 C C . SER A 1 353 ? -9.617 20.453 17.766 1 94.62 353 SER A C 1
ATOM 2608 O O . SER A 1 353 ? -10.219 19.859 16.875 1 94.62 353 SER A O 1
ATOM 2610 N N . ILE A 1 354 ? -8.352 20.312 18.031 1 92.06 354 ILE A N 1
ATOM 2611 C CA . ILE A 1 354 ? -7.527 19.406 17.25 1 92.06 354 ILE A CA 1
ATOM 2612 C C . ILE A 1 354 ? -8.047 17.969 17.422 1 92.06 354 ILE A C 1
ATOM 2614 O O . ILE A 1 354 ? -7.785 17.109 16.578 1 92.06 354 ILE A O 1
ATOM 2618 N N . ASP A 1 355 ? -8.797 17.734 18.484 1 90.5 355 ASP A N 1
ATOM 2619 C CA . ASP A 1 355 ? -9.367 16.422 18.75 1 90.5 355 ASP A CA 1
ATOM 2620 C C . ASP A 1 355 ? -10.367 16.016 17.672 1 90.5 355 ASP A C 1
ATOM 2622 O O . ASP A 1 355 ? -10.641 14.836 17.469 1 90.5 355 ASP A O 1
ATOM 2626 N N . GLN A 1 356 ? -10.859 17 17 1 92 356 GLN A N 1
ATOM 2627 C CA . GLN A 1 356 ? -11.891 16.766 16 1 92 356 GLN A CA 1
ATOM 2628 C C . GLN A 1 356 ? -11.289 16.719 14.594 1 92 356 GLN A C 1
ATOM 2630 O O . GLN A 1 356 ? -11.945 16.281 13.648 1 92 356 GLN A O 1
ATOM 2635 N N . ALA A 1 357 ? -10.031 16.984 14.539 1 91.94 357 ALA A N 1
ATOM 2636 C CA . ALA A 1 357 ? -9.391 17.094 13.234 1 91.94 357 ALA A CA 1
ATOM 2637 C C . ALA A 1 357 ? -9.047 15.711 12.672 1 91.94 357 ALA A C 1
ATOM 2639 O O . ALA A 1 357 ? -8.773 14.773 13.43 1 91.94 357 ALA A O 1
ATOM 2640 N N . HIS A 1 358 ? -9.117 15.508 11.406 1 92.38 358 HIS A N 1
ATOM 2641 C CA . HIS A 1 358 ? -8.57 14.414 10.609 1 92.38 358 HIS A CA 1
ATOM 2642 C C . HIS A 1 358 ? -9.375 13.133 10.812 1 92.38 358 HIS A C 1
ATOM 2644 O O . HIS A 1 358 ? -9 12.078 10.305 1 92.38 358 HIS A O 1
ATOM 2650 N N . GLN A 1 359 ? -10.453 13.188 11.555 1 91.12 359 GLN A N 1
ATOM 2651 C CA . GLN A 1 359 ? -11.312 12.023 11.75 1 91.12 359 GLN A CA 1
ATOM 2652 C C . GLN A 1 359 ? -12.664 12.219 11.078 1 91.12 359 GLN A C 1
ATOM 2654 O O . GLN A 1 359 ? -13.039 13.344 10.742 1 91.12 359 GLN A O 1
ATOM 2659 N N . PRO A 1 360 ? -13.344 11.078 10.805 1 93.69 360 PRO A N 1
ATOM 2660 C CA . PRO A 1 360 ? -14.695 11.25 10.266 1 93.69 360 PRO A CA 1
ATOM 2661 C C . PRO A 1 360 ? -15.617 12.023 11.211 1 93.69 360 PRO A C 1
ATOM 2663 O O . PRO A 1 360 ? -15.406 12.008 12.43 1 93.69 360 PRO A O 1
ATOM 2666 N N . ASP A 1 361 ? -16.562 12.688 10.609 1 96.44 361 ASP A N 1
ATOM 2667 C CA . ASP A 1 361 ? -17.547 13.492 11.344 1 96.44 361 ASP A CA 1
ATOM 2668 C C . ASP A 1 361 ? -16.859 14.633 12.094 1 96.44 361 ASP A C 1
ATOM 2670 O O . ASP A 1 361 ? -17.172 14.906 13.25 1 96.44 361 ASP A O 1
ATOM 2674 N N . GLU A 1 362 ? -15.859 15.125 11.43 1 97.25 362 GLU A N 1
ATOM 2675 C CA . GLU A 1 362 ? -15.273 16.375 11.922 1 97.25 362 GLU A CA 1
ATOM 2676 C C . GLU A 1 362 ? -16.328 17.453 12.094 1 97.25 362 GLU A C 1
ATOM 2678 O O . GLU A 1 362 ? -17.219 17.594 11.258 1 97.25 362 GLU A O 1
ATOM 2683 N N . TYR A 1 363 ? -16.219 18.219 13.188 1 98.12 363 TYR A N 1
ATOM 2684 C CA . TYR A 1 363 ? -17.203 19.281 13.422 1 98.12 363 TYR A CA 1
ATOM 2685 C C . TYR A 1 363 ? -16.594 20.438 14.203 1 98.12 363 TYR A C 1
ATOM 2687 O O . TYR A 1 363 ? -15.539 20.281 14.82 1 98.12 363 TYR A O 1
ATOM 2695 N N . ILE A 1 364 ? -17.172 21.516 14.102 1 98.38 364 ILE A N 1
ATOM 2696 C CA . ILE A 1 364 ? -16.938 22.656 14.977 1 98.38 364 ILE A CA 1
ATOM 2697 C C . ILE A 1 364 ? -18.234 23.062 15.656 1 98.38 364 ILE A C 1
ATOM 2699 O O . ILE A 1 364 ? -19.297 23.047 15.031 1 98.38 364 ILE A O 1
ATOM 2703 N N . THR A 1 365 ? -18.203 23.406 16.891 1 98.19 365 THR A N 1
ATOM 2704 C CA . THR A 1 365 ? -19.422 23.797 17.594 1 98.19 365 THR A CA 1
ATOM 2705 C C . THR A 1 365 ? -19.766 25.25 17.297 1 98.19 365 THR A C 1
ATOM 2707 O O . THR A 1 365 ? -18.875 26.062 17.031 1 98.19 365 THR A O 1
ATOM 2710 N N . LEU A 1 366 ? -21.016 25.578 17.375 1 97.69 366 LEU A N 1
ATOM 2711 C CA . LEU A 1 366 ? -21.438 26.969 17.234 1 97.69 366 LEU A CA 1
ATOM 2712 C C . LEU A 1 366 ? -20.828 27.844 18.312 1 97.69 366 LEU A C 1
ATOM 2714 O O . LEU A 1 366 ? -20.5 29 18.078 1 97.69 366 LEU A O 1
ATOM 2718 N N . GLU A 1 367 ? -20.641 27.25 19.422 1 97.12 367 GLU A N 1
ATOM 2719 C CA . GLU A 1 367 ? -20.016 27.969 20.516 1 97.12 367 GLU A CA 1
ATOM 2720 C C . GLU A 1 367 ? -18.594 28.375 20.172 1 97.12 367 GLU A C 1
ATOM 2722 O O . GLU A 1 367 ? -18.172 29.5 20.453 1 97.12 367 GLU A O 1
ATOM 2727 N N . GLN A 1 368 ? -17.906 27.453 19.609 1 97.69 368 GLN A N 1
ATOM 2728 C CA . GLN A 1 368 ? -16.531 27.75 19.203 1 97.69 368 GLN A CA 1
ATOM 2729 C C . GLN A 1 368 ? -16.5 28.797 18.094 1 97.69 368 GLN A C 1
ATOM 2731 O O . GLN A 1 368 ? -15.656 29.688 18.094 1 97.69 368 GLN A O 1
ATOM 2736 N N . LEU A 1 369 ? -17.422 28.719 17.156 1 97.88 369 LEU A N 1
ATOM 2737 C CA . LEU A 1 369 ? -17.5 29.719 16.109 1 97.88 369 LEU A CA 1
ATOM 2738 C C . LEU A 1 369 ? -17.797 31.094 16.688 1 97.88 369 LEU A C 1
ATOM 2740 O O . LEU A 1 369 ? -17.219 32.094 16.25 1 97.88 369 LEU A O 1
ATOM 2744 N N . GLU A 1 370 ? -18.656 31.078 17.625 1 97.62 370 GLU A N 1
ATOM 2745 C CA . GLU A 1 370 ? -19 32.344 18.266 1 97.62 370 GLU A CA 1
ATOM 2746 C C . GLU A 1 370 ? -17.797 32.938 19 1 97.62 370 GLU A C 1
ATOM 2748 O O . GLU A 1 370 ? -17.578 34.156 18.984 1 97.62 370 GLU A O 1
ATOM 2753 N N . SER A 1 371 ? -17.094 32.094 19.656 1 97.62 371 SER A N 1
ATOM 2754 C CA . SER A 1 371 ? -15.898 32.531 20.344 1 97.62 371 SER A CA 1
ATOM 2755 C C . SER A 1 371 ? -14.875 33.125 19.375 1 97.62 371 SER A C 1
ATOM 2757 O O . SER A 1 371 ? -14.266 34.156 19.656 1 97.62 371 SER A O 1
ATOM 2759 N N . GLY A 1 372 ? -14.68 32.469 18.297 1 98.12 372 GLY A N 1
ATOM 2760 C CA . GLY A 1 372 ? -13.797 33 17.266 1 98.12 372 GLY A CA 1
ATOM 2761 C C . GLY A 1 372 ? -14.273 34.312 16.688 1 98.12 372 GLY A C 1
ATOM 2762 O O . GLY A 1 372 ? -13.469 35.219 16.422 1 98.12 372 GLY A O 1
ATOM 2763 N N . LEU A 1 373 ? -15.562 34.344 16.469 1 98.06 373 LEU A N 1
ATOM 2764 C CA . LEU A 1 373 ? -16.172 35.594 15.961 1 98.06 373 LEU A CA 1
ATOM 2765 C C . LEU A 1 373 ? -15.922 36.75 16.906 1 98.06 373 LEU A C 1
ATOM 2767 O O . LEU A 1 373 ? -15.516 37.844 16.469 1 98.06 373 LEU A O 1
ATOM 2771 N N . ARG A 1 374 ? -16.125 36.531 18.188 1 97.88 374 ARG A N 1
ATOM 2772 C CA . ARG A 1 374 ? -15.875 37.594 19.172 1 97.88 374 ARG A CA 1
ATOM 2773 C C . ARG A 1 374 ? -14.414 38 19.188 1 97.88 374 ARG A C 1
ATOM 2775 O O . ARG A 1 374 ? -14.094 39.188 19.281 1 97.88 374 ARG A O 1
ATOM 2782 N N . PHE A 1 375 ? -13.594 37.031 19.125 1 98.31 375 PHE A N 1
ATOM 2783 C CA . PHE A 1 375 ? -12.156 37.281 19.078 1 98.31 375 PHE A CA 1
ATOM 2784 C C . PHE A 1 375 ? -11.781 38.219 17.938 1 98.31 375 PHE A C 1
ATOM 2786 O O . PHE A 1 375 ? -11.094 39.219 18.156 1 98.31 375 PHE A O 1
ATOM 2793 N N . GLN A 1 376 ? -12.242 37.906 16.734 1 98.31 376 GLN A N 1
ATOM 2794 C CA . GLN A 1 376 ? -11.867 38.688 15.562 1 98.31 376 GLN A CA 1
ATOM 2795 C C . GLN A 1 376 ? -12.578 40.062 15.562 1 98.31 376 GLN A C 1
ATOM 2797 O O . GLN A 1 376 ? -12.039 41.031 15.062 1 98.31 376 GLN A O 1
ATOM 2802 N N . GLN A 1 377 ? -13.789 40.156 16.141 1 97.75 377 GLN A N 1
ATOM 2803 C CA . GLN A 1 377 ? -14.445 41.469 16.297 1 97.75 377 GLN A CA 1
ATOM 2804 C C . GLN A 1 377 ? -13.664 42.375 17.234 1 97.75 377 GLN A C 1
ATOM 2806 O O . GLN A 1 377 ? -13.547 43.562 17 1 97.75 377 GLN A O 1
ATOM 2811 N N . ARG A 1 378 ? -13.172 41.781 18.312 1 98 378 ARG A N 1
ATOM 2812 C CA . ARG A 1 378 ? -12.336 42.531 19.234 1 98 378 ARG A CA 1
ATOM 2813 C C . ARG A 1 378 ? -11.055 43 18.547 1 98 378 ARG A C 1
ATOM 2815 O O . ARG A 1 378 ? -10.555 44.094 18.828 1 98 378 ARG A O 1
ATOM 2822 N N . LEU A 1 379 ? -10.523 42.156 17.719 1 98.44 379 LEU A N 1
ATOM 2823 C CA . LEU A 1 379 ? -9.352 42.531 16.938 1 98.44 379 LEU A CA 1
ATOM 2824 C C . LEU A 1 379 ? -9.664 43.75 16.078 1 98.44 379 LEU A C 1
ATOM 2826 O O . LEU A 1 379 ? -8.875 44.719 16.016 1 98.44 379 LEU A O 1
ATOM 2830 N N . ILE A 1 380 ? -10.812 43.719 15.383 1 97.88 380 ILE A N 1
ATOM 2831 C CA . ILE A 1 380 ? -11.234 44.812 14.531 1 97.88 380 ILE A CA 1
ATOM 2832 C C . ILE A 1 380 ? -11.359 46.094 15.367 1 97.88 380 ILE A C 1
ATOM 2834 O O . ILE A 1 380 ? -10.891 47.156 14.953 1 97.88 380 ILE A O 1
ATOM 2838 N N . SER A 1 381 ? -11.93 45.938 16.531 1 97.06 381 SER A N 1
ATOM 2839 C CA . SER A 1 381 ? -12.078 47.062 17.422 1 97.06 381 SER A CA 1
ATOM 2840 C C . SER A 1 381 ? -10.719 47.625 17.844 1 97.06 381 SER A C 1
ATOM 2842 O O . SER A 1 381 ? -10.531 48.844 17.938 1 97.06 381 SER A O 1
ATOM 2844 N N . ALA A 1 382 ? -9.82 46.75 18.109 1 96.5 382 ALA A N 1
ATOM 2845 C CA . ALA A 1 382 ? -8.492 47.125 18.578 1 96.5 382 ALA A CA 1
ATOM 2846 C C . ALA A 1 382 ? -7.723 47.875 17.484 1 96.5 382 ALA A C 1
ATOM 2848 O O . ALA A 1 382 ? -6.871 48.719 17.781 1 96.5 382 ALA A O 1
ATOM 2849 N N . LEU A 1 383 ? -7.988 47.594 16.281 1 97.19 383 LEU A N 1
ATOM 2850 C CA . LEU A 1 383 ? -7.23 48.156 15.172 1 97.19 383 LEU A CA 1
ATOM 2851 C C . LEU A 1 383 ? -7.961 49.344 14.57 1 97.19 383 LEU A C 1
ATOM 2853 O O . LEU A 1 383 ? -7.488 49.938 13.594 1 97.19 383 LEU A O 1
ATOM 2857 N N . SER A 1 384 ? -9.117 49.688 15.031 1 94.81 384 SER A N 1
ATOM 2858 C CA . SER A 1 384 ? -9.914 50.812 14.562 1 94.81 384 SER A CA 1
ATOM 2859 C C . SER A 1 384 ? -9.641 52.062 15.391 1 94.81 384 SER A C 1
ATOM 2861 O O . SER A 1 384 ? -9.219 51.969 16.547 1 94.81 384 SER A O 1
ATOM 2863 N N . MET B 1 1 ? 9.008 -31.703 -41.031 1 68.44 1 MET B N 1
ATOM 2864 C CA . MET B 1 1 ? 7.883 -32.062 -40.188 1 68.44 1 MET B CA 1
ATOM 2865 C C . MET B 1 1 ? 7.98 -31.344 -38.844 1 68.44 1 MET B C 1
ATOM 2867 O O . MET B 1 1 ? 7.062 -30.609 -38.438 1 68.44 1 MET B O 1
ATOM 2871 N N . MET B 1 2 ? 9.227 -31.344 -38.344 1 76.62 2 MET B N 1
ATOM 2872 C CA . MET B 1 2 ? 9.414 -30.672 -37.062 1 76.62 2 MET B CA 1
ATOM 2873 C C . MET B 1 2 ? 9.398 -29.156 -37.25 1 76.62 2 MET B C 1
ATOM 2875 O O . MET B 1 2 ? 8.797 -28.438 -36.438 1 76.62 2 MET B O 1
ATOM 2879 N N . ALA B 1 3 ? 10.023 -28.703 -38.344 1 76.56 3 ALA B N 1
ATOM 2880 C CA . ALA B 1 3 ? 10.125 -27.266 -38.594 1 76.56 3 ALA B CA 1
ATOM 2881 C C . ALA B 1 3 ? 8.742 -26.656 -38.812 1 76.56 3 ALA B C 1
ATOM 2883 O O . ALA B 1 3 ? 8.461 -25.562 -38.312 1 76.56 3 ALA B O 1
ATOM 2884 N N . THR B 1 4 ? 7.965 -27.328 -39.375 1 86.06 4 THR B N 1
ATOM 2885 C CA . THR B 1 4 ? 6.621 -26.844 -39.656 1 86.06 4 THR B CA 1
ATOM 2886 C C . THR B 1 4 ? 5.758 -26.844 -38.406 1 86.06 4 THR B C 1
ATOM 2888 O O . THR B 1 4 ? 5.031 -25.875 -38.156 1 86.06 4 THR B O 1
ATOM 2891 N N . ALA B 1 5 ? 5.867 -27.875 -37.656 1 91.88 5 ALA B N 1
ATOM 2892 C CA . ALA B 1 5 ? 5.121 -27.953 -36.406 1 91.88 5 ALA B CA 1
ATOM 2893 C C . ALA B 1 5 ? 5.535 -26.844 -35.438 1 91.88 5 ALA B C 1
ATOM 2895 O O . ALA B 1 5 ? 4.691 -26.266 -34.75 1 91.88 5 ALA B O 1
ATOM 2896 N N . LEU B 1 6 ? 6.805 -26.594 -35.469 1 95.12 6 LEU B N 1
ATOM 2897 C CA . LEU B 1 6 ? 7.309 -25.547 -34.594 1 95.12 6 LEU B CA 1
ATOM 2898 C C . LEU B 1 6 ? 6.797 -24.172 -35.031 1 95.12 6 LEU B C 1
ATOM 2900 O O . LEU B 1 6 ? 6.527 -23.312 -34.188 1 95.12 6 LEU B O 1
ATOM 2904 N N . ALA B 1 7 ? 6.707 -23.969 -36.312 1 96 7 ALA B N 1
ATOM 2905 C CA . ALA B 1 7 ? 6.152 -22.719 -36.844 1 96 7 ALA B CA 1
ATOM 2906 C C . ALA B 1 7 ? 4.695 -22.547 -36.406 1 96 7 ALA B C 1
ATOM 2908 O O . ALA B 1 7 ? 4.254 -21.438 -36.125 1 96 7 ALA B O 1
ATOM 2909 N N . ASP B 1 8 ? 3.947 -23.641 -36.469 1 97.25 8 ASP B N 1
ATOM 2910 C CA . ASP B 1 8 ? 2.557 -23.609 -36.031 1 97.25 8 ASP B CA 1
ATOM 2911 C C . ASP B 1 8 ? 2.461 -23.281 -34.531 1 97.25 8 ASP B C 1
ATOM 2913 O O . ASP B 1 8 ? 1.592 -22.516 -34.125 1 97.25 8 ASP B O 1
ATOM 2917 N N . VAL B 1 9 ? 3.355 -23.891 -33.781 1 98.12 9 VAL B N 1
ATOM 2918 C CA . VAL B 1 9 ? 3.396 -23.625 -32.344 1 98.12 9 VAL B CA 1
ATOM 2919 C C . VAL B 1 9 ? 3.652 -22.141 -32.094 1 98.12 9 VAL B C 1
ATOM 2921 O O . VAL B 1 9 ? 2.967 -21.516 -31.266 1 98.12 9 VAL B O 1
ATOM 2924 N N . ARG B 1 10 ? 4.613 -21.594 -32.75 1 97.75 10 ARG B N 1
ATOM 2925 C CA . ARG B 1 10 ? 4.977 -20.188 -32.594 1 97.75 10 ARG B CA 1
ATOM 2926 C C . ARG B 1 10 ? 3.803 -19.281 -32.938 1 97.75 10 ARG B C 1
ATOM 2928 O O . ARG B 1 10 ? 3.561 -18.281 -32.25 1 97.75 10 ARG B O 1
ATOM 2935 N N . ALA B 1 11 ? 3.141 -19.594 -33.969 1 98.06 11 ALA B N 1
ATOM 2936 C CA . ALA B 1 11 ? 2.006 -18.781 -34.375 1 98.06 11 ALA B CA 1
ATOM 2937 C C . ALA B 1 11 ? 0.895 -18.781 -33.344 1 98.06 11 ALA B C 1
ATOM 2939 O O . ALA B 1 11 ? 0.297 -17.75 -33.062 1 98.06 11 ALA B O 1
ATOM 2940 N N . ILE B 1 12 ? 0.606 -19.922 -32.812 1 98.62 12 ILE B N 1
ATOM 2941 C CA . ILE B 1 12 ? -0.434 -20.031 -31.797 1 98.62 12 ILE B CA 1
ATOM 2942 C C . ILE B 1 12 ? 0.019 -19.344 -30.516 1 98.62 12 ILE B C 1
ATOM 2944 O O . ILE B 1 12 ? -0.763 -18.625 -29.875 1 98.62 12 ILE B O 1
ATOM 2948 N N . LEU B 1 13 ? 1.294 -19.562 -30.156 1 98.75 13 LEU B N 1
ATOM 2949 C CA . LEU B 1 13 ? 1.834 -18.922 -28.953 1 98.75 13 LEU B CA 1
ATOM 2950 C C . LEU B 1 13 ? 1.748 -17.406 -29.078 1 98.75 13 LEU B C 1
ATOM 2952 O O . LEU B 1 13 ? 1.44 -16.719 -28.094 1 98.75 13 LEU B O 1
ATOM 2956 N N . GLU B 1 14 ? 2.047 -16.922 -30.234 1 98.62 14 GLU B N 1
ATOM 2957 C CA . GLU B 1 14 ? 1.94 -15.477 -30.484 1 98.62 14 GLU B CA 1
ATOM 2958 C C . GLU B 1 14 ? 0.53 -14.977 -30.188 1 98.62 14 GLU B C 1
ATOM 2960 O O . GLU B 1 14 ? 0.357 -13.93 -29.562 1 98.62 14 GLU B O 1
ATOM 2965 N N . ARG B 1 15 ? -0.445 -15.695 -30.609 1 98.62 15 ARG B N 1
ATOM 2966 C CA . ARG B 1 15 ? -1.833 -15.328 -30.359 1 98.62 15 ARG B CA 1
ATOM 2967 C C . ARG B 1 15 ? -2.156 -15.398 -28.859 1 98.62 15 ARG B C 1
ATOM 2969 O O . ARG B 1 15 ? -2.779 -14.492 -28.312 1 98.62 15 ARG B O 1
ATOM 2976 N N . LEU B 1 16 ? -1.744 -16.484 -28.234 1 98.88 16 LEU B N 1
ATOM 2977 C CA . LEU B 1 16 ? -2.051 -16.672 -26.828 1 98.88 16 LEU B CA 1
ATOM 2978 C C . LEU B 1 16 ? -1.423 -15.578 -25.969 1 98.88 16 LEU B C 1
ATOM 2980 O O . LEU B 1 16 ? -2.057 -15.07 -25.047 1 98.88 16 LEU B O 1
ATOM 2984 N N . VAL B 1 17 ? -0.192 -15.195 -26.297 1 98.75 17 VAL B N 1
ATOM 2985 C CA . VAL B 1 17 ? 0.531 -14.18 -25.547 1 98.75 17 VAL B CA 1
ATOM 2986 C C . VAL B 1 17 ? -0.131 -12.812 -25.75 1 98.75 17 VAL B C 1
ATOM 2988 O O . VAL B 1 17 ? -0.167 -11.992 -24.828 1 98.75 17 VAL B O 1
ATOM 2991 N N . ALA B 1 18 ? -0.739 -12.625 -26.859 1 98.69 18 ALA B N 1
ATOM 2992 C CA . ALA B 1 18 ? -1.327 -11.336 -27.219 1 98.69 18 ALA B CA 1
ATOM 2993 C C . ALA B 1 18 ? -2.566 -11.047 -26.375 1 98.69 18 ALA B C 1
ATOM 2995 O O . ALA B 1 18 ? -2.99 -9.891 -26.25 1 98.69 18 ALA B O 1
ATOM 2996 N N . PHE B 1 19 ? -3.217 -12.078 -25.781 1 98.56 19 PHE B N 1
ATOM 2997 C CA . PHE B 1 19 ? -4.336 -11.875 -24.875 1 98.56 19 PHE B CA 1
ATOM 2998 C C . PHE B 1 19 ? -3.838 -11.492 -23.484 1 98.56 19 PHE B C 1
ATOM 3000 O O . PHE B 1 19 ? -3.098 -12.258 -22.859 1 98.56 19 PHE B O 1
ATOM 3007 N N . ASP B 1 20 ? -4.172 -10.352 -23.016 1 97.88 20 ASP B N 1
ATOM 3008 C CA . ASP B 1 20 ? -3.84 -9.938 -21.656 1 97.88 20 ASP B CA 1
ATOM 3009 C C . ASP B 1 20 ? -4.723 -10.641 -20.625 1 97.88 20 ASP B C 1
ATOM 3011 O O . ASP B 1 20 ? -5.742 -10.094 -20.203 1 97.88 20 ASP B O 1
ATOM 3015 N N . THR B 1 21 ? -4.25 -11.805 -20.219 1 98.31 21 THR B N 1
ATOM 3016 C CA . THR B 1 21 ? -5.02 -12.594 -19.266 1 98.31 21 THR B CA 1
ATOM 3017 C C . THR B 1 21 ? -4.402 -12.516 -17.875 1 98.31 21 THR B C 1
ATOM 3019 O O . THR B 1 21 ? -4.371 -13.508 -17.141 1 98.31 21 THR B O 1
ATOM 3022 N N . VAL B 1 22 ? -3.801 -11.359 -17.531 1 97.56 22 VAL B N 1
ATOM 3023 C CA . VAL B 1 22 ? -3.445 -11.164 -16.141 1 97.56 22 VAL B CA 1
ATOM 3024 C C . VAL B 1 22 ? -4.613 -11.586 -15.242 1 97.56 22 VAL B C 1
ATOM 3026 O O . VAL B 1 22 ? -5.773 -11.305 -15.555 1 97.56 22 VAL B O 1
ATOM 3029 N N . SER B 1 23 ? -4.332 -12.211 -14.164 1 95.31 23 SER B N 1
ATOM 3030 C CA . SER B 1 23 ? -5.336 -12.914 -13.367 1 95.31 23 SER B CA 1
ATOM 3031 C C . SER B 1 23 ? -6.492 -11.992 -13 1 95.31 23 SER B C 1
ATOM 3033 O O . SER B 1 23 ? -7.625 -12.445 -12.828 1 95.31 23 SER B O 1
ATOM 3035 N N . ARG B 1 24 ? -6.227 -10.75 -12.836 1 93.38 24 ARG B N 1
ATOM 3036 C CA . ARG B 1 24 ? -7.305 -9.82 -12.508 1 93.38 24 ARG B CA 1
ATOM 3037 C C . ARG B 1 24 ? -8.234 -9.617 -13.695 1 93.38 24 ARG B C 1
ATOM 3039 O O . ARG B 1 24 ? -9.352 -9.117 -13.539 1 93.38 24 ARG B O 1
ATOM 3046 N N . ASN B 1 25 ? -7.801 -9.953 -14.906 1 96.81 25 ASN B N 1
ATOM 3047 C CA . ASN B 1 25 ? -8.578 -9.773 -16.125 1 96.81 25 ASN B CA 1
ATOM 3048 C C . ASN B 1 25 ? -9.297 -11.055 -16.531 1 96.81 25 ASN B C 1
ATOM 3050 O O . ASN B 1 25 ? -8.969 -12.141 -16.031 1 96.81 25 ASN B O 1
ATOM 3054 N N . SER B 1 26 ? -10.281 -10.906 -17.406 1 98.19 26 SER B N 1
ATOM 3055 C CA . SER B 1 26 ? -10.992 -12.047 -17.953 1 98.19 26 SER B CA 1
ATOM 3056 C C . SER B 1 26 ? -10.109 -12.836 -18.906 1 98.19 26 SER B C 1
ATOM 3058 O O . SER B 1 26 ? -9.305 -12.258 -19.641 1 98.19 26 SER B O 1
ATOM 3060 N N . ASN B 1 27 ? -10.281 -14.18 -18.875 1 98.5 27 ASN B N 1
ATOM 3061 C CA .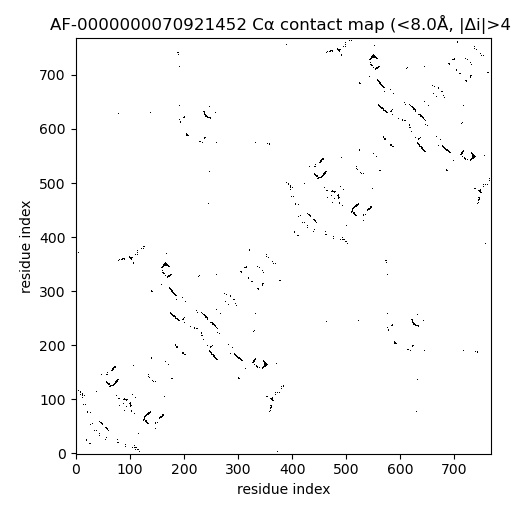 ASN B 1 27 ? -9.555 -14.992 -19.844 1 98.5 27 ASN B CA 1
ATOM 3062 C C . ASN B 1 27 ? -10.469 -15.438 -21 1 98.5 27 ASN B C 1
ATOM 3064 O O . ASN B 1 27 ? -10.094 -16.297 -21.797 1 98.5 27 ASN B O 1
ATOM 3068 N N . LEU B 1 28 ? -11.625 -14.883 -21.141 1 98.69 28 LEU B N 1
ATOM 3069 C CA . LEU B 1 28 ? -12.656 -15.391 -22.031 1 98.69 28 LEU B CA 1
ATOM 3070 C C . LEU B 1 28 ? -12.242 -15.219 -23.5 1 98.69 28 LEU B C 1
ATOM 3072 O O . LEU B 1 28 ? -12.578 -16.047 -24.344 1 98.69 28 LEU B O 1
ATOM 3076 N N . ASP B 1 29 ? -11.586 -14.109 -23.812 1 98.69 29 ASP B N 1
ATOM 3077 C CA . ASP B 1 29 ? -11.148 -13.922 -25.188 1 98.69 29 ASP B CA 1
ATOM 3078 C C . ASP B 1 29 ? -10.172 -15.016 -25.609 1 98.69 29 ASP B C 1
ATOM 3080 O O . ASP B 1 29 ? -10.25 -15.539 -26.719 1 98.69 29 ASP B O 1
ATOM 3084 N N . LEU B 1 30 ? -9.234 -15.328 -24.719 1 98.75 30 LEU B N 1
ATOM 3085 C CA . LEU B 1 30 ? -8.289 -16.406 -25 1 98.75 30 LEU B CA 1
ATOM 3086 C C . LEU B 1 30 ? -9.008 -17.734 -25.125 1 98.75 30 LEU B C 1
ATOM 3088 O O . LEU B 1 30 ? -8.758 -18.5 -26.062 1 98.75 30 LEU B O 1
ATOM 3092 N N . ILE B 1 31 ? -9.891 -18.016 -24.234 1 98.69 31 ILE B N 1
ATOM 3093 C CA . ILE B 1 31 ? -10.656 -19.25 -24.203 1 98.69 31 ILE B CA 1
ATOM 3094 C C . ILE B 1 31 ? -11.5 -19.359 -25.469 1 98.69 31 ILE B C 1
ATOM 3096 O O . ILE B 1 31 ? -11.625 -20.438 -26.062 1 98.69 31 ILE B O 1
ATOM 3100 N N . GLY B 1 32 ? -12.125 -18.25 -25.844 1 98.62 32 GLY B N 1
ATOM 3101 C CA . GLY B 1 32 ? -12.875 -18.219 -27.094 1 98.62 32 GLY B CA 1
ATOM 3102 C C . GLY B 1 32 ? -12.031 -18.547 -28.312 1 98.62 32 GLY B C 1
ATOM 3103 O O . GLY B 1 32 ? -12.461 -19.297 -29.188 1 98.62 32 GLY B O 1
ATOM 3104 N N . PHE B 1 33 ? -10.906 -17.969 -28.328 1 98.69 33 PHE B N 1
ATOM 3105 C CA . PHE B 1 33 ? -9.984 -18.266 -29.422 1 98.69 33 PHE B CA 1
ATOM 3106 C C . PHE B 1 33 ? -9.672 -19.75 -29.484 1 98.69 33 PHE B C 1
ATOM 3108 O O . PHE B 1 33 ? -9.703 -20.344 -30.562 1 98.69 33 PHE B O 1
ATOM 3115 N N . VAL B 1 34 ? -9.32 -20.375 -28.344 1 98.81 34 VAL B N 1
ATOM 3116 C CA . VAL B 1 34 ? -8.984 -21.797 -28.281 1 98.81 34 VAL B CA 1
ATOM 3117 C C . VAL B 1 34 ? -10.188 -22.625 -28.719 1 98.81 34 VAL B C 1
ATOM 3119 O O . VAL B 1 34 ? -10.039 -23.578 -29.484 1 98.81 34 VAL B O 1
ATOM 3122 N N . ARG B 1 35 ? -11.344 -22.297 -28.172 1 98.69 35 ARG B N 1
ATOM 3123 C CA . ARG B 1 35 ? -12.57 -22.984 -28.547 1 98.69 35 ARG B CA 1
ATOM 3124 C C . ARG B 1 35 ? -12.758 -22.984 -30.062 1 98.69 35 ARG B C 1
ATOM 3126 O O . ARG B 1 35 ? -13.047 -24.031 -30.656 1 98.69 35 ARG B O 1
ATOM 3133 N N . ASP B 1 36 ? -12.625 -21.812 -30.688 1 98.56 36 ASP B N 1
ATOM 3134 C CA . ASP B 1 36 ? -12.82 -21.688 -32.125 1 98.56 36 ASP B CA 1
ATOM 3135 C C . ASP B 1 36 ? -11.773 -22.484 -32.906 1 98.56 36 ASP B C 1
ATOM 3137 O O . ASP B 1 36 ? -12.078 -23.078 -33.938 1 98.56 36 ASP B O 1
ATOM 3141 N N . LEU B 1 37 ? -10.539 -22.406 -32.438 1 98.25 37 LEU B N 1
ATOM 3142 C CA . LEU B 1 37 ? -9.477 -23.172 -33.062 1 98.25 37 LEU B CA 1
ATOM 3143 C C . LEU B 1 37 ? -9.797 -24.672 -33.031 1 98.25 37 LEU B C 1
ATOM 3145 O O . LEU B 1 37 ? -9.633 -25.375 -34.031 1 98.25 37 LEU B O 1
ATOM 3149 N N . LEU B 1 38 ? -10.219 -25.188 -31.891 1 98.12 38 LEU B N 1
ATOM 3150 C CA . LEU B 1 38 ? -10.594 -26.578 -31.719 1 98.12 38 LEU B CA 1
ATOM 3151 C C . LEU B 1 38 ? -11.742 -26.953 -32.656 1 98.12 38 LEU B C 1
ATOM 3153 O O . LEU B 1 38 ? -11.703 -27.984 -33.312 1 98.12 38 LEU B O 1
ATOM 3157 N N . ALA B 1 39 ? -12.711 -26.094 -32.75 1 97.62 39 ALA B N 1
ATOM 3158 C CA . ALA B 1 39 ? -13.875 -26.328 -33.594 1 97.62 39 ALA B CA 1
ATOM 3159 C C . ALA B 1 39 ? -13.484 -26.453 -35.062 1 97.62 39 ALA B C 1
ATOM 3161 O O . ALA B 1 39 ? -14.07 -27.25 -35.812 1 97.62 39 ALA B O 1
ATOM 3162 N N . ARG B 1 40 ? -12.578 -25.656 -35.5 1 97 40 ARG B N 1
ATOM 3163 C CA . ARG B 1 40 ? -12.094 -25.703 -36.875 1 97 40 ARG B CA 1
ATOM 3164 C C . ARG B 1 40 ? -11.523 -27.078 -37.219 1 97 40 ARG B C 1
ATOM 3166 O O . ARG B 1 40 ? -11.508 -27.484 -38.375 1 97 40 ARG B O 1
ATOM 3173 N N . HIS B 1 41 ? -11.078 -27.734 -36.188 1 96.12 41 HIS B N 1
ATOM 3174 C CA . HIS B 1 41 ? -10.516 -29.078 -36.406 1 96.12 41 HIS B CA 1
ATOM 3175 C C . HIS B 1 41 ? -11.523 -30.156 -36.031 1 96.12 41 HIS B C 1
ATOM 3177 O O . HIS B 1 41 ? -11.164 -31.328 -35.906 1 96.12 41 HIS B O 1
ATOM 3183 N N . GLY B 1 42 ? -12.75 -29.766 -35.719 1 95.75 42 GLY B N 1
ATOM 3184 C CA . GLY B 1 42 ? -13.812 -30.703 -35.406 1 95.75 42 GLY B CA 1
ATOM 3185 C C . GLY B 1 42 ? -13.773 -31.234 -34 1 95.75 42 GLY B C 1
ATOM 3186 O O . GLY B 1 42 ? -14.289 -32.312 -33.719 1 95.75 42 GLY B O 1
ATOM 3187 N N . VAL B 1 43 ? -13.109 -30.625 -33.125 1 96.62 43 VAL B N 1
ATOM 3188 C CA . VAL B 1 43 ? -13.023 -31.031 -31.734 1 96.62 43 VAL B CA 1
ATOM 3189 C C . VAL B 1 43 ? -13.969 -30.188 -30.891 1 96.62 43 VAL B C 1
ATOM 3191 O O . VAL B 1 43 ? -13.867 -28.953 -30.875 1 96.62 43 VAL B O 1
ATOM 3194 N N . ASP B 1 44 ? -14.867 -30.812 -30.219 1 93.81 44 ASP B N 1
ATOM 3195 C CA . ASP B 1 44 ? -15.773 -30.094 -29.312 1 93.81 44 ASP B CA 1
ATOM 3196 C C . ASP B 1 44 ? -15.094 -29.781 -27.984 1 93.81 44 ASP B C 1
ATOM 3198 O O . ASP B 1 44 ? -14.211 -30.516 -27.547 1 93.81 44 ASP B O 1
ATOM 3202 N N . SER B 1 45 ? -15.469 -28.688 -27.453 1 97.44 45 SER B N 1
ATOM 3203 C CA . SER B 1 45 ? -14.961 -28.297 -26.156 1 97.44 45 SER B CA 1
ATOM 3204 C C . SER B 1 45 ? -16.094 -27.812 -25.25 1 97.44 45 SER B C 1
ATOM 3206 O O . SER B 1 45 ? -17.172 -27.453 -25.719 1 97.44 45 SER B O 1
ATOM 3208 N N . VAL B 1 46 ? -15.867 -27.891 -23.969 1 97.75 46 VAL B N 1
ATOM 3209 C CA . VAL B 1 46 ? -16.797 -27.438 -22.938 1 97.75 46 VAL B CA 1
ATOM 3210 C C . VAL B 1 46 ? -16.156 -26.297 -22.125 1 97.75 46 VAL B C 1
ATOM 3212 O O . VAL B 1 46 ? -15 -26.406 -21.703 1 97.75 46 VAL B O 1
ATOM 3215 N N . LEU B 1 47 ? -16.922 -25.219 -21.984 1 98.44 47 LEU B N 1
ATOM 3216 C CA . LEU B 1 47 ? -16.5 -24.125 -21.125 1 98.44 47 LEU B CA 1
ATOM 3217 C C . LEU B 1 47 ? -17.125 -24.25 -19.75 1 98.44 47 LEU B C 1
ATOM 3219 O O . LEU B 1 47 ? -18.328 -24.547 -19.625 1 98.44 47 LEU B O 1
ATOM 3223 N N . ILE B 1 48 ? -16.344 -24.156 -18.688 1 98.5 48 ILE B N 1
ATOM 3224 C CA . ILE B 1 48 ? -16.797 -24.188 -17.297 1 98.5 48 ILE B CA 1
ATOM 3225 C C . ILE B 1 48 ? -16.578 -22.812 -16.656 1 98.5 48 ILE B C 1
ATOM 3227 O O . ILE B 1 48 ? -15.484 -22.5 -16.188 1 98.5 48 ILE B O 1
ATOM 3231 N N . PRO B 1 49 ? -17.609 -21.984 -16.562 1 98.12 49 PRO B N 1
ATOM 3232 C CA . PRO B 1 49 ? -17.469 -20.609 -16.109 1 98.12 49 PRO B CA 1
ATOM 3233 C C . PRO B 1 49 ? -17.266 -20.5 -14.602 1 98.12 49 PRO B C 1
ATOM 3235 O O . PRO B 1 49 ? -17.656 -21.391 -13.852 1 98.12 49 PRO B O 1
ATOM 3238 N N . ASN B 1 50 ? -16.656 -19.422 -14.266 1 97 50 ASN B N 1
ATOM 3239 C CA . ASN B 1 50 ? -16.672 -19.078 -12.852 1 97 50 ASN B CA 1
ATOM 3240 C C . ASN B 1 50 ? -18.031 -18.547 -12.422 1 97 50 ASN B C 1
ATOM 3242 O O . ASN B 1 50 ? -18.969 -18.516 -13.227 1 97 50 ASN B O 1
ATOM 3246 N N . GLY B 1 51 ? -18.188 -18.234 -11.188 1 95.44 51 GLY B N 1
ATOM 3247 C CA . GLY B 1 51 ? -19.469 -17.875 -10.617 1 95.44 51 GLY B CA 1
ATOM 3248 C C . GLY B 1 51 ? -20.125 -16.703 -11.328 1 95.44 51 GLY B C 1
ATOM 3249 O O . GLY B 1 51 ? -21.344 -16.719 -11.57 1 95.44 51 GLY B O 1
ATOM 3250 N N . ASP B 1 52 ? -19.344 -15.727 -11.75 1 95.44 52 ASP B N 1
ATOM 3251 C CA . ASP B 1 52 ? -19.953 -14.523 -12.312 1 95.44 52 ASP B CA 1
ATOM 3252 C C . ASP B 1 52 ? -19.812 -14.5 -13.828 1 95.44 52 ASP B C 1
ATOM 3254 O O . ASP B 1 52 ? -20.172 -13.516 -14.477 1 95.44 52 ASP B O 1
ATOM 3258 N N . GLY B 1 53 ? -19.234 -15.469 -14.406 1 97.38 53 GLY B N 1
ATOM 3259 C CA . GLY B 1 53 ? -19.188 -15.641 -15.852 1 97.38 53 GLY B CA 1
ATOM 3260 C C . GLY B 1 53 ? -18.078 -14.828 -16.5 1 97.38 53 GLY B C 1
ATOM 3261 O O . GLY B 1 53 ? -18.016 -14.742 -17.734 1 97.38 53 GLY B O 1
ATOM 3262 N N . SER B 1 54 ? -17.188 -14.281 -15.703 1 97.69 54 SER B N 1
ATOM 3263 C CA . SER B 1 54 ? -16.156 -13.414 -16.25 1 97.69 54 SER B CA 1
ATOM 3264 C C . SER B 1 54 ? -14.938 -14.211 -16.703 1 97.69 54 SER B C 1
ATOM 3266 O O . SER B 1 54 ? -14.078 -13.688 -17.406 1 97.69 54 SER B O 1
ATOM 3268 N N . LYS B 1 55 ? -14.828 -15.453 -16.312 1 98.31 55 LYS B N 1
ATOM 3269 C CA . LYS B 1 55 ? -13.742 -16.359 -16.656 1 98.31 55 LYS B CA 1
ATOM 3270 C C . LYS B 1 55 ? -14.266 -17.766 -16.922 1 98.31 55 LYS B C 1
ATOM 3272 O O . LYS B 1 55 ? -15.398 -18.094 -16.562 1 98.31 55 LYS B O 1
ATOM 3277 N N . ALA B 1 56 ? -13.445 -18.609 -17.531 1 98.69 56 ALA B N 1
ATOM 3278 C CA . ALA B 1 56 ? -13.883 -19.984 -17.75 1 98.69 56 ALA B CA 1
ATOM 3279 C C . ALA B 1 56 ? -12.688 -20.922 -17.922 1 98.69 56 ALA B C 1
ATOM 3281 O O . ALA B 1 56 ? -11.664 -20.531 -18.484 1 98.69 56 ALA B O 1
ATOM 3282 N N . ASN B 1 57 ? -12.898 -22.109 -17.375 1 98.75 57 ASN B N 1
ATOM 3283 C CA . ASN B 1 57 ? -12.078 -23.234 -17.812 1 98.75 57 ASN B CA 1
ATOM 3284 C C . ASN B 1 57 ? -12.531 -23.781 -19.156 1 98.75 57 ASN B C 1
ATOM 3286 O O . ASN B 1 57 ? -13.656 -23.531 -19.594 1 98.75 57 ASN B O 1
ATOM 3290 N N . LEU B 1 58 ? -11.648 -24.438 -19.844 1 98.81 58 LEU B N 1
ATOM 3291 C CA . LEU B 1 58 ? -11.984 -25.156 -21.078 1 98.81 58 LEU B CA 1
ATOM 3292 C C . LEU B 1 58 ? -11.539 -26.609 -21 1 98.81 58 LEU B C 1
ATOM 3294 O O . LEU B 1 58 ? -10.414 -26.906 -20.578 1 98.81 58 LEU B O 1
ATOM 3298 N N . LEU B 1 59 ? -12.422 -27.5 -21.25 1 98.81 59 LEU B N 1
ATOM 3299 C CA . LEU B 1 59 ? -12.148 -28.938 -21.344 1 98.81 59 LEU B CA 1
ATOM 3300 C C . LEU B 1 59 ? -12.523 -29.469 -22.719 1 98.81 59 LEU B C 1
ATOM 3302 O O . LEU B 1 59 ? -13.633 -29.219 -23.203 1 98.81 59 LEU B O 1
ATOM 3306 N N . ALA B 1 60 ? -11.617 -30.109 -23.375 1 98.44 60 ALA B N 1
ATOM 3307 C CA . ALA B 1 60 ? -11.852 -30.719 -24.672 1 98.44 60 ALA B CA 1
ATOM 3308 C C . ALA B 1 60 ? -11.25 -32.094 -24.75 1 98.44 60 ALA B C 1
ATOM 3310 O O . ALA B 1 60 ? -10.18 -32.344 -24.203 1 98.44 60 ALA B O 1
ATOM 3311 N N . THR B 1 61 ? -11.891 -33 -25.438 1 97.69 61 THR B N 1
ATOM 3312 C CA . THR B 1 61 ? -11.414 -34.344 -25.641 1 97.69 61 THR B CA 1
ATOM 3313 C C . THR B 1 61 ? -11.172 -34.625 -27.125 1 97.69 61 THR B C 1
ATOM 3315 O O . THR B 1 61 ? -12.07 -34.406 -27.953 1 97.69 61 THR B O 1
ATOM 3318 N N . VAL B 1 62 ? -9.984 -35 -27.422 1 97.88 62 VAL B N 1
ATOM 3319 C CA . VAL B 1 62 ? -9.633 -35.406 -28.781 1 97.88 62 VAL B CA 1
ATOM 3320 C C . VAL B 1 62 ? -9.484 -36.906 -28.844 1 97.88 62 VAL B C 1
ATOM 3322 O O . VAL B 1 62 ? -8.742 -37.5 -28.047 1 97.88 62 VAL B O 1
ATOM 3325 N N . GLY B 1 63 ? -10.141 -37.562 -29.828 1 96.19 63 GLY B N 1
ATOM 3326 C CA . GLY B 1 63 ? -10.102 -39 -29.922 1 96.19 63 GLY B CA 1
ATOM 3327 C C . GLY B 1 63 ? -11.336 -39.688 -29.344 1 96.19 63 GLY B C 1
ATOM 3328 O O . GLY B 1 63 ? -12.336 -39 -29.062 1 96.19 63 GLY B O 1
ATOM 3329 N N . PRO B 1 64 ? -11.289 -41 -29.203 1 95.88 64 PRO B N 1
ATOM 3330 C CA . PRO B 1 64 ? -12.453 -41.719 -28.703 1 95.88 64 PRO B CA 1
ATOM 3331 C C . PRO B 1 64 ? -12.734 -41.469 -27.234 1 95.88 64 PRO B C 1
ATOM 3333 O O . PRO B 1 64 ? -11.797 -41.25 -26.453 1 95.88 64 PRO B O 1
ATOM 3336 N N . ARG B 1 65 ? -13.945 -41.5 -26.828 1 94.44 65 ARG B N 1
ATOM 3337 C CA . ARG B 1 65 ? -14.336 -41.219 -25.453 1 94.44 65 ARG B CA 1
ATOM 3338 C C . ARG B 1 65 ? -14.312 -42.5 -24.625 1 94.44 65 ARG B C 1
ATOM 3340 O O . ARG B 1 65 ? -15.352 -42.969 -24.156 1 94.44 65 ARG B O 1
ATOM 3347 N N . ILE B 1 66 ? -13.141 -42.969 -24.422 1 97.19 66 ILE B N 1
ATOM 3348 C CA . ILE B 1 66 ? -12.922 -44.188 -23.656 1 97.19 66 ILE B CA 1
ATOM 3349 C C . ILE B 1 66 ? -11.883 -43.938 -22.562 1 97.19 66 ILE B C 1
ATOM 3351 O O . ILE B 1 66 ? -11.219 -42.906 -22.562 1 97.19 66 ILE B O 1
ATOM 3355 N N . ALA B 1 67 ? -11.766 -44.875 -21.641 1 97.62 67 ALA B N 1
ATOM 3356 C CA . ALA B 1 67 ? -10.797 -44.75 -20.547 1 97.62 67 ALA B CA 1
ATOM 3357 C C . ALA B 1 67 ? -9.375 -44.938 -21.062 1 97.62 67 ALA B C 1
ATOM 3359 O O . ALA B 1 67 ? -9.164 -45.438 -22.172 1 97.62 67 ALA B O 1
ATOM 3360 N N . GLY B 1 68 ? -8.484 -44.406 -20.266 1 97 68 GLY B N 1
ATOM 3361 C CA . GLY B 1 68 ? -7.082 -44.656 -20.578 1 97 68 GLY B CA 1
ATOM 3362 C C . GLY B 1 68 ? -6.402 -43.5 -21.266 1 97 68 GLY B C 1
ATOM 3363 O O . GLY B 1 68 ? -5.215 -43.562 -21.594 1 97 68 GLY B O 1
ATOM 3364 N N . GLY B 1 69 ? -7.078 -42.406 -21.516 1 97.5 69 GLY B N 1
ATOM 3365 C CA . GLY B 1 69 ? -6.5 -41.25 -22.141 1 97.5 69 GLY B CA 1
ATOM 3366 C C . GLY B 1 69 ? -5.574 -40.469 -21.203 1 97.5 69 GLY B C 1
ATOM 3367 O O . GLY B 1 69 ? -5.293 -40.938 -20.094 1 97.5 69 GLY B O 1
ATOM 3368 N N . VAL B 1 70 ? -5.066 -39.438 -21.703 1 98.56 70 VAL B N 1
ATOM 3369 C CA . VAL B 1 70 ? -4.137 -38.562 -20.969 1 98.56 70 VAL B CA 1
ATOM 3370 C C . VAL B 1 70 ? -4.648 -37.125 -20.938 1 98.56 70 VAL B C 1
ATOM 3372 O O . VAL B 1 70 ? -5.125 -36.625 -21.953 1 98.56 70 VAL B O 1
ATOM 3375 N N . VAL B 1 71 ? -4.633 -36.562 -19.719 1 98.69 71 VAL B N 1
ATOM 3376 C CA . VAL B 1 71 ? -5.004 -35.156 -19.578 1 98.69 71 VAL B CA 1
ATOM 3377 C C . VAL B 1 71 ? -3.764 -34.25 -19.719 1 98.69 71 VAL B C 1
ATOM 3379 O O . VAL B 1 71 ? -2.752 -34.5 -19.047 1 98.69 71 VAL B O 1
ATOM 3382 N N . LEU B 1 72 ? -3.773 -33.344 -20.625 1 98.75 72 LEU B N 1
ATOM 3383 C CA . LEU B 1 72 ? -2.826 -32.25 -20.688 1 98.75 72 LEU B CA 1
ATOM 3384 C C . LEU B 1 72 ? -3.416 -30.984 -20.062 1 98.75 72 LEU B C 1
ATOM 3386 O O . LEU B 1 72 ? -4.344 -30.391 -20.609 1 98.75 72 LEU B O 1
ATOM 3390 N N . SER B 1 73 ? -2.846 -30.625 -18.922 1 98.62 73 SER B N 1
ATOM 3391 C CA . SER B 1 73 ? -3.406 -29.531 -18.156 1 98.62 73 SER B CA 1
ATOM 3392 C C . SER B 1 73 ? -2.49 -28.312 -18.188 1 98.62 73 SER B C 1
ATOM 3394 O O . SER B 1 73 ? -1.272 -28.438 -18.047 1 98.62 73 SER B O 1
ATOM 3396 N N . GLY B 1 74 ? -3.008 -27.141 -18.391 1 98.25 74 GLY B N 1
ATOM 3397 C CA . GLY B 1 74 ? -2.318 -25.859 -18.344 1 98.25 74 GLY B CA 1
ATOM 3398 C C . GLY B 1 74 ? -3.221 -24.703 -17.953 1 98.25 74 GLY B C 1
ATOM 3399 O O . GLY B 1 74 ? -4.445 -24.812 -18.031 1 98.25 74 GLY B O 1
ATOM 3400 N N . HIS B 1 75 ? -2.643 -23.641 -17.438 1 98.31 75 HIS B N 1
ATOM 3401 C CA . HIS B 1 75 ? -3.455 -22.484 -17.078 1 98.31 75 HIS B CA 1
ATOM 3402 C C . HIS B 1 75 ? -3.303 -21.375 -18.109 1 98.31 75 HIS B C 1
ATOM 3404 O O . HIS B 1 75 ? -2.346 -21.359 -18.891 1 98.31 75 HIS B O 1
ATOM 3410 N N . THR B 1 76 ? -4.305 -20.5 -18.094 1 98.5 76 THR B N 1
ATOM 3411 C CA . THR B 1 76 ? -4.371 -19.5 -19.156 1 98.5 76 THR B CA 1
ATOM 3412 C C . THR B 1 76 ? -4.039 -18.109 -18.625 1 98.5 76 THR B C 1
ATOM 3414 O O . THR B 1 76 ? -3.816 -17.188 -19.406 1 98.5 76 THR B O 1
ATOM 3417 N N . ASP B 1 77 ? -4.086 -17.953 -17.297 1 98.06 77 ASP B N 1
ATOM 3418 C CA . ASP B 1 77 ? -3.781 -16.641 -16.719 1 98.06 77 ASP B CA 1
ATOM 3419 C C . ASP B 1 77 ? -2.275 -16.453 -16.547 1 98.06 77 ASP B C 1
ATOM 3421 O O . ASP B 1 77 ? -1.508 -17.406 -16.672 1 98.06 77 ASP B O 1
ATOM 3425 N N . VAL B 1 78 ? -1.904 -15.164 -16.422 1 97.81 78 VAL B N 1
ATOM 3426 C CA . VAL B 1 78 ? -0.514 -14.797 -16.172 1 97.81 78 VAL B CA 1
ATOM 3427 C C . VAL B 1 78 ? -0.444 -13.781 -15.031 1 97.81 78 VAL B C 1
ATOM 3429 O O . VAL B 1 78 ? -1.472 -13.258 -14.594 1 97.81 78 VAL B O 1
ATOM 3432 N N . VAL B 1 79 ? 0.69 -13.555 -14.477 1 96.62 79 VAL B N 1
ATOM 3433 C CA . VAL B 1 79 ? 0.869 -12.602 -13.391 1 96.62 79 VAL B CA 1
ATOM 3434 C C . VAL B 1 79 ? 0.97 -11.188 -13.953 1 96.62 79 VAL B C 1
ATOM 3436 O O . VAL B 1 79 ? 1.219 -11.008 -15.148 1 96.62 79 VAL B O 1
ATOM 3439 N N . PRO B 1 80 ? 0.777 -10.188 -13.117 1 95.94 80 PRO B N 1
ATOM 3440 C CA . PRO B 1 80 ? 0.816 -8.797 -13.578 1 95.94 80 PRO B CA 1
ATOM 3441 C C . PRO B 1 80 ? 2.193 -8.383 -14.094 1 95.94 80 PRO B C 1
ATOM 3443 O O . PRO B 1 80 ? 3.205 -8.977 -13.711 1 95.94 80 PRO B O 1
ATOM 3446 N N . VAL B 1 81 ? 2.125 -7.359 -14.977 1 96 81 VAL B N 1
ATOM 3447 C CA . VAL B 1 81 ? 3.359 -6.797 -15.516 1 96 81 VAL B CA 1
ATOM 3448 C C . VAL B 1 81 ? 3.555 -5.375 -14.992 1 96 81 VAL B C 1
ATOM 3450 O O . VAL B 1 81 ? 4.535 -4.711 -15.336 1 96 81 VAL B O 1
ATOM 3453 N N . ASP B 1 82 ? 2.682 -4.98 -14.18 1 89.94 82 ASP B N 1
ATOM 3454 C CA . ASP B 1 82 ? 2.68 -3.604 -13.688 1 89.94 82 ASP B CA 1
ATOM 3455 C C . ASP B 1 82 ? 3.977 -3.285 -12.945 1 89.94 82 ASP B C 1
ATOM 3457 O O . ASP B 1 82 ? 4.414 -4.055 -12.094 1 89.94 82 ASP B O 1
ATOM 3461 N N . GLY B 1 83 ? 4.578 -2.166 -13.328 1 86.06 83 GLY B N 1
ATOM 3462 C CA . GLY B 1 83 ? 5.754 -1.688 -12.617 1 86.06 83 GLY B CA 1
ATOM 3463 C C . GLY B 1 83 ? 7.02 -2.445 -12.984 1 86.06 83 GLY B C 1
ATOM 3464 O O . GLY B 1 83 ? 8.109 -2.098 -12.523 1 86.06 83 GLY B O 1
ATOM 3465 N N . GLN B 1 84 ? 6.926 -3.492 -13.758 1 90.69 84 GLN B N 1
ATOM 3466 C CA . GLN B 1 84 ? 8.102 -4.273 -14.133 1 90.69 84 GLN B CA 1
ATOM 3467 C C . GLN B 1 84 ? 8.852 -3.619 -15.289 1 90.69 84 GLN B C 1
ATOM 3469 O O . GLN B 1 84 ? 8.234 -3.025 -16.172 1 90.69 84 GLN B O 1
ATOM 3474 N N . ALA B 1 85 ? 10.125 -3.76 -15.242 1 89.38 85 ALA B N 1
ATOM 3475 C CA . ALA B 1 85 ? 10.984 -3.162 -16.266 1 89.38 85 ALA B CA 1
ATOM 3476 C C . ALA B 1 85 ? 11.133 -4.086 -17.469 1 89.38 85 ALA B C 1
ATOM 3478 O O . ALA B 1 85 ? 12.172 -4.727 -17.641 1 89.38 85 ALA B O 1
ATOM 3479 N N . TRP B 1 86 ? 10.188 -4.09 -18.312 1 95.44 86 TRP B N 1
ATOM 3480 C CA . TRP B 1 86 ? 10.211 -4.895 -19.531 1 95.44 86 TRP B CA 1
ATOM 3481 C C . TRP B 1 86 ? 10.961 -4.176 -20.656 1 95.44 86 TRP B C 1
ATOM 3483 O O . TRP B 1 86 ? 10.828 -2.961 -20.812 1 95.44 86 TRP B O 1
ATOM 3493 N N . S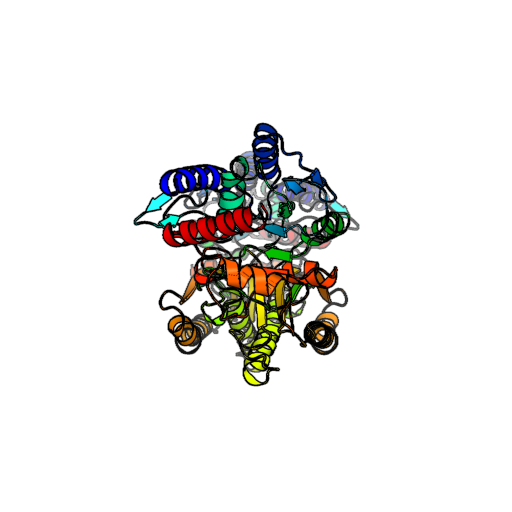ER B 1 87 ? 11.758 -4.941 -21.344 1 95.38 87 SER B N 1
ATOM 3494 C CA . SER B 1 87 ? 12.477 -4.387 -22.484 1 95.38 87 SER B CA 1
ATOM 3495 C C . SER B 1 87 ? 11.594 -4.316 -23.719 1 95.38 87 SER B C 1
ATOM 3497 O O . SER B 1 87 ? 11.859 -3.543 -24.641 1 95.38 87 SER B O 1
ATOM 3499 N N . THR B 1 88 ? 10.609 -5.199 -23.75 1 94.31 88 THR B N 1
ATOM 3500 C CA . THR B 1 88 ? 9.641 -5.234 -24.844 1 94.31 88 THR B CA 1
ATOM 3501 C C . THR B 1 88 ? 8.211 -5.293 -24.297 1 94.31 88 THR B C 1
ATOM 3503 O O . THR B 1 88 ? 8.008 -5.402 -23.078 1 94.31 88 THR B O 1
ATOM 3506 N N . ASP B 1 89 ? 7.254 -5.078 -25.188 1 96.94 89 ASP B N 1
ATOM 3507 C CA . ASP B 1 89 ? 5.863 -5.219 -24.766 1 96.94 89 ASP B CA 1
ATOM 3508 C C . ASP B 1 89 ? 5.586 -6.625 -24.25 1 96.94 89 ASP B C 1
ATOM 3510 O O . ASP B 1 89 ? 5.723 -7.605 -24.984 1 96.94 89 ASP B O 1
ATOM 3514 N N . PRO B 1 90 ? 5.199 -6.699 -23.031 1 98.12 90 PRO B N 1
ATOM 3515 C CA . PRO B 1 90 ? 5.008 -8.023 -22.438 1 98.12 90 PRO B CA 1
ATOM 3516 C C . PRO B 1 90 ? 3.959 -8.852 -23.172 1 98.12 90 PRO B C 1
ATOM 3518 O O . PRO B 1 90 ? 3.963 -10.086 -23.078 1 98.12 90 PRO B O 1
ATOM 3521 N N . PHE B 1 91 ? 3.053 -8.266 -23.969 1 98.5 91 PHE B N 1
ATOM 3522 C CA . PHE B 1 91 ? 1.951 -9 -24.578 1 98.5 91 PHE B CA 1
ATOM 3523 C C . PHE B 1 91 ? 2.111 -9.055 -26.094 1 98.5 91 PHE B C 1
ATOM 3525 O O . PHE B 1 91 ? 1.134 -9.242 -26.828 1 98.5 91 PHE B O 1
ATOM 3532 N N . ARG B 1 92 ? 3.254 -8.828 -26.531 1 98.25 92 ARG B N 1
ATOM 3533 C CA . ARG B 1 92 ? 3.691 -9.07 -27.906 1 98.25 92 ARG B CA 1
ATOM 3534 C C . ARG B 1 92 ? 4.891 -10.016 -27.922 1 98.25 92 ARG B C 1
ATOM 3536 O O . ARG B 1 92 ? 5.973 -9.664 -27.453 1 98.25 92 ARG B O 1
ATOM 3543 N N . LEU B 1 93 ? 4.672 -11.148 -28.547 1 98.31 93 LEU B N 1
ATOM 3544 C CA . LEU B 1 93 ? 5.742 -12.141 -28.609 1 98.31 93 LEU B CA 1
ATOM 3545 C C . LEU B 1 93 ? 6.879 -11.664 -29.5 1 98.31 93 LEU B C 1
ATOM 3547 O O . LEU B 1 93 ? 6.648 -11.266 -30.641 1 98.31 93 LEU B O 1
ATOM 3551 N N . GLU B 1 94 ? 8.023 -11.664 -28.969 1 97.81 94 GLU B N 1
ATOM 3552 C CA . GLU B 1 94 ? 9.195 -11.242 -29.734 1 97.81 94 GLU B CA 1
ATOM 3553 C C . GLU B 1 94 ? 10.305 -12.289 -29.641 1 97.81 94 GLU B C 1
ATOM 3555 O O . GLU B 1 94 ? 10.57 -12.836 -28.562 1 97.81 94 GLU B O 1
ATOM 3560 N N . GLU B 1 95 ? 10.898 -12.531 -30.766 1 97.06 95 GLU B N 1
ATOM 3561 C CA . GLU B 1 95 ? 12.008 -13.477 -30.781 1 97.06 95 GLU B CA 1
ATOM 3562 C C . GLU B 1 95 ? 13.352 -12.742 -30.828 1 97.06 95 GLU B C 1
ATOM 3564 O O . GLU B 1 95 ? 13.523 -11.812 -31.625 1 97.06 95 GLU B O 1
ATOM 3569 N N . ARG B 1 96 ? 14.172 -13.07 -29.922 1 95.88 96 ARG B N 1
ATOM 3570 C CA . ARG B 1 96 ? 15.555 -12.594 -29.938 1 95.88 96 ARG B CA 1
ATOM 3571 C C . ARG B 1 96 ? 16.531 -13.703 -29.562 1 95.88 96 ARG B C 1
ATOM 3573 O O . ARG B 1 96 ? 16.469 -14.234 -28.453 1 95.88 96 ARG B O 1
ATOM 3580 N N . ALA B 1 97 ? 17.375 -14.117 -30.469 1 96 97 ALA B N 1
ATOM 3581 C CA . ALA B 1 97 ? 18.453 -15.078 -30.219 1 96 97 ALA B CA 1
ATOM 3582 C C . ALA B 1 97 ? 17.906 -16.406 -29.719 1 96 97 ALA B C 1
ATOM 3584 O O . ALA B 1 97 ? 18.359 -16.922 -28.703 1 96 97 ALA B O 1
ATOM 3585 N N . GLY B 1 98 ? 16.859 -16.891 -30.312 1 96.56 98 GLY B N 1
ATOM 3586 C CA . GLY B 1 98 ? 16.328 -18.203 -30.016 1 96.56 98 GLY B CA 1
ATOM 3587 C C . GLY B 1 98 ? 15.43 -18.219 -28.781 1 96.56 98 GLY B C 1
ATOM 3588 O O . GLY B 1 98 ? 15.062 -19.281 -28.297 1 96.56 98 GLY B O 1
ATOM 3589 N N . ARG B 1 99 ? 15.117 -16.969 -28.266 1 97.69 99 ARG B N 1
ATOM 3590 C CA . ARG B 1 99 ? 14.227 -16.812 -27.109 1 97.69 99 ARG B CA 1
ATOM 3591 C C . ARG B 1 99 ? 12.953 -16.062 -27.516 1 97.69 99 ARG B C 1
ATOM 3593 O O . ARG B 1 99 ? 13 -15.102 -28.281 1 97.69 99 ARG B O 1
ATOM 3600 N N . LEU B 1 100 ? 11.852 -16.625 -27.125 1 98.38 100 LEU B N 1
ATOM 3601 C CA . LEU B 1 100 ? 10.562 -15.961 -27.344 1 98.38 100 LEU B CA 1
ATOM 3602 C C . LEU B 1 100 ? 10.117 -15.234 -26.078 1 98.38 100 LEU B C 1
ATOM 3604 O O . LEU B 1 100 ? 9.609 -15.859 -25.141 1 98.38 100 LEU B O 1
ATOM 3608 N N . TYR B 1 101 ? 10.25 -13.93 -26.188 1 98.38 101 TYR B N 1
ATOM 3609 C CA . TYR B 1 101 ? 9.93 -13.078 -25.047 1 98.38 101 TYR B CA 1
ATOM 3610 C C . TYR B 1 101 ? 8.445 -12.719 -25.031 1 98.38 101 TYR B C 1
ATOM 3612 O O . TYR B 1 101 ? 7.871 -12.398 -26.078 1 98.38 101 TYR B O 1
ATOM 3620 N N . GLY B 1 102 ? 7.844 -12.805 -23.906 1 98.38 102 GLY B N 1
ATOM 3621 C CA . GLY B 1 102 ? 6.457 -12.438 -23.656 1 98.38 102 GLY B CA 1
ATOM 3622 C C . GLY B 1 102 ? 5.914 -12.992 -22.359 1 98.38 102 GLY B C 1
ATOM 3623 O O . GLY B 1 102 ? 6.285 -14.094 -21.938 1 98.38 102 GLY B O 1
ATOM 3624 N N . ARG B 1 103 ? 5.055 -12.211 -21.719 1 98.5 103 ARG B N 1
ATOM 3625 C CA . ARG B 1 103 ? 4.445 -12.703 -20.5 1 98.5 103 ARG B CA 1
ATOM 3626 C C . ARG B 1 103 ? 3.605 -13.953 -20.766 1 98.5 103 ARG B C 1
ATOM 3628 O O . ARG B 1 103 ? 2.697 -13.93 -21.594 1 98.5 103 ARG B O 1
ATOM 3635 N N . GLY B 1 104 ? 3.941 -15.039 -20.109 1 97.88 104 GLY B N 1
ATOM 3636 C CA . GLY B 1 104 ? 3.225 -16.297 -20.266 1 97.88 104 GLY B CA 1
ATOM 3637 C C . GLY B 1 104 ? 3.875 -17.234 -21.266 1 97.88 104 GLY B C 1
ATOM 3638 O O . GLY B 1 104 ? 3.494 -18.406 -21.359 1 97.88 104 GLY B O 1
ATOM 3639 N N . SER B 1 105 ? 4.875 -16.75 -21.984 1 98.38 105 SER B N 1
ATOM 3640 C CA . SER B 1 105 ? 5.535 -17.641 -22.953 1 98.38 105 SER B CA 1
ATOM 3641 C C . SER B 1 105 ? 6.105 -18.875 -22.266 1 98.38 105 SER B C 1
ATOM 3643 O O . SER B 1 105 ? 5.93 -20 -22.75 1 98.38 105 SER B O 1
ATOM 3645 N N . CYS B 1 106 ? 6.688 -18.625 -21.109 1 97.5 106 CYS B N 1
ATOM 3646 C CA . CYS B 1 106 ? 7.297 -19.688 -20.312 1 97.5 106 CYS B CA 1
ATOM 3647 C C . CYS B 1 106 ? 6.285 -20.297 -19.359 1 97.5 106 CYS B C 1
ATOM 3649 O O . CYS B 1 106 ? 6.246 -21.516 -19.188 1 97.5 106 CYS B O 1
ATOM 3651 N N . ASP B 1 107 ? 5.414 -19.625 -18.734 1 96.62 107 ASP B N 1
ATOM 3652 C CA . ASP B 1 107 ? 4.523 -20.016 -17.641 1 96.62 107 ASP B CA 1
ATOM 3653 C C . ASP B 1 107 ? 3.094 -19.547 -17.906 1 96.62 107 ASP B C 1
ATOM 3655 O O . ASP B 1 107 ? 2.689 -18.484 -17.453 1 96.62 107 ASP B O 1
ATOM 3659 N N . MET B 1 108 ? 2.326 -20.266 -18.719 1 97.12 108 MET B N 1
ATOM 3660 C CA . MET B 1 108 ? 2.801 -21.484 -19.359 1 97.12 108 MET B CA 1
ATOM 3661 C C . MET B 1 108 ? 2.119 -21.688 -20.703 1 97.12 108 MET B C 1
ATOM 3663 O O . MET B 1 108 ? 1.826 -22.828 -21.094 1 97.12 108 MET B O 1
ATOM 3667 N N . LYS B 1 109 ? 1.845 -20.547 -21.375 1 98.62 109 LYS B N 1
ATOM 3668 C CA . LYS B 1 109 ? 1.116 -20.594 -22.641 1 98.62 109 LYS B CA 1
ATOM 3669 C C . LYS B 1 109 ? 1.917 -21.328 -23.703 1 98.62 109 LYS B C 1
ATOM 3671 O O . LYS B 1 109 ? 1.356 -21.781 -24.703 1 98.62 109 LYS B O 1
ATOM 3676 N N . GLY B 1 110 ? 3.227 -21.438 -23.594 1 98.56 110 GLY B N 1
ATOM 3677 C CA . GLY B 1 110 ? 4.027 -22.266 -24.484 1 98.56 110 GLY B CA 1
ATOM 3678 C C . GLY B 1 110 ? 3.576 -23.703 -24.547 1 98.56 110 GLY B C 1
ATOM 3679 O O . GLY B 1 110 ? 3.42 -24.266 -25.625 1 98.56 110 GLY B O 1
ATOM 3680 N N . PHE B 1 111 ? 3.365 -24.312 -23.375 1 98.69 111 PHE B N 1
ATOM 3681 C CA . PHE B 1 111 ? 2.879 -25.672 -23.297 1 98.69 111 PHE B CA 1
ATOM 3682 C C . PHE B 1 111 ? 1.526 -25.812 -23.984 1 98.69 111 PHE B C 1
ATOM 3684 O O . PHE B 1 111 ? 1.297 -26.766 -24.734 1 98.69 111 PHE B O 1
ATOM 3691 N N . VAL B 1 112 ? 0.646 -24.891 -23.75 1 98.75 112 VAL B N 1
ATOM 3692 C CA . VAL B 1 112 ? -0.702 -24.891 -24.312 1 98.75 112 VAL B CA 1
ATOM 3693 C C . VAL B 1 112 ? -0.632 -24.766 -25.828 1 98.75 112 VAL B C 1
ATOM 3695 O O . VAL B 1 112 ? -1.339 -25.469 -26.547 1 98.75 112 VAL B O 1
ATOM 3698 N N . ALA B 1 113 ? 0.202 -23.875 -26.297 1 98.81 113 ALA B N 1
ATOM 3699 C CA . ALA B 1 113 ? 0.365 -23.656 -27.734 1 98.81 113 ALA B CA 1
ATOM 3700 C C . ALA B 1 113 ? 0.8 -24.938 -28.438 1 98.81 113 ALA B C 1
ATOM 3702 O O . ALA B 1 113 ? 0.354 -25.219 -29.547 1 98.81 113 ALA B O 1
ATOM 3703 N N . ILE B 1 114 ? 1.702 -25.688 -27.844 1 98.75 114 ILE B N 1
ATOM 3704 C CA . ILE B 1 114 ? 2.17 -26.938 -28.422 1 98.75 114 ILE B CA 1
ATOM 3705 C C . ILE B 1 114 ? 0.995 -27.906 -28.594 1 98.75 114 ILE B C 1
ATOM 3707 O O . ILE B 1 114 ? 0.792 -28.453 -29.688 1 98.75 114 ILE B O 1
ATOM 3711 N N . ALA B 1 115 ? 0.24 -28.078 -27.531 1 98.56 115 ALA B N 1
ATOM 3712 C CA . ALA B 1 115 ? -0.898 -29 -27.578 1 98.56 115 ALA B CA 1
ATOM 3713 C C . ALA B 1 115 ? -1.868 -28.609 -28.703 1 98.56 115 ALA B C 1
ATOM 3715 O O . ALA B 1 115 ? -2.34 -29.469 -29.453 1 98.56 115 ALA B O 1
ATOM 3716 N N . LEU B 1 116 ? -2.146 -27.344 -28.797 1 98.5 116 LEU B N 1
ATOM 3717 C CA . LEU B 1 116 ? -3.105 -26.844 -29.781 1 98.5 116 LEU B CA 1
ATOM 3718 C C . LEU B 1 116 ? -2.572 -27.016 -31.203 1 98.5 116 LEU B C 1
ATOM 3720 O O . LEU B 1 116 ? -3.33 -27.344 -32.125 1 98.5 116 LEU B O 1
ATOM 3724 N N . ALA B 1 117 ? -1.316 -26.766 -31.391 1 98.19 117 ALA B N 1
ATOM 3725 C CA . ALA B 1 117 ? -0.704 -26.875 -32.719 1 98.19 117 ALA B CA 1
ATOM 3726 C C . ALA B 1 117 ? -0.724 -28.312 -33.219 1 98.19 117 ALA B C 1
ATOM 3728 O O . ALA B 1 117 ? -0.692 -28.547 -34.438 1 98.19 117 ALA B O 1
ATOM 3729 N N . LEU B 1 118 ? -0.795 -29.25 -32.344 1 97.94 118 LEU B N 1
ATOM 3730 C CA . LEU B 1 118 ? -0.644 -30.656 -32.719 1 97.94 118 LEU B CA 1
ATOM 3731 C C . LEU B 1 118 ? -2.004 -31.312 -32.938 1 97.94 118 LEU B C 1
ATOM 3733 O O . LEU B 1 118 ? -2.082 -32.5 -33.281 1 97.94 118 LEU B O 1
ATOM 3737 N N . ILE B 1 119 ? -3.102 -30.594 -32.781 1 97.31 119 ILE B N 1
ATOM 3738 C CA . ILE B 1 119 ? -4.453 -31.141 -32.906 1 97.31 119 ILE B CA 1
ATOM 3739 C C . ILE B 1 119 ? -4.609 -31.859 -34.25 1 97.31 119 ILE B C 1
ATOM 3741 O O . ILE B 1 119 ? -5.152 -32.969 -34.281 1 97.31 119 ILE B O 1
ATOM 3745 N N . PRO B 1 120 ? -4.102 -31.312 -35.344 1 95.31 120 PRO B N 1
ATOM 3746 C CA . PRO B 1 120 ? -4.258 -32 -36.625 1 95.31 120 PRO B CA 1
ATOM 3747 C C . PRO B 1 120 ? -3.582 -33.375 -36.656 1 95.31 120 PRO B C 1
ATOM 3749 O O . PRO B 1 120 ? -3.961 -34.25 -37.469 1 95.31 120 PRO B O 1
ATOM 3752 N N . GLN B 1 121 ? -2.645 -33.594 -35.75 1 95.5 121 GLN B N 1
ATOM 3753 C CA . GLN B 1 121 ? -1.908 -34.844 -35.719 1 95.5 121 GLN B CA 1
ATOM 3754 C C . GLN B 1 121 ? -2.605 -35.875 -34.844 1 95.5 121 GLN B C 1
ATOM 3756 O O . GLN B 1 121 ? -2.184 -37.031 -34.781 1 95.5 121 GLN B O 1
ATOM 3761 N N . MET B 1 122 ? -3.717 -35.531 -34.219 1 96.06 122 MET B N 1
ATOM 3762 C CA . MET B 1 122 ? -4.379 -36.375 -33.25 1 96.06 122 MET B CA 1
ATOM 3763 C C . MET B 1 122 ? -5.551 -37.125 -33.875 1 96.06 122 MET B C 1
ATOM 3765 O O . MET B 1 122 ? -6.5 -37.5 -33.188 1 96.06 122 MET B O 1
ATOM 3769 N N . LYS B 1 123 ? -5.574 -37.406 -35.125 1 87.75 123 LYS B N 1
ATOM 3770 C CA . LYS B 1 123 ? -6.695 -37.969 -35.844 1 87.75 123 LYS B CA 1
ATOM 3771 C C . LYS B 1 123 ? -6.797 -39.469 -35.625 1 87.75 123 LYS B C 1
ATOM 3773 O O . LYS B 1 123 ? -7.895 -40.031 -35.594 1 87.75 123 LYS B O 1
ATOM 3778 N N . ALA B 1 124 ? -5.785 -40.188 -35.344 1 91.12 124 ALA B N 1
ATOM 3779 C CA . ALA B 1 124 ? -5.781 -41.656 -35.281 1 91.12 124 ALA B CA 1
ATOM 3780 C C . ALA B 1 124 ? -5.602 -42.125 -33.844 1 91.12 124 ALA B C 1
ATOM 3782 O O . ALA B 1 124 ? -5.148 -43.25 -33.625 1 91.12 124 ALA B O 1
ATOM 3783 N N . LEU B 1 125 ? -5.988 -41.312 -32.938 1 96.75 125 LEU B N 1
ATOM 3784 C CA . LEU B 1 125 ? -5.797 -41.688 -31.547 1 96.75 125 LEU B CA 1
ATOM 3785 C C . LEU B 1 125 ? -6.672 -42.875 -31.172 1 96.75 125 LEU B C 1
ATOM 3787 O O . LEU B 1 125 ? -7.863 -42.906 -31.484 1 96.75 125 LEU B O 1
ATOM 3791 N N . ARG B 1 126 ? -6.098 -43.844 -30.562 1 97.31 126 ARG B N 1
ATOM 3792 C CA . ARG B 1 126 ? -6.836 -45 -30.031 1 97.31 126 ARG B CA 1
ATOM 3793 C C . ARG B 1 126 ? -7.312 -44.719 -28.609 1 97.31 126 ARG B C 1
ATOM 3795 O O . ARG B 1 126 ? -8.273 -45.344 -28.141 1 97.31 126 ARG B O 1
ATOM 3802 N N . ARG B 1 127 ? -6.602 -43.938 -27.922 1 97.56 127 ARG B N 1
ATOM 3803 C CA . ARG B 1 127 ? -6.988 -43.375 -26.625 1 97.56 127 ARG B CA 1
ATOM 3804 C C . ARG B 1 127 ? -6.996 -41.875 -26.656 1 97.56 127 ARG B C 1
ATOM 3806 O O . ARG B 1 127 ? -6.164 -41.25 -27.328 1 97.56 127 ARG B O 1
ATOM 3813 N N . PRO B 1 128 ? -7.855 -41.281 -25.875 1 98 128 PRO B N 1
ATOM 3814 C CA . PRO B 1 128 ? -8.055 -39.844 -26.047 1 98 128 PRO B CA 1
ATOM 3815 C C . PRO B 1 128 ? -6.973 -39 -25.359 1 98 128 PRO B C 1
ATOM 3817 O O . PRO B 1 128 ? -6.32 -39.5 -24.422 1 98 128 PRO B O 1
ATOM 3820 N N . ILE B 1 129 ? -6.781 -37.844 -25.812 1 98.56 129 ILE B N 1
ATOM 3821 C CA . ILE B 1 129 ? -6.094 -36.75 -25.125 1 98.56 129 ILE B CA 1
ATOM 3822 C C . ILE B 1 129 ? -7.105 -35.688 -24.688 1 98.56 129 ILE B C 1
ATOM 3824 O O . ILE B 1 129 ? -7.906 -35.219 -25.5 1 98.56 129 ILE B O 1
ATOM 3828 N N . HIS B 1 130 ? -7.145 -35.406 -23.422 1 98.56 130 HIS B N 1
ATOM 3829 C CA . HIS B 1 130 ? -8.008 -34.375 -22.875 1 98.56 130 HIS B CA 1
ATOM 3830 C C . HIS B 1 130 ? -7.227 -33.062 -22.625 1 98.56 130 HIS B C 1
ATOM 3832 O O . HIS B 1 130 ? -6.23 -33.062 -21.906 1 98.56 130 HIS B O 1
ATOM 3838 N N . LEU B 1 131 ? -7.613 -32 -23.234 1 98.62 131 LEU B N 1
ATOM 3839 C CA . LEU B 1 131 ? -7.055 -30.688 -22.969 1 98.62 131 LEU B CA 1
ATOM 3840 C C . LEU B 1 131 ? -7.82 -29.984 -21.844 1 98.62 131 LEU B C 1
ATOM 3842 O O . LEU B 1 131 ? -9.023 -29.75 -21.969 1 98.62 131 LEU B O 1
ATOM 3846 N N . ALA B 1 132 ? -7.164 -29.766 -20.75 1 98.75 132 ALA B N 1
ATOM 3847 C CA . ALA B 1 132 ? -7.746 -29.094 -19.578 1 98.75 132 ALA B CA 1
ATOM 3848 C C . ALA B 1 132 ? -7.07 -27.75 -19.312 1 98.75 132 ALA B C 1
ATOM 3850 O O . ALA B 1 132 ? -5.98 -27.703 -18.75 1 98.75 132 ALA B O 1
ATOM 3851 N N . LEU B 1 133 ? -7.695 -26.656 -19.625 1 98.75 133 LEU B N 1
ATOM 3852 C CA . LEU B 1 133 ? -7.141 -25.312 -19.484 1 98.75 133 LEU B CA 1
ATOM 3853 C C . LEU B 1 133 ? -7.863 -24.531 -18.391 1 98.75 133 LEU B C 1
ATOM 3855 O O . LEU B 1 133 ? -9.086 -24.359 -18.453 1 98.75 133 LEU B O 1
ATOM 3859 N N . SER B 1 134 ? -7.137 -24.062 -17.391 1 98.44 134 SER B N 1
ATOM 3860 C CA . SER B 1 134 ? -7.754 -23.438 -16.234 1 98.44 134 SER B CA 1
ATOM 3861 C C . SER B 1 134 ? -7.547 -21.922 -16.25 1 98.44 134 SER B C 1
ATOM 3863 O O . SER B 1 134 ? -6.703 -21.422 -16.984 1 98.44 134 SER B O 1
ATOM 3865 N N . TYR B 1 135 ? -8.406 -21.188 -15.492 1 97.31 135 TYR B N 1
ATOM 3866 C CA . TYR B 1 135 ? -8.195 -19.797 -15.164 1 97.31 135 TYR B CA 1
ATOM 3867 C C . TYR B 1 135 ? -7.684 -19.641 -13.734 1 97.31 135 TYR B C 1
ATOM 3869 O O . TYR B 1 135 ? -7.879 -20.516 -12.898 1 97.31 135 TYR B O 1
ATOM 3877 N N . ASP B 1 136 ? -6.953 -18.594 -13.422 1 94.75 136 ASP B N 1
ATOM 3878 C CA . ASP B 1 136 ? -6.594 -18.094 -12.102 1 94.75 136 ASP B CA 1
ATOM 3879 C C . ASP B 1 136 ? -5.75 -19.109 -11.336 1 94.75 136 ASP B C 1
ATOM 3881 O O . ASP B 1 136 ? -5.98 -19.328 -10.148 1 94.75 136 ASP B O 1
ATOM 3885 N N . GLU B 1 137 ? -4.863 -19.781 -12.062 1 93.94 137 GLU B N 1
ATOM 3886 C CA . GLU B 1 137 ? -3.855 -20.609 -11.398 1 93.94 137 GLU B CA 1
ATOM 3887 C C . GLU B 1 137 ? -2.918 -19.75 -10.547 1 93.94 137 GLU B C 1
ATOM 3889 O O . GLU B 1 137 ? -2.592 -20.109 -9.414 1 93.94 137 GLU B O 1
ATOM 3894 N N . GLU B 1 138 ? -2.604 -18.594 -10.969 1 91.5 138 GLU B N 1
ATOM 3895 C CA . GLU B 1 138 ? -1.559 -17.734 -10.406 1 91.5 138 GLU B CA 1
ATOM 3896 C C . GLU B 1 138 ? -1.997 -17.125 -9.078 1 91.5 138 GLU B C 1
ATOM 3898 O O . GLU B 1 138 ? -1.173 -16.594 -8.336 1 91.5 138 GLU B O 1
ATOM 3903 N N . VAL B 1 139 ? -3.256 -17.172 -8.844 1 86.62 139 VAL B N 1
ATOM 3904 C CA . VAL B 1 139 ? -3.75 -16.578 -7.605 1 86.62 139 VAL B CA 1
ATOM 3905 C C . VAL B 1 139 ? -4.277 -17.688 -6.688 1 86.62 139 VAL B C 1
ATOM 3907 O O . VAL B 1 139 ? -5.188 -17.453 -5.891 1 86.62 139 VAL B O 1
ATOM 3910 N N . GLY B 1 140 ? -3.771 -18.891 -6.906 1 84.25 140 GLY B N 1
ATOM 3911 C CA . GLY B 1 140 ? -4.07 -19.969 -5.98 1 84.25 140 GLY B CA 1
ATOM 3912 C C . GLY B 1 140 ? -4.941 -21.062 -6.594 1 84.25 140 GLY B C 1
ATOM 3913 O O . GLY B 1 140 ? -5.766 -21.656 -5.902 1 84.25 140 GLY B O 1
ATOM 3914 N N . CYS B 1 141 ? -4.898 -21.203 -7.906 1 88.5 141 CYS B N 1
ATOM 3915 C CA . CYS B 1 141 ? -5.574 -22.266 -8.633 1 88.5 141 CYS B CA 1
ATOM 3916 C C . CYS B 1 141 ? -7.082 -22.188 -8.43 1 88.5 141 CYS B C 1
ATOM 3918 O O . CYS B 1 141 ? -7.73 -23.219 -8.188 1 88.5 141 CYS B O 1
ATOM 3920 N N . ARG B 1 142 ? -7.652 -21.141 -8.625 1 88.06 142 ARG B N 1
ATOM 3921 C CA . ARG B 1 142 ? -9.062 -20.891 -8.336 1 88.06 142 ARG B CA 1
ATOM 3922 C C . ARG B 1 142 ? -9.961 -21.688 -9.281 1 88.06 142 ARG B C 1
ATOM 3924 O O . ARG B 1 142 ? -11.031 -22.141 -8.883 1 88.06 142 ARG B O 1
ATOM 3931 N N . GLY B 1 143 ? -9.586 -21.812 -10.492 1 94.25 143 GLY B N 1
ATOM 3932 C CA . GLY B 1 143 ? -10.406 -22.5 -11.477 1 94.25 143 GLY B CA 1
ATOM 3933 C C . GLY B 1 143 ? -10.242 -24 -11.453 1 94.25 143 GLY B C 1
ATOM 3934 O O . GLY B 1 143 ? -11.117 -24.734 -11.922 1 94.25 143 GLY B O 1
ATOM 3935 N N . ALA B 1 144 ? -9.219 -24.469 -10.883 1 95.62 144 ALA B N 1
ATOM 3936 C CA . ALA B 1 144 ? -8.789 -25.859 -11.008 1 95.62 144 ALA B CA 1
ATOM 3937 C C . ALA B 1 144 ? -9.805 -26.797 -10.375 1 95.62 144 ALA B C 1
ATOM 3939 O O . ALA B 1 144 ? -10.094 -27.875 -10.922 1 95.62 144 ALA B O 1
ATOM 3940 N N . PRO B 1 145 ? -10.43 -26.438 -9.258 1 95.62 145 PRO B N 1
ATOM 3941 C CA . PRO B 1 145 ? -11.344 -27.375 -8.625 1 95.62 145 PRO B CA 1
ATOM 3942 C C . PRO B 1 145 ? -12.5 -27.797 -9.539 1 95.62 145 PRO B C 1
ATOM 3944 O O . PRO B 1 145 ? -12.781 -28.984 -9.688 1 95.62 145 PRO B O 1
ATOM 3947 N N . SER B 1 146 ? -13.133 -26.828 -10.172 1 97.31 146 SER B N 1
ATOM 3948 C CA . SER B 1 146 ? -14.25 -27.156 -11.055 1 97.31 146 SER B CA 1
ATOM 3949 C C . SER B 1 146 ? -13.773 -27.891 -12.305 1 97.31 146 SER B C 1
ATOM 3951 O O . SER B 1 146 ? -14.484 -28.734 -12.844 1 97.31 146 SER B O 1
ATOM 3953 N N . LEU B 1 147 ? -12.602 -27.578 -12.734 1 98.06 147 LEU B N 1
ATOM 3954 C CA . LEU B 1 147 ? -12.016 -28.281 -13.875 1 98.06 147 LEU B CA 1
ATOM 3955 C C . LEU B 1 147 ? -11.734 -29.734 -13.539 1 98.06 147 LEU B C 1
ATOM 3957 O O . LEU B 1 147 ? -12.016 -30.625 -14.336 1 98.06 147 LEU B O 1
ATOM 3961 N N . VAL B 1 148 ? -11.148 -29.969 -12.375 1 97.94 148 VAL B N 1
ATOM 3962 C CA . VAL B 1 148 ? -10.836 -31.328 -11.906 1 97.94 148 VAL B CA 1
ATOM 3963 C C . VAL B 1 148 ? -12.117 -32.125 -11.773 1 97.94 148 VAL B C 1
ATOM 3965 O O . VAL B 1 148 ? -12.148 -33.312 -12.117 1 97.94 148 VAL B O 1
ATOM 3968 N N . GLU B 1 149 ? -13.141 -31.516 -11.289 1 97.69 149 GLU B N 1
ATOM 3969 C CA . GLU B 1 149 ? -14.445 -32.156 -11.195 1 97.69 149 GLU B CA 1
ATOM 3970 C C . GLU B 1 149 ? -14.938 -32.594 -12.578 1 97.69 149 GLU B C 1
ATOM 3972 O O . GLU B 1 149 ? -15.43 -33.719 -12.742 1 97.69 149 GLU B O 1
ATOM 3977 N N . ALA B 1 150 ? -14.844 -31.734 -13.492 1 97.94 150 ALA B N 1
ATOM 3978 C CA . ALA B 1 150 ? -15.281 -32.031 -14.852 1 97.94 150 ALA B CA 1
ATOM 3979 C C . ALA B 1 150 ? -14.469 -33.188 -15.445 1 97.94 150 ALA B C 1
ATOM 3981 O O . ALA B 1 150 ? -15.016 -34.062 -16.141 1 97.94 150 ALA B O 1
ATOM 3982 N N . VAL B 1 151 ? -13.172 -33.188 -15.227 1 97.94 151 VAL B N 1
ATOM 3983 C CA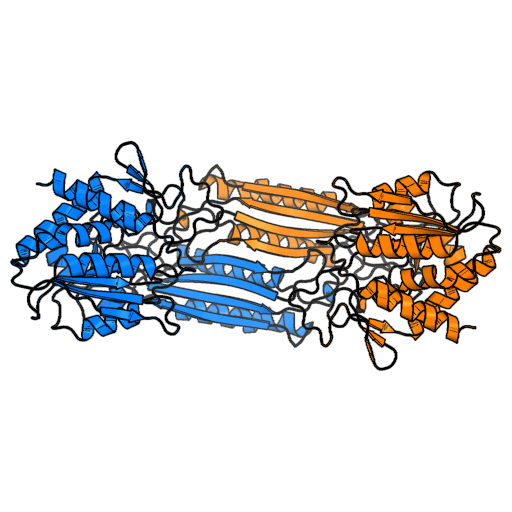 . VAL B 1 151 ? -12.305 -34.281 -15.695 1 97.94 151 VAL B CA 1
ATOM 3984 C C . VAL B 1 151 ? -12.734 -35.594 -15.055 1 97.94 151 VAL B C 1
ATOM 3986 O O . VAL B 1 151 ? -12.664 -36.656 -15.688 1 97.94 151 VAL B O 1
ATOM 3989 N N . GLY B 1 152 ? -13.188 -35.5 -13.828 1 96 152 GLY B N 1
ATOM 3990 C CA . GLY B 1 152 ? -13.656 -36.656 -13.109 1 96 152 GLY B CA 1
ATOM 3991 C C . GLY B 1 152 ? -14.875 -37.312 -13.742 1 96 152 GLY B C 1
ATOM 3992 O O . GLY B 1 152 ? -15.172 -38.469 -13.477 1 96 152 GLY B O 1
ATOM 3993 N N . GLU B 1 153 ? -15.547 -36.594 -14.539 1 95.94 153 GLU B N 1
ATOM 3994 C CA . GLU B 1 153 ? -16.75 -37.094 -15.188 1 95.94 153 GLU B CA 1
ATOM 3995 C C . GLU B 1 153 ? -16.422 -37.781 -16.5 1 95.94 153 GLU B C 1
ATOM 3997 O O . GLU B 1 153 ? -17.281 -38.438 -17.094 1 95.94 153 GLU B O 1
ATOM 4002 N N . LEU B 1 154 ? -15.211 -37.719 -16.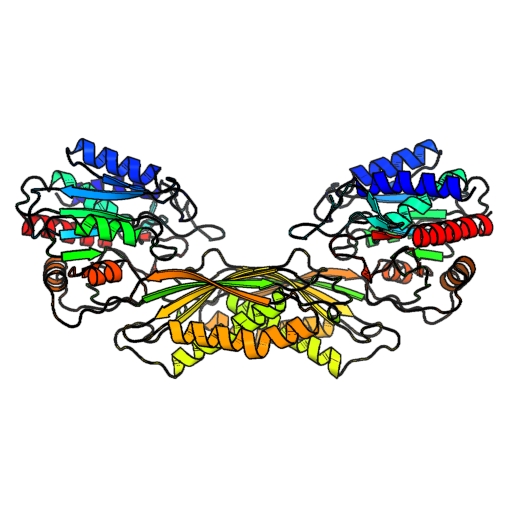953 1 96.88 154 LEU B N 1
ATOM 4003 C CA . LEU B 1 154 ? -14.75 -38.406 -18.156 1 96.88 154 LEU B CA 1
ATOM 4004 C C . LEU B 1 154 ? -14.477 -39.875 -17.891 1 96.88 154 LEU B C 1
ATOM 4006 O O . LEU B 1 154 ? -14.297 -40.281 -16.734 1 96.88 154 LEU B O 1
ATOM 4010 N N . PRO B 1 155 ? -14.562 -40.688 -19.047 1 97.06 155 PRO B N 1
ATOM 4011 C CA . PRO B 1 155 ? -13.914 -41.969 -18.828 1 97.06 155 PRO B CA 1
ATOM 4012 C C . PRO B 1 155 ? -12.508 -41.844 -18.25 1 97.06 155 PRO B C 1
ATOM 4014 O O . PRO B 1 155 ? -11.719 -41 -18.703 1 97.06 155 PRO B O 1
ATOM 4017 N N . ARG B 1 156 ? -12.227 -42.469 -17.25 1 97.31 156 ARG B N 1
ATOM 4018 C CA . ARG B 1 156 ? -11.078 -42.25 -16.375 1 97.31 156 ARG B CA 1
ATOM 4019 C C . ARG B 1 156 ? -9.781 -42.156 -17.172 1 97.31 156 ARG B C 1
ATOM 4021 O O . ARG B 1 156 ? -9.375 -43.125 -17.812 1 97.31 156 ARG B O 1
ATOM 4028 N N . PRO B 1 157 ? -9.148 -41.031 -17.109 1 97.81 157 PRO B N 1
ATOM 4029 C CA . PRO B 1 157 ? -7.824 -40.938 -17.719 1 97.81 157 PRO B CA 1
ATOM 4030 C C . PRO B 1 157 ? -6.766 -41.75 -17 1 97.81 157 PRO B C 1
ATOM 4032 O O . PRO B 1 157 ? -6.855 -41.969 -15.781 1 97.81 157 PRO B O 1
ATOM 4035 N N . ALA B 1 158 ? -5.754 -42.188 -17.75 1 96.94 158 ALA B N 1
ATOM 4036 C CA . ALA B 1 158 ? -4.66 -42.969 -17.188 1 96.94 158 ALA B CA 1
ATOM 4037 C C . ALA B 1 158 ? -3.627 -42.062 -16.516 1 96.94 158 ALA B C 1
ATOM 4039 O O . ALA B 1 158 ? -2.922 -42.469 -15.594 1 96.94 158 ALA B O 1
ATOM 4040 N N . ALA B 1 159 ? -3.541 -40.875 -16.984 1 97.56 159 ALA B N 1
ATOM 4041 C CA . ALA B 1 159 ? -2.504 -39.969 -16.5 1 97.56 159 ALA B CA 1
ATOM 4042 C C . ALA B 1 159 ? -2.904 -38.5 -16.703 1 97.56 159 ALA B C 1
ATOM 4044 O O . ALA B 1 159 ? -3.656 -38.188 -17.625 1 97.56 159 ALA B O 1
ATOM 4045 N N . VAL B 1 160 ? -2.436 -37.688 -15.789 1 98.19 160 VAL B N 1
ATOM 4046 C CA . VAL B 1 160 ? -2.514 -36.219 -15.93 1 98.19 160 VAL B CA 1
ATOM 4047 C C . VAL B 1 160 ? -1.107 -35.656 -16 1 98.19 160 VAL B C 1
ATOM 4049 O O . VAL B 1 160 ? -0.267 -35.938 -15.141 1 98.19 160 VAL B O 1
ATOM 4052 N N . ILE B 1 161 ? -0.864 -34.875 -17.016 1 98.44 161 ILE B N 1
ATOM 4053 C CA . ILE B 1 161 ? 0.39 -34.156 -17.141 1 98.44 161 ILE B CA 1
ATOM 4054 C C . ILE B 1 161 ? 0.119 -32.656 -17.078 1 98.44 161 ILE B C 1
ATOM 4056 O O . ILE B 1 161 ? -0.514 -32.094 -17.969 1 98.44 161 ILE B O 1
ATOM 4060 N N . VAL B 1 162 ? 0.543 -32.062 -15.984 1 98.31 162 VAL B N 1
ATOM 4061 C CA . VAL B 1 162 ? 0.459 -30.609 -15.836 1 98.31 162 VAL B CA 1
ATOM 4062 C C . VAL B 1 162 ? 1.702 -29.953 -16.438 1 98.31 162 VAL B C 1
ATOM 4064 O O . VAL B 1 162 ? 2.828 -30.266 -16.047 1 98.31 162 VAL B O 1
ATOM 4067 N N . GLY B 1 163 ? 1.516 -29.031 -17.297 1 98.25 163 GLY B N 1
ATOM 4068 C CA . GLY B 1 163 ? 2.58 -28.594 -18.188 1 98.25 163 GLY B CA 1
ATOM 4069 C C . GLY B 1 163 ? 3.348 -27.391 -17.656 1 98.25 163 GLY B C 1
ATOM 4070 O O . GLY B 1 163 ? 3.791 -26.547 -18.422 1 98.25 163 GLY B O 1
ATOM 4071 N N . GLU B 1 164 ? 3.545 -27.25 -16.375 1 97.06 164 GLU B N 1
ATOM 4072 C CA . GLU B 1 164 ? 4.332 -26.172 -15.781 1 97.06 164 GLU B CA 1
ATOM 4073 C C . GLU B 1 164 ? 5.773 -26.188 -16.297 1 97.06 164 GLU B C 1
ATOM 4075 O O . GLU B 1 164 ? 6.266 -27.234 -16.719 1 97.06 164 GLU B O 1
ATOM 4080 N N . PRO B 1 165 ? 6.414 -25.047 -16.234 1 97.06 165 PRO B N 1
ATOM 4081 C CA . PRO B 1 165 ? 7.797 -25.031 -16.719 1 97.06 165 PRO B CA 1
ATOM 4082 C C . PRO B 1 165 ? 8.758 -25.75 -15.766 1 97.06 165 PRO B C 1
ATOM 4084 O O . PRO B 1 165 ? 9.086 -25.219 -14.695 1 97.06 165 PRO B O 1
ATOM 4087 N N . THR B 1 166 ? 9.25 -26.906 -16.188 1 96.19 166 THR B N 1
ATOM 4088 C CA . THR B 1 166 ? 10.164 -27.734 -15.414 1 96.19 166 THR B CA 1
ATOM 4089 C C . THR B 1 166 ? 11.43 -28.047 -16.203 1 96.19 166 THR B C 1
ATOM 4091 O O . THR B 1 166 ? 12.188 -28.953 -15.859 1 96.19 166 THR B O 1
ATOM 4094 N N . GLY B 1 167 ? 11.602 -27.375 -17.312 1 96 167 GLY B N 1
ATOM 4095 C CA . GLY B 1 167 ? 12.711 -27.703 -18.203 1 96 167 GLY B CA 1
ATOM 4096 C C . GLY B 1 167 ? 12.594 -29.109 -18.781 1 96 167 GLY B C 1
ATOM 4097 O O . GLY B 1 167 ? 13.609 -29.766 -19 1 96 167 GLY B O 1
ATOM 4098 N N . MET B 1 168 ? 11.414 -29.656 -18.891 1 96.56 168 MET B N 1
ATOM 4099 C CA . MET B 1 168 ? 11.047 -30.969 -19.406 1 96.56 168 MET B CA 1
ATOM 4100 C C . MET B 1 168 ? 11.492 -32.094 -18.453 1 96.56 168 MET B C 1
ATOM 4102 O O . MET B 1 168 ? 11.477 -33.25 -18.812 1 96.56 168 MET B O 1
ATOM 4106 N N . ARG B 1 169 ? 11.844 -31.688 -17.312 1 95.56 169 ARG B N 1
ATOM 4107 C CA . ARG B 1 169 ? 12.039 -32.688 -16.266 1 95.56 169 ARG B CA 1
ATOM 4108 C C . ARG B 1 169 ? 10.711 -33.094 -15.641 1 95.56 169 ARG B C 1
ATOM 4110 O O . ARG B 1 169 ? 9.805 -32.281 -15.5 1 95.56 169 ARG B O 1
ATOM 4117 N N . VAL B 1 170 ? 10.68 -34.406 -15.297 1 95.94 170 VAL B N 1
ATOM 4118 C CA . VAL B 1 170 ? 9.453 -34.906 -14.688 1 95.94 170 VAL B CA 1
ATOM 4119 C C . VAL B 1 170 ? 9.477 -34.656 -13.188 1 95.94 170 VAL B C 1
ATOM 4121 O O . VAL B 1 170 ? 10.383 -35.125 -12.484 1 95.94 170 VAL B O 1
ATOM 4124 N N . PHE B 1 171 ? 8.555 -33.906 -12.703 1 95.38 171 PHE B N 1
ATOM 4125 C CA . PHE B 1 171 ? 8.422 -33.656 -11.273 1 95.38 171 PHE B CA 1
ATOM 4126 C C . PHE B 1 171 ? 7.277 -34.469 -10.688 1 95.38 171 PHE B C 1
ATOM 4128 O O . PHE B 1 171 ? 6.145 -34.406 -11.164 1 95.38 171 PHE B O 1
ATOM 4135 N N . THR B 1 172 ? 7.559 -35.188 -9.641 1 95.25 172 THR B N 1
ATOM 4136 C CA . THR B 1 172 ? 6.602 -36.125 -9.078 1 95.25 172 THR B CA 1
ATOM 4137 C C . THR B 1 172 ? 5.992 -35.594 -7.793 1 95.25 172 THR B C 1
ATOM 4139 O O . THR B 1 172 ? 5.094 -36.188 -7.207 1 95.25 172 THR B O 1
ATOM 4142 N N . ALA B 1 173 ? 6.52 -34.438 -7.398 1 95 173 ALA B N 1
ATOM 4143 C CA . ALA B 1 173 ? 6.035 -33.781 -6.191 1 95 173 ALA B CA 1
ATOM 4144 C C . ALA B 1 173 ? 6.137 -32.25 -6.32 1 95 173 ALA B C 1
ATOM 4146 O O . ALA B 1 173 ? 6.98 -31.734 -7.062 1 95 173 ALA B O 1
ATOM 4147 N N . HIS B 1 174 ? 5.289 -31.594 -5.688 1 96.12 174 HIS B N 1
ATOM 4148 C CA . HIS B 1 174 ? 5.41 -30.141 -5.512 1 96.12 174 HIS B CA 1
ATOM 4149 C C . HIS B 1 174 ? 4.797 -29.703 -4.188 1 96.12 174 HIS B C 1
ATOM 4151 O O . HIS B 1 174 ? 4.074 -30.469 -3.545 1 96.12 174 HIS B O 1
ATOM 4157 N N . LYS B 1 175 ? 5.148 -28.547 -3.725 1 95.69 175 LYS B N 1
ATOM 4158 C CA . LYS B 1 175 ? 4.648 -27.984 -2.473 1 95.69 175 LYS B CA 1
ATOM 4159 C C . LYS B 1 175 ? 3.168 -27.625 -2.586 1 95.69 175 LYS B C 1
ATOM 4161 O O . LYS B 1 175 ? 2.646 -27.469 -3.691 1 95.69 175 LYS B O 1
ATOM 4166 N N . GLY B 1 176 ? 2.498 -27.609 -1.396 1 95.12 176 GLY B N 1
ATOM 4167 C CA . GLY B 1 176 ? 1.174 -27.016 -1.318 1 95.12 176 GLY B CA 1
ATOM 4168 C C . GLY B 1 176 ? 1.204 -25.5 -1.18 1 95.12 176 GLY B C 1
ATOM 4169 O O . GLY B 1 176 ? 2.266 -24.906 -0.956 1 95.12 176 GLY B O 1
ATOM 4170 N N . ILE B 1 177 ? 0.023 -24.891 -1.331 1 95.81 177 ILE B N 1
ATOM 4171 C CA . ILE B 1 177 ? -0.007 -23.438 -1.186 1 95.81 177 ILE B CA 1
ATOM 4172 C C . ILE B 1 177 ? -1.282 -23.016 -0.457 1 95.81 177 ILE B C 1
ATOM 4174 O O . ILE B 1 177 ? -2.346 -23.609 -0.666 1 95.81 177 ILE B O 1
ATOM 4178 N N . THR B 1 178 ? -1.159 -22.172 0.455 1 96.19 178 THR B N 1
ATOM 4179 C CA . THR B 1 178 ? -2.242 -21.453 1.108 1 96.19 178 THR B CA 1
ATOM 4180 C C . THR B 1 178 ? -2.039 -19.938 0.979 1 96.19 178 THR B C 1
ATOM 4182 O O . THR B 1 178 ? -0.965 -19.422 1.295 1 96.19 178 THR B O 1
ATOM 4185 N N . VAL B 1 179 ? -3.045 -19.25 0.45 1 96.62 179 VAL B N 1
ATOM 4186 C CA . VAL B 1 179 ? -2.992 -17.797 0.313 1 96.62 179 VAL B CA 1
ATOM 4187 C C . VAL B 1 179 ? -3.965 -17.156 1.297 1 96.62 179 VAL B C 1
ATOM 4189 O O . VAL B 1 179 ? -5.133 -17.547 1.374 1 96.62 179 VAL B O 1
ATOM 4192 N N . ALA B 1 180 ? -3.465 -16.203 2.004 1 98.06 180 ALA B N 1
ATOM 4193 C CA . ALA B 1 180 ? -4.293 -15.523 3 1 98.06 180 ALA B CA 1
ATOM 4194 C C . ALA B 1 180 ? -4.219 -14.008 2.838 1 98.06 180 ALA B C 1
ATOM 4196 O O . ALA B 1 180 ? -3.24 -13.484 2.305 1 98.06 180 ALA B O 1
ATOM 4197 N N . ARG B 1 181 ? -5.289 -13.328 3.246 1 98.62 181 ARG B N 1
ATOM 4198 C CA . ARG B 1 181 ? -5.348 -11.875 3.357 1 98.62 181 ARG B CA 1
ATOM 4199 C C . ARG B 1 181 ? -5.613 -11.445 4.797 1 98.62 181 ARG B C 1
ATOM 4201 O O . ARG B 1 181 ? -6.605 -11.859 5.398 1 98.62 181 ARG B O 1
ATOM 4208 N N . THR B 1 182 ? -4.73 -10.648 5.297 1 98.88 182 THR B N 1
ATOM 4209 C CA . THR B 1 182 ? -4.902 -10.094 6.637 1 98.88 182 THR B CA 1
ATOM 4210 C C . THR B 1 182 ? -5.246 -8.609 6.562 1 98.88 182 THR B C 1
ATOM 4212 O O . THR B 1 182 ? -4.656 -7.863 5.777 1 98.88 182 THR B O 1
ATOM 4215 N N . ARG B 1 183 ? -6.234 -8.203 7.305 1 98.81 183 ARG B N 1
ATOM 4216 C CA . ARG B 1 183 ? -6.66 -6.816 7.426 1 98.81 183 ARG B CA 1
ATOM 4217 C C . ARG B 1 183 ? -6.535 -6.324 8.867 1 98.81 183 ARG B C 1
ATOM 4219 O O . ARG B 1 183 ? -6.945 -7.016 9.797 1 98.81 183 ARG B O 1
ATOM 4226 N N . VAL B 1 184 ? -5.941 -5.219 9.008 1 98.88 184 VAL B N 1
ATOM 4227 C CA . VAL B 1 184 ? -5.828 -4.562 10.305 1 98.88 184 VAL B CA 1
ATOM 4228 C C . VAL B 1 184 ? -6.738 -3.338 10.344 1 98.88 184 VAL B C 1
ATOM 4230 O O . VAL B 1 184 ? -6.688 -2.488 9.453 1 98.88 184 VAL B O 1
ATOM 4233 N N . ARG B 1 185 ? -7.578 -3.301 11.328 1 98.31 185 ARG B N 1
ATOM 4234 C CA . ARG B 1 185 ? -8.422 -2.141 11.586 1 98.31 185 ARG B CA 1
ATOM 4235 C C . ARG B 1 185 ? -7.938 -1.368 12.812 1 98.31 185 ARG B C 1
ATOM 4237 O O . ARG B 1 185 ? -7.961 -1.887 13.93 1 98.31 185 ARG B O 1
ATOM 4244 N N . GLY B 1 186 ? -7.516 -0.177 12.586 1 97.5 186 GLY B N 1
ATOM 4245 C CA . GLY B 1 186 ? -7.105 0.719 13.656 1 97.5 186 GLY B CA 1
ATOM 4246 C C . GLY B 1 186 ? -8.109 1.826 13.922 1 97.5 186 GLY B C 1
ATOM 4247 O O . GLY B 1 186 ? -9.312 1.611 13.828 1 97.5 186 GLY B O 1
ATOM 4248 N N . ARG B 1 187 ? -7.539 2.936 14.43 1 95.81 187 ARG B N 1
ATOM 4249 C CA . ARG B 1 187 ? -8.328 4.129 14.703 1 95.81 187 ARG B CA 1
ATOM 4250 C C . ARG B 1 187 ? -7.613 5.387 14.219 1 95.81 187 ARG B C 1
ATOM 4252 O O . ARG B 1 187 ? -6.484 5.66 14.633 1 95.81 187 ARG B O 1
ATOM 4259 N N . GLU B 1 188 ? -8.266 6.07 13.445 1 93.12 188 GLU B N 1
ATOM 4260 C CA . GLU B 1 188 ? -7.672 7.258 12.844 1 93.12 188 GLU B CA 1
ATOM 4261 C C . GLU B 1 188 ? -7.742 8.453 13.797 1 93.12 188 GLU B C 1
ATOM 4263 O O . GLU B 1 188 ? -8.742 8.641 14.492 1 93.12 188 GLU B O 1
ATOM 4268 N N . VAL B 1 189 ? -6.727 9.219 13.852 1 93.19 189 VAL B N 1
ATOM 4269 C CA . VAL B 1 189 ? -6.602 10.508 14.523 1 93.19 189 VAL B CA 1
ATOM 4270 C C . VAL B 1 189 ? -5.527 11.344 13.836 1 93.19 189 VAL B C 1
ATOM 4272 O O . VAL B 1 189 ? -4.809 10.852 12.961 1 93.19 189 VAL B O 1
ATOM 4275 N N . HIS B 1 190 ? -5.543 12.602 14.172 1 92.12 190 HIS B N 1
ATOM 4276 C CA . HIS B 1 190 ? -4.414 13.422 13.758 1 92.12 190 HIS B CA 1
ATOM 4277 C C . HIS B 1 190 ? -3.092 12.82 14.219 1 92.12 190 HIS B C 1
ATOM 4279 O O . HIS B 1 190 ? -2.971 12.391 15.367 1 92.12 190 HIS B O 1
ATOM 4285 N N . SER B 1 191 ? -2.109 12.719 13.367 1 92.25 191 SER B N 1
ATOM 4286 C CA . SER B 1 191 ? -0.872 12.008 13.672 1 92.25 191 SER B CA 1
ATOM 4287 C C . SER B 1 191 ? -0.112 12.688 14.805 1 92.25 191 SER B C 1
ATOM 4289 O O . SER B 1 191 ? 0.76 12.078 15.43 1 92.25 191 SER B O 1
ATOM 4291 N N . SER B 1 192 ? -0.396 13.969 15.086 1 90.94 192 SER B N 1
ATOM 4292 C CA . SER B 1 192 ? 0.243 14.648 16.203 1 90.94 192 SER B CA 1
ATOM 4293 C C . SER B 1 192 ? -0.219 14.07 17.547 1 90.94 192 SER B C 1
ATOM 4295 O O . SER B 1 192 ? 0.393 14.328 18.578 1 90.94 192 SER B O 1
ATOM 4297 N N . GLN B 1 193 ? -1.328 13.391 17.5 1 90.62 193 GLN B N 1
ATOM 4298 C CA . GLN B 1 193 ? -1.874 12.727 18.688 1 90.62 193 GLN B CA 1
ATOM 4299 C C . GLN B 1 193 ? -1.936 11.219 18.484 1 90.62 193 GLN B C 1
ATOM 4301 O O . GLN B 1 193 ? -2.945 10.586 18.797 1 90.62 193 GLN B O 1
ATOM 4306 N N . ALA B 1 194 ? -0.907 10.688 17.969 1 89.31 194 ALA B N 1
ATOM 4307 C CA . ALA B 1 194 ? -0.9 9.289 17.562 1 89.31 194 ALA B CA 1
ATOM 4308 C C . ALA B 1 194 ? -1.185 8.367 18.75 1 89.31 194 ALA B C 1
ATOM 4310 O O . ALA B 1 194 ? -1.736 7.277 18.578 1 89.31 194 ALA B O 1
ATOM 4311 N N . HIS B 1 195 ? -0.869 8.805 19.984 1 88.44 195 HIS B N 1
ATOM 4312 C CA . HIS B 1 195 ? -1.065 7.988 21.172 1 88.44 195 HIS B CA 1
ATOM 4313 C C . HIS B 1 195 ? -2.549 7.789 21.469 1 88.44 195 HIS B C 1
ATOM 4315 O O . HIS B 1 195 ? -2.918 6.922 22.266 1 88.44 195 HIS B O 1
ATOM 4321 N N . ARG B 1 196 ? -3.389 8.57 20.797 1 91.56 196 ARG B N 1
ATOM 4322 C CA . ARG B 1 196 ? -4.832 8.453 20.969 1 91.56 196 ARG B CA 1
ATOM 4323 C C . ARG B 1 196 ? -5.449 7.578 19.875 1 91.56 196 ARG B C 1
ATOM 4325 O O . ARG B 1 196 ? -6.648 7.305 19.906 1 91.56 196 ARG B O 1
ATOM 4332 N N . GLY B 1 197 ? -4.688 7.148 19 1 94.5 197 GLY B N 1
ATOM 4333 C CA . GLY B 1 197 ? -5.145 6.301 17.906 1 94.5 197 GLY B CA 1
ATOM 4334 C C . GLY B 1 197 ? -4.461 4.949 17.875 1 94.5 197 GLY B C 1
ATOM 4335 O O . GLY B 1 197 ? -3.775 4.57 18.828 1 94.5 197 GLY B O 1
ATOM 4336 N N . VAL B 1 198 ? -4.809 4.148 16.969 1 97.5 198 VAL B N 1
ATOM 4337 C CA . VAL B 1 198 ? -4.188 2.857 16.688 1 97.5 198 VAL B CA 1
ATOM 4338 C C . VAL B 1 198 ? -3.777 2.785 15.219 1 97.5 198 VAL B C 1
ATOM 4340 O O . VAL B 1 198 ? -4.629 2.785 14.328 1 97.5 198 VAL B O 1
ATOM 4343 N N . SER B 1 199 ? -2.494 2.676 14.938 1 98.12 199 SER B N 1
ATOM 4344 C CA . SER B 1 199 ? -1.987 2.678 13.57 1 98.12 199 SER B CA 1
ATOM 4345 C C . SER B 1 199 ? -2.094 1.295 12.938 1 98.12 199 SER B C 1
ATOM 4347 O O . SER B 1 199 ? -1.335 0.388 13.281 1 98.12 199 SER B O 1
ATOM 4349 N N . ALA B 1 200 ? -2.941 1.212 11.945 1 98.56 200 ALA B N 1
ATOM 4350 C CA . ALA B 1 200 ? -3.047 -0.047 11.211 1 98.56 200 ALA B CA 1
ATOM 4351 C C . ALA B 1 200 ? -1.762 -0.342 10.445 1 98.56 200 ALA B C 1
ATOM 4353 O O . ALA B 1 200 ? -1.365 -1.502 10.312 1 98.56 200 ALA B O 1
ATOM 4354 N N . VAL B 1 201 ? -1.062 0.671 9.969 1 98.81 201 VAL B N 1
ATOM 4355 C CA . VAL B 1 201 ? 0.152 0.504 9.18 1 98.81 201 VAL B CA 1
ATOM 4356 C C . VAL B 1 201 ? 1.265 -0.07 10.055 1 98.81 201 VAL B C 1
ATOM 4358 O O . VAL B 1 201 ? 1.893 -1.068 9.695 1 98.81 201 VAL B O 1
ATOM 4361 N N . THR B 1 202 ? 1.492 0.507 11.188 1 98.69 202 THR B N 1
ATOM 4362 C CA . THR B 1 202 ? 2.553 0.034 12.078 1 98.69 202 THR B CA 1
ATOM 4363 C C . THR B 1 202 ? 2.242 -1.369 12.586 1 98.69 202 THR B C 1
ATOM 4365 O O . THR B 1 202 ? 3.135 -2.217 12.672 1 98.69 202 THR B O 1
ATOM 4368 N N . THR B 1 203 ? 0.977 -1.579 12.914 1 98.81 203 THR B N 1
ATOM 4369 C CA . THR B 1 203 ? 0.576 -2.908 13.359 1 98.81 203 THR B CA 1
ATOM 4370 C C . THR B 1 203 ? 0.828 -3.945 12.266 1 98.81 203 THR B C 1
ATOM 4372 O O . THR B 1 203 ? 1.394 -5.008 12.531 1 98.81 203 THR B O 1
ATOM 4375 N N . ALA B 1 204 ? 0.412 -3.631 11.062 1 98.88 204 ALA B N 1
ATOM 4376 C CA . ALA B 1 204 ? 0.621 -4.539 9.938 1 98.88 204 ALA B CA 1
ATOM 4377 C C . ALA B 1 204 ? 2.107 -4.812 9.719 1 98.88 204 ALA B C 1
ATOM 4379 O O . ALA B 1 204 ? 2.504 -5.953 9.469 1 98.88 204 ALA B O 1
ATOM 4380 N N . ALA B 1 205 ? 2.938 -3.771 9.812 1 98.88 205 ALA B N 1
ATOM 4381 C CA . ALA B 1 205 ? 4.379 -3.934 9.633 1 98.88 205 ALA B CA 1
ATOM 4382 C C . ALA B 1 205 ? 4.953 -4.902 10.664 1 98.88 205 ALA B C 1
ATOM 4384 O O . ALA B 1 205 ? 5.781 -5.75 10.328 1 98.88 205 ALA B O 1
ATOM 4385 N N . ARG B 1 206 ? 4.527 -4.781 11.891 1 98.75 206 ARG B N 1
ATOM 4386 C CA . ARG B 1 206 ? 5 -5.68 12.938 1 98.75 206 ARG B CA 1
ATOM 4387 C C . ARG B 1 206 ? 4.535 -7.109 12.68 1 98.75 206 ARG B C 1
ATOM 4389 O O . ARG B 1 206 ? 5.27 -8.062 12.945 1 98.75 206 ARG B O 1
ATOM 4396 N N . LEU B 1 207 ? 3.322 -7.234 12.211 1 98.88 207 LEU B N 1
ATOM 4397 C CA . LEU B 1 207 ? 2.807 -8.562 11.898 1 98.88 207 LEU B CA 1
ATOM 4398 C C . LEU B 1 207 ? 3.57 -9.18 10.734 1 98.88 207 LEU B C 1
ATOM 4400 O O . LEU B 1 207 ? 3.842 -10.383 10.727 1 98.88 207 LEU B O 1
ATOM 4404 N N . ILE B 1 208 ? 3.883 -8.406 9.703 1 98.88 208 ILE B N 1
ATOM 4405 C CA . ILE B 1 208 ? 4.703 -8.883 8.594 1 98.88 208 ILE B CA 1
ATOM 4406 C C . ILE B 1 208 ? 6.074 -9.305 9.109 1 98.88 208 ILE B C 1
ATOM 4408 O O . ILE B 1 208 ? 6.617 -10.328 8.688 1 98.88 208 ILE B O 1
ATOM 4412 N N . GLY B 1 209 ? 6.621 -8.5 10.039 1 98.56 209 GLY B N 1
ATOM 4413 C CA . GLY B 1 209 ? 7.855 -8.898 10.688 1 98.56 209 GLY B CA 1
ATOM 4414 C C . GLY B 1 209 ? 7.754 -10.242 11.383 1 98.56 209 GLY B C 1
ATOM 4415 O O . GLY B 1 209 ? 8.664 -11.07 11.289 1 98.56 209 GLY B O 1
ATOM 4416 N N . TYR B 1 210 ? 6.656 -10.469 12.07 1 98.69 210 TYR B N 1
ATOM 4417 C CA . TYR B 1 210 ? 6.414 -11.742 12.727 1 98.69 210 TYR B CA 1
ATOM 4418 C C . TYR B 1 210 ? 6.422 -12.891 11.727 1 98.69 210 TYR B C 1
ATOM 4420 O O . TYR B 1 210 ? 7.043 -13.93 11.961 1 98.69 210 TYR B O 1
ATOM 4428 N N . LEU B 1 211 ? 5.73 -12.727 10.633 1 98.75 211 LEU B N 1
ATOM 4429 C CA . LEU B 1 211 ? 5.668 -13.758 9.609 1 98.75 211 LEU B CA 1
ATOM 4430 C C . LEU B 1 211 ? 7.055 -14.031 9.031 1 98.75 211 LEU B C 1
ATOM 4432 O O . LEU B 1 211 ? 7.387 -15.172 8.719 1 98.75 211 LEU B O 1
ATOM 4436 N N . ASP B 1 212 ? 7.805 -12.953 8.82 1 98.31 212 ASP B N 1
ATOM 4437 C CA . ASP B 1 212 ? 9.18 -13.109 8.359 1 98.31 212 ASP B CA 1
ATOM 4438 C C . ASP B 1 212 ? 10 -13.938 9.344 1 98.31 212 ASP B C 1
ATOM 4440 O O . ASP B 1 212 ? 10.82 -14.758 8.938 1 98.31 212 ASP B O 1
ATOM 4444 N N . ASP B 1 213 ? 9.805 -13.664 10.648 1 98.5 213 ASP B N 1
ATOM 4445 C CA . ASP B 1 213 ? 10.492 -14.453 11.664 1 98.5 213 ASP B CA 1
ATOM 4446 C C . ASP B 1 213 ? 10.078 -15.922 11.594 1 98.5 213 ASP B C 1
ATOM 4448 O O . ASP B 1 213 ? 10.906 -16.812 11.789 1 98.5 213 ASP B O 1
ATOM 4452 N N . VAL B 1 214 ? 8.828 -16.172 11.391 1 98.12 214 VAL B N 1
ATOM 4453 C CA . VAL B 1 214 ? 8.336 -17.531 11.234 1 98.12 214 VAL B CA 1
ATOM 4454 C C . VAL B 1 214 ? 9.023 -18.203 10.047 1 98.12 214 VAL B C 1
ATOM 4456 O O . VAL B 1 214 ? 9.461 -19.344 10.141 1 98.12 214 VAL B O 1
ATOM 4459 N N . ALA B 1 215 ? 9.102 -17.531 8.922 1 97.5 215 ALA B N 1
ATOM 4460 C CA . ALA B 1 215 ? 9.75 -18.047 7.719 1 97.5 215 ALA B CA 1
ATOM 4461 C C . ALA B 1 215 ? 11.211 -18.391 7.996 1 97.5 215 ALA B C 1
ATOM 4463 O O . ALA B 1 215 ? 11.68 -19.469 7.613 1 97.5 215 ALA B O 1
ATOM 4464 N N . ARG B 1 216 ? 11.938 -17.516 8.633 1 96.38 216 ARG B N 1
ATOM 4465 C CA . ARG B 1 216 ? 13.336 -17.75 8.961 1 96.38 216 ARG B CA 1
ATOM 4466 C C . ARG B 1 216 ? 13.484 -18.938 9.906 1 96.38 216 ARG B C 1
ATOM 4468 O O . ARG B 1 216 ? 14.453 -19.703 9.797 1 96.38 216 ARG B O 1
ATOM 4475 N N . GLY B 1 217 ? 12.562 -19.031 10.844 1 97.12 217 GLY B N 1
ATOM 4476 C CA . GLY B 1 217 ? 12.57 -20.172 11.75 1 97.12 217 GLY B CA 1
ATOM 4477 C C . GLY B 1 217 ? 12.43 -21.5 11.031 1 97.12 217 GLY B C 1
ATOM 4478 O O . GLY B 1 217 ? 13.125 -22.469 11.359 1 97.12 217 GLY B O 1
ATOM 4479 N N . ARG B 1 218 ? 11.562 -21.531 10.047 1 96.31 218 ARG B N 1
ATOM 4480 C CA . ARG B 1 218 ? 11.352 -22.75 9.266 1 96.31 218 ARG B CA 1
ATOM 4481 C C . ARG B 1 218 ? 12.594 -23.109 8.453 1 96.31 218 ARG B C 1
ATOM 4483 O O . ARG B 1 218 ? 12.883 -24.281 8.227 1 96.31 218 ARG B O 1
ATOM 4490 N N . ALA B 1 219 ? 13.273 -22.094 7.98 1 95.31 219 ALA B N 1
ATOM 4491 C CA . ALA B 1 219 ? 14.492 -22.297 7.199 1 95.31 219 ALA B CA 1
ATOM 4492 C C . ALA B 1 219 ? 15.578 -22.938 8.055 1 95.31 219 ALA B C 1
ATOM 4494 O O . ALA B 1 219 ? 16.438 -23.656 7.539 1 95.31 219 ALA B O 1
ATOM 4495 N N . VAL B 1 220 ? 15.516 -22.719 9.336 1 96.31 220 VAL B N 1
ATOM 4496 C CA . VAL B 1 220 ? 16.547 -23.188 10.242 1 96.31 220 VAL B CA 1
ATOM 4497 C C . VAL B 1 220 ? 16.125 -24.516 10.859 1 96.31 220 VAL B C 1
ATOM 4499 O O . VAL B 1 220 ? 16.953 -25.438 10.992 1 96.31 220 VAL B O 1
ATOM 4502 N N . SER B 1 221 ? 14.844 -24.75 11.195 1 95.5 221 SER B N 1
ATOM 4503 C CA . SER B 1 221 ? 14.43 -25.859 12.039 1 95.5 221 SER B CA 1
ATOM 4504 C C . SER B 1 221 ? 13.586 -26.859 11.258 1 95.5 221 SER B C 1
ATOM 4506 O O . SER B 1 221 ? 13.297 -27.953 11.75 1 95.5 221 SER B O 1
ATOM 4508 N N . GLY B 1 222 ? 13.117 -26.547 10.055 1 94.06 222 GLY B N 1
ATOM 4509 C CA . GLY B 1 222 ? 12.305 -27.422 9.227 1 94.06 222 GLY B CA 1
ATOM 4510 C C . GLY B 1 222 ? 10.852 -27.453 9.656 1 94.06 222 GLY B C 1
ATOM 4511 O O . GLY B 1 222 ? 10.328 -26.484 10.195 1 94.06 222 GLY B O 1
ATOM 4512 N N . PRO B 1 223 ? 10.203 -28.562 9.438 1 94.62 223 PRO B N 1
ATOM 4513 C CA . PRO B 1 223 ? 10.695 -29.812 8.859 1 94.62 223 PRO B CA 1
ATOM 4514 C C . PRO B 1 223 ? 11.312 -29.625 7.473 1 94.62 223 PRO B C 1
ATOM 4516 O O . PRO B 1 223 ? 10.938 -28.703 6.75 1 94.62 223 PRO B O 1
ATOM 4519 N N . PHE B 1 224 ? 12.266 -30.547 7.152 1 95.69 224 PHE B N 1
ATOM 4520 C CA . PHE B 1 224 ? 12.953 -30.516 5.863 1 95.69 224 PHE B CA 1
ATOM 4521 C C . PHE B 1 224 ? 12.484 -31.672 4.98 1 95.69 224 PHE B C 1
ATOM 4523 O O . PHE B 1 224 ? 12.289 -32.781 5.465 1 95.69 224 PHE B O 1
ATOM 4530 N N . ALA B 1 225 ? 12.156 -31.375 3.756 1 93.56 225 ALA B N 1
ATOM 4531 C CA . ALA B 1 225 ? 11.82 -32.375 2.738 1 93.56 225 ALA B CA 1
ATOM 4532 C C . ALA B 1 225 ? 12.898 -32.438 1.663 1 93.56 225 ALA B C 1
ATOM 4534 O O . ALA B 1 225 ? 12.945 -31.609 0.756 1 93.56 225 ALA B O 1
ATOM 4535 N N . PRO B 1 226 ? 13.664 -33.469 1.72 1 91.56 226 PRO B N 1
ATOM 4536 C CA . PRO B 1 226 ? 14.75 -33.594 0.747 1 91.56 226 PRO B CA 1
ATOM 4537 C C . PRO B 1 226 ? 14.258 -33.531 -0.698 1 91.56 226 PRO B C 1
ATOM 4539 O O . PRO B 1 226 ? 13.203 -34.094 -1.018 1 91.56 226 PRO B O 1
ATOM 4542 N N . GLY B 1 227 ? 15.016 -32.875 -1.55 1 91.56 227 GLY B N 1
ATOM 4543 C CA . GLY B 1 227 ? 14.703 -32.781 -2.967 1 91.56 227 GLY B CA 1
ATOM 4544 C C . GLY B 1 227 ? 14.031 -31.484 -3.355 1 91.56 227 GLY B C 1
ATOM 4545 O O . GLY B 1 227 ? 14.023 -31.109 -4.531 1 91.56 227 GLY B O 1
ATOM 4546 N N . PHE B 1 228 ? 13.445 -30.891 -2.338 1 93.75 228 PHE B N 1
ATOM 4547 C CA . PHE B 1 228 ? 12.867 -29.578 -2.604 1 93.75 228 PHE B CA 1
ATOM 4548 C C . PHE B 1 228 ? 13.922 -28.484 -2.467 1 93.75 228 PHE B C 1
ATOM 4550 O O . PHE B 1 228 ? 14.852 -28.609 -1.669 1 93.75 228 PHE B O 1
ATOM 4557 N N . ASP B 1 229 ? 13.695 -27.453 -3.279 1 92.25 229 ASP B N 1
ATOM 4558 C CA . ASP B 1 229 ? 14.516 -26.25 -3.145 1 92.25 229 ASP B CA 1
ATOM 4559 C C . ASP B 1 229 ? 13.648 -25 -3.098 1 92.25 229 ASP B C 1
ATOM 4561 O O . ASP B 1 229 ? 13.117 -24.562 -4.121 1 92.25 229 ASP B O 1
ATOM 4565 N N . PRO B 1 230 ? 13.664 -24.344 -1.927 1 94.12 230 PRO B N 1
ATOM 4566 C CA . PRO B 1 230 ? 14.258 -24.766 -0.651 1 94.12 230 PRO B CA 1
ATOM 4567 C C . PRO B 1 230 ? 13.578 -26 -0.066 1 94.12 230 PRO B C 1
ATOM 4569 O O . PRO B 1 230 ? 12.453 -26.328 -0.439 1 94.12 230 PRO B O 1
ATOM 4572 N N . PRO B 1 231 ? 14.242 -26.672 0.822 1 95.62 231 PRO B N 1
ATOM 4573 C CA . PRO B 1 231 ? 13.742 -27.969 1.308 1 95.62 231 PRO B CA 1
ATOM 4574 C C . PRO B 1 231 ? 12.797 -27.828 2.5 1 95.62 231 PRO B C 1
ATOM 4576 O O . PRO B 1 231 ? 12.734 -28.719 3.354 1 95.62 231 PRO B O 1
ATOM 4579 N N . HIS B 1 232 ? 12.242 -26.703 2.725 1 96.31 232 HIS B N 1
ATOM 4580 C CA . HIS B 1 232 ? 11.352 -26.438 3.854 1 96.31 232 HIS B CA 1
ATOM 4581 C C . HIS B 1 232 ? 10.148 -25.609 3.43 1 96.31 232 HIS B C 1
ATOM 4583 O O . HIS B 1 232 ? 10.117 -25.078 2.312 1 96.31 232 HIS B O 1
ATOM 4589 N N . THR B 1 233 ? 9.141 -25.562 4.27 1 96.94 233 THR B N 1
ATOM 4590 C CA . THR B 1 233 ? 7.984 -24.688 4.082 1 96.94 233 THR B CA 1
ATOM 4591 C C . THR B 1 233 ? 8.391 -23.219 4.148 1 96.94 233 THR B C 1
ATOM 4593 O O . THR B 1 233 ? 9.219 -22.844 4.977 1 96.94 233 THR B O 1
ATOM 4596 N N . THR B 1 234 ? 7.844 -22.453 3.271 1 97 234 THR B N 1
ATOM 4597 C CA . THR B 1 234 ? 8.172 -21.031 3.217 1 97 234 THR B CA 1
ATOM 4598 C C . THR B 1 234 ? 6.938 -20.172 3.496 1 97 234 THR B C 1
ATOM 4600 O O . THR B 1 234 ? 5.809 -20.656 3.365 1 97 234 THR B O 1
ATOM 4603 N N . VAL B 1 235 ? 7.125 -19.016 4.004 1 97.94 235 VAL B N 1
ATOM 4604 C CA . VAL B 1 235 ? 6.121 -17.984 4.219 1 97.94 235 VAL B CA 1
ATOM 4605 C C . VAL B 1 235 ? 6.559 -16.688 3.539 1 97.94 235 VAL B C 1
ATOM 4607 O O . VAL B 1 235 ? 7.707 -16.266 3.674 1 97.94 235 VAL B O 1
ATOM 4610 N N . HIS B 1 236 ? 5.633 -16.125 2.789 1 97.06 236 HIS B N 1
ATOM 4611 C CA . HIS B 1 236 ? 5.98 -14.953 1.985 1 97.06 236 HIS B CA 1
ATOM 4612 C C . HIS B 1 236 ? 4.848 -13.938 1.975 1 97.06 236 HIS B C 1
ATOM 4614 O O . HIS B 1 236 ? 3.674 -14.305 1.872 1 97.06 236 HIS B O 1
ATOM 4620 N N . VAL B 1 237 ? 5.195 -12.633 2.213 1 98.56 237 VAL B N 1
ATOM 4621 C CA . VAL B 1 237 ? 4.238 -11.547 2.049 1 98.56 237 VAL B CA 1
ATOM 4622 C C . VAL B 1 237 ? 4.5 -10.82 0.732 1 98.56 237 VAL B C 1
ATOM 4624 O O . VAL B 1 237 ? 5.57 -10.234 0.541 1 98.56 237 VAL B O 1
ATOM 4627 N N . GLY B 1 238 ? 3.49 -10.727 -0.134 1 97.5 238 GLY B N 1
ATOM 4628 C CA . GLY B 1 238 ? 3.725 -10.219 -1.476 1 97.5 238 GLY B CA 1
ATOM 4629 C C . GLY B 1 238 ? 3.205 -8.805 -1.677 1 97.5 238 GLY B C 1
ATOM 4630 O O . GLY B 1 238 ? 3.715 -8.07 -2.52 1 97.5 238 GLY B O 1
ATOM 4631 N N . VAL B 1 239 ? 2.166 -8.469 -0.956 1 98 239 VAL B N 1
ATOM 4632 C CA . VAL B 1 239 ? 1.508 -7.188 -1.162 1 98 239 VAL B CA 1
ATOM 4633 C C . VAL B 1 239 ? 1.164 -6.559 0.188 1 98 239 VAL B C 1
ATOM 4635 O O . VAL B 1 239 ? 0.802 -7.262 1.133 1 98 239 VAL B O 1
ATOM 4638 N N . VAL B 1 240 ? 1.302 -5.23 0.276 1 98.75 240 VAL B N 1
ATOM 4639 C CA . VAL B 1 240 ? 0.843 -4.477 1.439 1 98.75 240 VAL B CA 1
ATOM 4640 C C . VAL B 1 240 ? 0.289 -3.127 0.996 1 98.75 240 VAL B C 1
ATOM 4642 O O . VAL B 1 240 ? 0.83 -2.494 0.085 1 98.75 240 VAL B O 1
ATOM 4645 N N . HIS B 1 241 ? -0.795 -2.736 1.595 1 98.31 241 HIS B N 1
ATOM 4646 C CA . HIS B 1 241 ? -1.415 -1.441 1.335 1 98.31 241 HIS B CA 1
ATOM 4647 C C . HIS B 1 241 ? -2.102 -0.898 2.584 1 98.31 241 HIS B C 1
ATOM 4649 O O . HIS B 1 241 ? -2.936 -1.579 3.186 1 98.31 241 HIS B O 1
ATOM 4655 N N . GLY B 1 242 ? -1.724 0.328 2.893 1 98.06 242 GLY B N 1
ATOM 4656 C CA . GLY B 1 242 ? -2.387 0.905 4.051 1 98.06 242 GLY B CA 1
ATOM 4657 C C . GLY B 1 242 ? -2.15 2.396 4.195 1 98.06 242 GLY B C 1
ATOM 4658 O O . GLY B 1 242 ? -1.107 2.906 3.779 1 98.06 242 GLY B O 1
ATOM 4659 N N . GLY B 1 243 ? -3.164 3.08 4.797 1 96.5 243 GLY B N 1
ATOM 4660 C CA . GLY B 1 243 ? -3.09 4.508 5.055 1 96.5 243 GLY B CA 1
ATOM 4661 C C . GLY B 1 243 ? -3.605 5.352 3.9 1 96.5 243 GLY B C 1
ATOM 4662 O O . GLY B 1 243 ? -3.65 4.887 2.76 1 96.5 243 GLY B O 1
ATOM 4663 N N . THR B 1 244 ? -3.998 6.609 4.25 1 93.56 244 THR B N 1
ATOM 4664 C CA . THR B 1 244 ? -4.562 7.496 3.24 1 93.56 244 THR B CA 1
ATOM 4665 C C . THR B 1 244 ? -3.717 8.758 3.1 1 93.56 244 THR B C 1
ATOM 4667 O O . THR B 1 244 ? -3.684 9.375 2.031 1 93.56 244 THR B O 1
ATOM 4670 N N . ALA B 1 245 ? -3.135 9.188 4.184 1 93.69 245 ALA B N 1
ATOM 4671 C CA . ALA B 1 245 ? -2.277 10.367 4.227 1 93.69 245 ALA B CA 1
ATOM 4672 C C . ALA B 1 245 ? -1.239 10.25 5.34 1 93.69 245 ALA B C 1
ATOM 4674 O O . ALA B 1 245 ? -1.474 9.578 6.348 1 93.69 245 ALA B O 1
ATOM 4675 N N . VAL B 1 246 ? -0.138 10.867 5.148 1 94.25 246 VAL B N 1
ATOM 4676 C CA . VAL B 1 246 ? 0.986 10.75 6.07 1 94.25 246 VAL B CA 1
ATOM 4677 C C . VAL B 1 246 ? 0.601 11.328 7.43 1 94.25 246 VAL B C 1
ATOM 4679 O O . VAL B 1 246 ? 1.069 10.859 8.469 1 94.25 246 VAL B O 1
ATOM 4682 N N . ASN B 1 247 ? -0.313 12.297 7.473 1 93.12 247 ASN B N 1
ATOM 4683 C CA . ASN B 1 247 ? -0.627 12.992 8.719 1 93.12 247 ASN B CA 1
ATOM 4684 C C . ASN B 1 247 ? -1.856 12.391 9.398 1 93.12 247 ASN B C 1
ATOM 4686 O O . ASN B 1 247 ? -2.412 12.992 10.32 1 93.12 247 ASN B O 1
ATOM 4690 N N . ILE B 1 248 ? -2.35 11.375 8.961 1 94.12 248 ILE B N 1
ATOM 4691 C CA . ILE B 1 248 ? -3.459 10.641 9.555 1 94.12 248 ILE B CA 1
ATOM 4692 C C . ILE B 1 248 ? -2.977 9.273 10.039 1 94.12 248 ILE B C 1
ATOM 4694 O O . ILE B 1 248 ? -2.338 8.531 9.281 1 94.12 248 ILE B O 1
ATOM 4698 N N . VAL B 1 249 ? -3.232 8.945 11.289 1 96.12 249 VAL B N 1
ATOM 4699 C CA . VAL B 1 249 ? -3.016 7.578 11.742 1 96.12 249 VAL B CA 1
ATOM 4700 C C . VAL B 1 249 ? -3.91 6.625 10.953 1 96.12 249 VAL B C 1
ATOM 4702 O O . VAL B 1 249 ? -5.129 6.801 10.914 1 96.12 249 VAL B O 1
ATOM 4705 N N . ALA B 1 250 ? -3.316 5.637 10.391 1 96.62 250 ALA B N 1
ATOM 4706 C CA . ALA B 1 250 ? -4.027 4.793 9.43 1 96.62 250 ALA B CA 1
ATOM 4707 C C . ALA B 1 250 ? -5.09 3.951 10.125 1 96.62 250 ALA B C 1
ATOM 4709 O O . ALA B 1 250 ? -4.797 3.238 11.086 1 96.62 250 ALA B O 1
ATOM 4710 N N . ARG B 1 251 ? -6.297 4.012 9.617 1 96.5 251 ARG B N 1
ATOM 4711 C CA . ARG B 1 251 ? -7.383 3.182 10.133 1 96.5 251 ARG B CA 1
ATOM 4712 C C . ARG B 1 251 ? -7.305 1.77 9.562 1 96.5 251 ARG B C 1
ATOM 4714 O O . ARG B 1 251 ? -7.625 0.798 10.25 1 96.5 251 ARG B O 1
ATOM 4721 N N . ASP B 1 252 ? -6.879 1.69 8.359 1 97.62 252 ASP B N 1
ATOM 4722 C CA . ASP B 1 252 ? -6.922 0.406 7.668 1 97.62 252 ASP B CA 1
ATOM 4723 C C . ASP B 1 252 ? -5.582 0.091 7.012 1 97.62 252 ASP B C 1
ATOM 4725 O O . ASP B 1 252 ? -4.922 0.983 6.477 1 97.62 252 ASP B O 1
ATOM 4729 N N . CYS B 1 253 ? -5.184 -1.087 7.062 1 98.56 253 CYS B N 1
ATOM 4730 C CA . CYS B 1 253 ? -4.047 -1.654 6.344 1 98.56 253 CYS B CA 1
ATOM 4731 C C . CYS B 1 253 ? -4.266 -3.137 6.062 1 98.56 253 CYS B C 1
ATOM 4733 O O . CYS B 1 253 ? -4.828 -3.854 6.891 1 98.56 253 CYS B O 1
ATOM 4735 N N . SER B 1 254 ? -3.893 -3.564 4.91 1 98.81 254 SER B N 1
ATOM 4736 C CA . SER B 1 254 ? -4.035 -4.973 4.559 1 98.81 254 SER B CA 1
ATOM 4737 C C . SER B 1 254 ? -2.771 -5.504 3.887 1 98.81 254 SER B C 1
ATOM 4739 O O . SER B 1 254 ? -1.989 -4.734 3.324 1 98.81 254 SER B O 1
ATOM 4741 N N . PHE B 1 255 ? -2.562 -6.777 4.012 1 98.81 255 PHE B N 1
ATOM 4742 C CA . PHE B 1 255 ? -1.471 -7.43 3.303 1 98.81 255 PHE B CA 1
ATOM 4743 C C . PHE B 1 255 ? -1.852 -8.859 2.92 1 98.81 255 PHE B C 1
ATOM 4745 O O . PHE B 1 255 ? -2.658 -9.492 3.6 1 98.81 255 PHE B O 1
ATOM 4752 N N . ASP B 1 256 ? -1.345 -9.32 1.819 1 98.38 256 ASP B N 1
ATOM 4753 C CA . ASP B 1 256 ? -1.538 -10.672 1.307 1 98.38 256 ASP B CA 1
ATOM 4754 C C . ASP B 1 256 ? -0.261 -11.5 1.443 1 98.38 256 ASP B C 1
ATOM 4756 O O . ASP B 1 256 ? 0.836 -11 1.18 1 98.38 256 ASP B O 1
ATOM 4760 N N . TRP B 1 257 ? -0.476 -12.727 1.904 1 98.25 257 TRP B N 1
ATOM 4761 C CA . TRP B 1 257 ? 0.688 -13.578 2.143 1 98.25 257 TRP B CA 1
ATOM 4762 C C . TRP B 1 257 ? 0.366 -15.039 1.855 1 98.25 257 TRP B C 1
ATOM 4764 O O . TRP B 1 257 ? -0.803 -15.414 1.732 1 98.25 257 TRP B O 1
ATOM 4774 N N . ASP B 1 258 ? 1.401 -15.828 1.597 1 97.06 258 ASP B N 1
ATOM 4775 C CA . ASP B 1 258 ? 1.168 -17.234 1.262 1 97.06 258 ASP B CA 1
ATOM 4776 C C . ASP B 1 258 ? 2.117 -18.141 2.033 1 97.06 258 ASP B C 1
ATOM 4778 O O . ASP B 1 258 ? 3.111 -17.688 2.596 1 97.06 258 ASP B O 1
ATOM 4782 N N . ILE B 1 259 ? 1.714 -19.375 2.215 1 97.25 259 ILE B N 1
ATOM 4783 C CA . ILE B 1 259 ? 2.486 -20.5 2.75 1 97.25 259 ILE B CA 1
ATOM 4784 C C . ILE B 1 259 ? 2.66 -21.562 1.676 1 97.25 259 ILE B C 1
ATOM 4786 O O . ILE B 1 259 ? 1.678 -22.062 1.121 1 97.25 259 ILE B O 1
ATOM 4790 N N . ARG B 1 260 ? 3.844 -21.828 1.336 1 96.56 260 ARG B N 1
ATOM 4791 C CA . ARG B 1 260 ? 4.129 -22.984 0.48 1 96.56 260 ARG B CA 1
ATOM 4792 C C . ARG B 1 260 ? 4.703 -24.141 1.29 1 96.56 260 ARG B C 1
ATOM 4794 O O . ARG B 1 260 ? 5.887 -24.141 1.635 1 96.56 260 ARG B O 1
ATOM 4801 N N . SER B 1 261 ? 3.91 -25.125 1.46 1 96.19 261 SER B N 1
ATOM 4802 C CA . SER B 1 261 ? 4.234 -26.188 2.408 1 96.19 261 SER B CA 1
ATOM 4803 C C . SER B 1 261 ? 4.785 -27.406 1.692 1 96.19 261 SER B C 1
ATOM 4805 O O . SER B 1 261 ? 4.258 -27.828 0.655 1 96.19 261 SER B O 1
ATOM 4807 N N . VAL B 1 262 ? 5.809 -27.969 2.223 1 95.19 262 VAL B N 1
ATOM 4808 C CA . VAL B 1 262 ? 6.305 -29.25 1.746 1 95.19 262 VAL B CA 1
ATOM 4809 C C . VAL B 1 262 ? 5.312 -30.359 2.111 1 95.19 262 VAL B C 1
ATOM 4811 O O . VAL B 1 262 ? 4.512 -30.203 3.035 1 95.19 262 VAL B O 1
ATOM 4814 N N . PRO B 1 263 ? 5.371 -31.453 1.309 1 90.62 263 PRO B N 1
ATOM 4815 C CA . PRO B 1 263 ? 4.473 -32.562 1.655 1 90.62 263 PRO B CA 1
ATOM 4816 C C . PRO B 1 263 ? 4.633 -33.031 3.102 1 90.62 263 PRO B C 1
ATOM 4818 O O . PRO B 1 263 ? 5.762 -33.156 3.588 1 90.62 263 PRO B O 1
ATOM 4821 N N . GLY B 1 264 ? 3.557 -33.188 3.82 1 88.31 264 GLY B N 1
ATOM 4822 C CA . GLY B 1 264 ? 3.59 -33.656 5.199 1 88.31 264 GLY B CA 1
ATOM 4823 C C . GLY B 1 264 ? 3.5 -32.531 6.207 1 88.31 264 GLY B C 1
ATOM 4824 O O . GLY B 1 264 ? 3.197 -32.75 7.379 1 88.31 264 GLY B O 1
ATOM 4825 N N . ASP B 1 265 ? 3.896 -31.312 5.773 1 93.25 265 ASP B N 1
ATOM 4826 C CA . ASP B 1 265 ? 3.75 -30.172 6.664 1 93.25 265 ASP B CA 1
ATOM 4827 C C . ASP B 1 265 ? 2.342 -29.578 6.578 1 93.25 265 ASP B C 1
ATOM 4829 O O . ASP B 1 265 ? 1.73 -29.562 5.508 1 93.25 265 ASP B O 1
ATOM 4833 N N . ASP B 1 266 ? 1.844 -29.109 7.68 1 94.62 266 ASP B N 1
ATOM 4834 C CA . ASP B 1 266 ? 0.486 -28.578 7.754 1 94.62 266 ASP B CA 1
ATOM 4835 C C . ASP B 1 266 ? 0.496 -27.062 7.855 1 94.62 266 ASP B C 1
ATOM 4837 O O . ASP B 1 266 ? 0.788 -26.5 8.922 1 94.62 266 ASP B O 1
ATOM 4841 N N . PRO B 1 267 ? 0.056 -26.406 6.82 1 96.31 267 PRO B N 1
ATOM 4842 C CA . PRO B 1 267 ? 0.055 -24.938 6.848 1 96.31 267 PRO B CA 1
ATOM 4843 C C . PRO B 1 267 ? -0.875 -24.359 7.918 1 96.31 267 PRO B C 1
ATOM 4845 O O . PRO B 1 267 ? -0.688 -23.234 8.359 1 96.31 267 PRO B O 1
ATOM 4848 N N . ALA B 1 268 ? -1.848 -25.156 8.398 1 96.62 268 ALA B N 1
ATOM 4849 C CA . ALA B 1 268 ? -2.783 -24.703 9.422 1 96.62 268 ALA B CA 1
ATOM 4850 C C . ALA B 1 268 ? -2.053 -24.328 10.711 1 96.62 268 ALA B C 1
ATOM 4852 O O . ALA B 1 268 ? -2.482 -23.438 11.445 1 96.62 268 ALA B O 1
ATOM 4853 N N . ARG B 1 269 ? -0.967 -24.953 10.992 1 96.81 269 ARG B N 1
ATOM 4854 C CA . ARG B 1 269 ? -0.199 -24.672 12.203 1 96.81 269 ARG B CA 1
ATOM 4855 C C . ARG B 1 269 ? 0.357 -23.25 12.164 1 96.81 269 ARG B C 1
ATOM 4857 O O . ARG B 1 269 ? 0.39 -22.562 13.188 1 96.81 269 ARG B O 1
ATOM 4864 N N . ILE B 1 270 ? 0.845 -22.875 11.016 1 97.75 270 ILE B N 1
ATOM 4865 C CA . ILE B 1 270 ? 1.378 -21.531 10.844 1 97.75 270 ILE B CA 1
ATOM 4866 C C . ILE B 1 270 ? 0.25 -20.5 10.969 1 97.75 270 ILE B C 1
ATOM 4868 O O . ILE B 1 270 ? 0.4 -19.484 11.641 1 97.75 270 ILE B O 1
ATOM 4872 N N . LEU B 1 271 ? -0.909 -20.797 10.336 1 98.38 271 LEU B N 1
ATOM 4873 C CA . LEU B 1 271 ? -2.074 -19.922 10.391 1 98.38 271 LEU B CA 1
ATOM 4874 C C . LEU B 1 271 ? -2.578 -19.781 11.82 1 98.38 271 LEU B C 1
ATOM 4876 O O . LEU B 1 271 ? -2.875 -18.672 12.266 1 98.38 271 LEU B O 1
ATOM 4880 N N . ASP B 1 272 ? -2.648 -20.891 12.508 1 98.25 272 ASP B N 1
ATOM 4881 C CA . ASP B 1 272 ? -3.119 -20.891 13.891 1 98.25 272 ASP B CA 1
ATOM 4882 C C . ASP B 1 272 ? -2.156 -20.125 14.797 1 98.25 272 ASP B C 1
ATOM 4884 O O . ASP B 1 272 ? -2.586 -19.406 15.703 1 98.25 272 ASP B O 1
ATOM 4888 N N . GLY B 1 273 ? -0.881 -20.344 14.586 1 98.44 273 GLY B N 1
ATOM 4889 C CA . GLY B 1 273 ? 0.111 -19.594 15.352 1 98.44 273 GLY B CA 1
ATOM 4890 C C . GLY B 1 273 ? 0.01 -18.094 15.148 1 98.44 273 GLY B C 1
ATOM 4891 O O . GLY B 1 273 ? 0.095 -17.328 16.109 1 98.44 273 GLY B O 1
ATOM 4892 N N . PHE B 1 274 ? -0.166 -17.719 13.906 1 98.75 274 PHE B N 1
ATOM 4893 C CA . PHE B 1 274 ? -0.342 -16.312 13.578 1 98.75 274 PHE B CA 1
ATOM 4894 C C . PHE B 1 274 ? -1.592 -15.75 14.242 1 98.75 274 PHE B C 1
ATOM 4896 O O . PHE B 1 274 ? -1.551 -14.68 14.844 1 98.75 274 PHE B O 1
ATOM 4903 N N . GLY B 1 275 ? -2.664 -16.422 14.109 1 98.75 275 GLY B N 1
ATOM 4904 C CA . GLY B 1 275 ? -3.902 -16.016 14.758 1 98.75 275 GLY B CA 1
ATOM 4905 C C . GLY B 1 275 ? -3.771 -15.883 16.266 1 98.75 275 GLY B C 1
ATOM 4906 O O . GLY B 1 275 ? -4.277 -14.922 16.844 1 98.75 275 GLY B O 1
ATOM 4907 N N . ALA B 1 276 ? -3.143 -16.812 16.875 1 98.69 276 ALA B N 1
ATOM 4908 C CA . ALA B 1 276 ? -2.93 -16.766 18.328 1 98.69 276 ALA B CA 1
ATOM 4909 C C . ALA B 1 276 ? -2.094 -15.555 18.719 1 98.69 276 ALA B C 1
ATOM 4911 O O . ALA B 1 276 ? -2.377 -14.898 19.719 1 98.69 276 ALA B O 1
ATOM 4912 N N . HIS B 1 277 ? -1.034 -15.352 17.938 1 98.69 277 HIS B N 1
ATOM 4913 C CA . HIS B 1 277 ? -0.201 -14.18 18.188 1 98.69 277 HIS B CA 1
ATOM 4914 C C . HIS B 1 277 ? -1.021 -12.898 18.141 1 98.69 277 HIS B C 1
ATOM 4916 O O . HIS B 1 277 ? -0.887 -12.031 19 1 98.69 277 HIS B O 1
ATOM 4922 N N . CYS B 1 278 ? -1.878 -12.742 17.125 1 98.75 278 CYS B N 1
ATOM 4923 C CA . CYS B 1 278 ? -2.738 -11.57 16.984 1 98.75 278 CYS B CA 1
ATOM 4924 C C . CYS B 1 278 ? -3.641 -11.414 18.203 1 98.75 278 CYS B C 1
ATOM 4926 O O . CYS B 1 278 ? -3.715 -10.336 18.797 1 98.75 278 CYS B O 1
ATOM 4928 N N . ARG B 1 279 ? -4.273 -12.484 18.625 1 98.31 279 ARG B N 1
ATOM 4929 C CA . ARG B 1 279 ? -5.27 -12.453 19.688 1 98.31 279 ARG B CA 1
ATOM 4930 C C . ARG B 1 279 ? -4.617 -12.195 21.047 1 98.31 279 ARG B C 1
ATOM 4932 O O . ARG B 1 279 ? -5.168 -11.477 21.875 1 98.31 279 ARG B O 1
ATOM 4939 N N . MET B 1 280 ? -3.449 -12.742 21.266 1 98.25 280 MET B N 1
ATOM 4940 C CA . MET B 1 280 ? -2.861 -12.742 22.609 1 98.25 280 MET B CA 1
ATOM 4941 C C . MET B 1 280 ? -1.957 -11.531 22.797 1 98.25 280 MET B C 1
ATOM 4943 O O . MET B 1 280 ? -1.86 -10.992 23.906 1 98.25 280 MET B O 1
ATOM 4947 N N . HIS B 1 281 ? -1.34 -11.078 21.719 1 97.62 281 HIS B N 1
ATOM 4948 C CA . HIS B 1 281 ? -0.274 -10.102 21.922 1 97.62 281 HIS B CA 1
ATOM 4949 C C . HIS B 1 281 ? -0.562 -8.805 21.156 1 97.62 281 HIS B C 1
ATOM 4951 O O . HIS B 1 281 ? -0.059 -7.742 21.531 1 97.62 281 HIS B O 1
ATOM 4957 N N . VAL B 1 282 ? -1.314 -8.812 20.109 1 98.5 282 VAL B N 1
ATOM 4958 C CA . VAL B 1 282 ? -1.467 -7.637 19.25 1 98.5 282 VAL B CA 1
ATOM 4959 C C . VAL B 1 282 ? -2.785 -6.934 19.578 1 98.5 282 VAL B C 1
ATOM 4961 O O . VAL B 1 282 ? -2.795 -5.758 19.938 1 98.5 282 VAL B O 1
ATOM 4964 N N . GLU B 1 283 ? -3.9 -7.645 19.547 1 98.56 283 GLU B N 1
ATOM 4965 C CA . GLU B 1 283 ? -5.238 -7.074 19.672 1 98.56 283 GLU B CA 1
ATOM 4966 C C . GLU B 1 283 ? -5.453 -6.457 21.047 1 98.56 283 GLU B C 1
ATOM 4968 O O . GLU B 1 283 ? -6.059 -5.391 21.172 1 98.56 283 GLU B O 1
ATOM 4973 N N . PRO B 1 284 ? -4.984 -7.133 22.156 1 98.31 284 PRO B N 1
ATOM 4974 C CA . PRO B 1 284 ? -5.207 -6.516 23.469 1 98.31 284 PRO B CA 1
ATOM 4975 C C . PRO B 1 284 ? -4.613 -5.113 23.562 1 98.31 284 PRO B C 1
ATOM 4977 O O . PRO B 1 284 ? -5.254 -4.203 24.094 1 98.31 284 PRO B O 1
ATOM 4980 N N . ALA B 1 285 ? -3.426 -4.938 23.062 1 96.88 285 ALA B N 1
ATOM 4981 C CA . ALA B 1 285 ? -2.795 -3.621 23.094 1 96.88 285 ALA B CA 1
ATOM 4982 C C . ALA B 1 285 ? -3.586 -2.619 22.25 1 96.88 285 ALA B C 1
ATOM 4984 O O . ALA B 1 285 ? -3.746 -1.461 22.641 1 96.88 285 ALA B O 1
ATOM 4985 N N . MET B 1 286 ? -4.043 -2.992 21.094 1 97.94 286 MET B N 1
ATOM 4986 C CA . MET B 1 286 ? -4.867 -2.15 20.234 1 97.94 286 MET B CA 1
ATOM 4987 C C . MET B 1 286 ? -6.148 -1.73 20.938 1 97.94 286 MET B C 1
ATOM 4989 O O . MET B 1 286 ? -6.496 -0.548 20.969 1 97.94 286 MET B O 1
ATOM 4993 N N . GLN B 1 287 ? -6.805 -2.709 21.547 1 97.88 287 GLN B N 1
ATOM 4994 C CA . GLN B 1 287 ? -8.156 -2.525 22.062 1 97.88 287 GLN B CA 1
ATOM 4995 C C . GLN B 1 287 ? -8.133 -1.775 23.391 1 97.88 287 GLN B C 1
ATOM 4997 O O . GLN B 1 287 ? -9.164 -1.269 23.844 1 97.88 287 GLN B O 1
ATOM 5002 N N . THR B 1 288 ? -6.977 -1.689 24.047 1 97.44 288 THR B N 1
ATOM 5003 C CA . THR B 1 288 ? -6.812 -0.814 25.203 1 97.44 288 THR B CA 1
ATOM 5004 C C . THR B 1 288 ? -6.965 0.649 24.797 1 97.44 288 THR B C 1
ATOM 5006 O O . THR B 1 288 ? -7.488 1.458 25.562 1 97.44 288 THR B O 1
ATOM 5009 N N . VAL B 1 289 ? -6.566 0.982 23.625 1 96 289 VAL B N 1
ATOM 5010 C CA . VAL B 1 289 ? -6.664 2.346 23.125 1 96 289 VAL B CA 1
ATOM 5011 C C . VAL B 1 289 ? -8.039 2.568 22.5 1 96 289 VAL B C 1
ATOM 5013 O O . VAL B 1 289 ? -8.688 3.584 22.75 1 96 289 VAL B O 1
ATOM 5016 N N . ALA B 1 290 ? -8.469 1.632 21.703 1 96.38 290 ALA B N 1
ATOM 5017 C CA . ALA B 1 290 ? -9.758 1.709 21.016 1 96.38 290 ALA B CA 1
ATOM 5018 C C . ALA B 1 290 ? -10.383 0.325 20.859 1 96.38 290 ALA B C 1
ATOM 5020 O O . ALA B 1 290 ? -9.875 -0.509 20.109 1 96.38 290 ALA B O 1
ATOM 5021 N N . GLU B 1 291 ? -11.484 0.091 21.375 1 97 291 GLU B N 1
ATOM 5022 C CA . GLU B 1 291 ? -12.102 -1.224 21.5 1 97 291 GLU B CA 1
ATOM 5023 C C . GLU B 1 291 ? -12.484 -1.787 20.141 1 97 291 GLU B C 1
ATOM 5025 O O . GLU B 1 291 ? -12.508 -3.004 19.938 1 97 291 GLU B O 1
ATOM 5030 N N . GLU B 1 292 ? -12.703 -0.89 19.203 1 95.75 292 GLU B N 1
ATOM 5031 C CA . GLU B 1 292 ? -13.242 -1.312 17.906 1 95.75 292 GLU B CA 1
ATOM 5032 C C . GLU B 1 292 ? -12.133 -1.819 16.984 1 95.75 292 GLU B C 1
ATOM 5034 O O . GLU B 1 292 ? -12.406 -2.291 15.883 1 95.75 292 GLU B O 1
ATOM 5039 N N . THR B 1 293 ? -10.922 -1.751 17.391 1 98.12 293 THR B N 1
ATOM 5040 C CA . THR B 1 293 ? -9.789 -2.123 16.547 1 98.12 293 THR B CA 1
ATOM 5041 C C . THR B 1 293 ? -9.547 -3.629 16.594 1 98.12 293 THR B C 1
ATOM 5043 O O . THR B 1 293 ? -10.055 -4.312 17.484 1 98.12 293 THR B O 1
ATOM 5046 N N . GLY B 1 294 ? -8.852 -4.16 15.508 1 98.56 294 GLY B N 1
ATOM 5047 C CA . GLY B 1 294 ? -8.57 -5.586 15.492 1 98.56 294 GLY B CA 1
ATOM 5048 C C . GLY B 1 294 ? -7.934 -6.051 14.195 1 98.56 294 GLY B C 1
ATOM 5049 O O . GLY B 1 294 ? -7.598 -5.238 13.336 1 98.56 294 GLY B O 1
ATOM 5050 N N . VAL B 1 295 ? -7.637 -7.371 14.203 1 98.81 295 VAL B N 1
ATOM 5051 C CA . VAL B 1 295 ? -7.004 -8.031 13.062 1 98.81 295 VAL B CA 1
ATOM 5052 C C . VAL B 1 295 ? -7.875 -9.188 12.586 1 98.81 295 VAL B C 1
ATOM 5054 O O . VAL B 1 295 ? -8.375 -9.977 13.398 1 98.81 295 VAL B O 1
ATOM 5057 N N . THR B 1 296 ? -8.109 -9.234 11.305 1 98.69 296 THR B N 1
ATOM 5058 C CA . THR B 1 296 ? -8.828 -10.352 10.711 1 98.69 296 THR B CA 1
ATOM 5059 C C . THR B 1 296 ? -8.023 -10.977 9.578 1 98.69 296 THR B C 1
ATOM 5061 O O . THR B 1 296 ? -7.352 -10.266 8.828 1 98.69 296 THR B O 1
ATOM 5064 N N . THR B 1 297 ? -8.086 -12.289 9.469 1 98.62 297 THR B N 1
ATOM 5065 C CA . THR B 1 297 ? -7.414 -13.016 8.398 1 98.62 297 THR B CA 1
ATOM 5066 C C . THR B 1 297 ? -8.398 -13.93 7.668 1 98.62 297 THR B C 1
ATOM 5068 O O . THR B 1 297 ? -9.141 -14.68 8.305 1 98.62 297 THR B O 1
ATOM 5071 N N . GLU B 1 298 ? -8.383 -13.812 6.379 1 98 298 GLU B N 1
ATOM 5072 C CA . GLU B 1 298 ? -9.203 -14.664 5.52 1 98 298 GLU B CA 1
ATOM 5073 C C . GLU B 1 298 ? -8.344 -15.539 4.617 1 98 298 GLU B C 1
ATOM 5075 O O . GLU B 1 298 ? -7.363 -15.062 4.039 1 98 298 GLU B O 1
ATOM 5080 N N . ILE B 1 299 ? -8.688 -16.812 4.555 1 96.38 299 ILE B N 1
ATOM 5081 C CA . ILE B 1 299 ? -8.031 -17.703 3.604 1 96.38 299 ILE B CA 1
ATOM 5082 C C . ILE B 1 299 ? -8.664 -17.531 2.223 1 96.38 299 ILE B C 1
ATOM 5084 O O . ILE B 1 299 ? -9.859 -17.75 2.045 1 96.38 299 ILE B O 1
ATOM 5088 N N . LEU B 1 300 ? -7.891 -17.141 1.3 1 93.25 300 LEU B N 1
ATOM 5089 C CA . LEU B 1 300 ? -8.406 -16.859 -0.035 1 93.25 300 LEU B CA 1
ATOM 5090 C C . LEU B 1 300 ? -8.398 -18.109 -0.899 1 93.25 300 LEU B C 1
ATOM 5092 O O . LEU B 1 300 ? -9.305 -18.312 -1.717 1 93.25 300 LEU B O 1
ATOM 5096 N N . MET B 1 301 ? -7.344 -18.891 -0.784 1 89.81 301 MET B N 1
ATOM 5097 C CA . MET B 1 301 ? -7.168 -20.078 -1.629 1 89.81 301 MET B CA 1
ATOM 5098 C C . MET B 1 301 ? -6.273 -21.109 -0.948 1 89.81 301 MET B C 1
ATOM 5100 O O . MET B 1 301 ? -5.422 -20.75 -0.129 1 89.81 301 MET B O 1
ATOM 5104 N N . GLU B 1 302 ? -6.504 -22.359 -1.358 1 92.25 302 GLU B N 1
ATOM 5105 C CA . GLU B 1 302 ? -5.68 -23.469 -0.888 1 92.25 302 GLU B CA 1
ATOM 5106 C C . GLU B 1 302 ? -5.57 -24.562 -1.947 1 92.25 302 GLU B C 1
ATOM 5108 O O . GLU B 1 302 ? -6.555 -24.891 -2.617 1 92.25 302 GLU B O 1
ATOM 5113 N N . ALA B 1 303 ? -4.438 -25.031 -2.229 1 92.62 303 ALA B N 1
ATOM 5114 C CA . ALA B 1 303 ? -4.176 -26.188 -3.082 1 92.62 303 ALA B CA 1
ATOM 5115 C C . ALA B 1 303 ? -3.205 -27.156 -2.416 1 92.62 303 ALA B C 1
ATOM 5117 O O . ALA B 1 303 ? -2.227 -26.734 -1.795 1 92.62 303 ALA B O 1
ATOM 5118 N N . PRO B 1 304 ? -3.506 -28.375 -2.498 1 93.5 304 PRO B N 1
ATOM 5119 C CA . PRO B 1 304 ? -2.68 -29.359 -1.809 1 93.5 304 PRO B CA 1
ATOM 5120 C C . PRO B 1 304 ? -1.34 -29.594 -2.502 1 93.5 304 PRO B C 1
ATOM 5122 O O . PRO B 1 304 ? -1.197 -29.312 -3.693 1 93.5 304 PRO B O 1
ATOM 5125 N N . ALA B 1 305 ? -0.413 -30.109 -1.704 1 94.38 305 ALA B N 1
ATOM 5126 C CA . ALA B 1 305 ? 0.846 -30.578 -2.266 1 94.38 305 ALA B CA 1
ATOM 5127 C C . ALA B 1 305 ? 0.621 -31.812 -3.135 1 94.38 305 ALA B C 1
ATOM 5129 O O . ALA B 1 305 ? -0.441 -32.438 -3.074 1 94.38 305 ALA B O 1
ATOM 5130 N N . LEU B 1 306 ? 1.532 -32 -4.051 1 93.81 306 LEU B N 1
ATOM 5131 C CA . LEU B 1 306 ? 1.646 -33.25 -4.801 1 93.81 306 LEU B CA 1
ATOM 5132 C C . LEU B 1 306 ? 2.703 -34.156 -4.184 1 93.81 306 LEU B C 1
ATOM 5134 O O . LEU B 1 306 ? 3.814 -33.719 -3.889 1 93.81 306 LEU B O 1
ATOM 5138 N N . ALA B 1 307 ? 2.369 -35.344 -3.871 1 89.75 307 ALA B N 1
ATOM 5139 C CA . ALA B 1 307 ? 3.352 -36.281 -3.373 1 89.75 307 ALA B CA 1
ATOM 5140 C C . ALA B 1 307 ? 3.037 -37.688 -3.867 1 89.75 307 ALA B C 1
ATOM 5142 O O . ALA B 1 307 ? 2.117 -38.344 -3.367 1 89.75 307 ALA B O 1
ATOM 5143 N N . HIS B 1 308 ? 3.754 -38.094 -4.875 1 80.69 308 HIS B N 1
ATOM 5144 C CA . HIS B 1 308 ? 3.568 -39.469 -5.309 1 80.69 308 HIS B CA 1
ATOM 5145 C C . HIS B 1 308 ? 4.609 -40.375 -4.68 1 80.69 308 HIS B C 1
ATOM 5147 O O . HIS B 1 308 ? 5.789 -40.031 -4.609 1 80.69 308 HIS B O 1
ATOM 5153 N N . GLU B 1 309 ? 4.312 -41.312 -3.961 1 65.81 309 GLU B N 1
ATOM 5154 C CA . GLU B 1 309 ? 5.234 -42.219 -3.307 1 65.81 309 GLU B CA 1
ATOM 5155 C C . GLU B 1 309 ? 5.773 -43.25 -4.289 1 65.81 309 GLU B C 1
ATOM 5157 O O . GLU B 1 309 ? 6.938 -43.656 -4.207 1 65.81 309 GLU B O 1
ATOM 5162 N N . ASP B 1 310 ? 4.945 -43.75 -5.094 1 74.31 310 ASP B N 1
ATOM 5163 C CA . ASP B 1 310 ? 5.328 -44.875 -5.949 1 74.31 310 ASP B CA 1
ATOM 5164 C C . ASP B 1 310 ? 5.18 -44.5 -7.426 1 74.31 310 ASP B C 1
ATOM 5166 O O . ASP B 1 310 ? 4.516 -43.531 -7.77 1 74.31 310 ASP B O 1
ATOM 5170 N N . ARG B 1 311 ? 5.965 -45.188 -8.195 1 79.81 311 ARG B N 1
ATOM 5171 C CA . ARG B 1 311 ? 5.816 -45.031 -9.633 1 79.81 311 ARG B CA 1
ATOM 5172 C C . ARG B 1 311 ? 4.383 -45.281 -10.07 1 79.81 311 ARG B C 1
ATOM 5174 O O . ARG B 1 311 ? 3.727 -46.188 -9.547 1 79.81 311 ARG B O 1
ATOM 5181 N N . ASN B 1 312 ? 3.848 -44.375 -10.648 1 88.81 312 ASN B N 1
ATOM 5182 C CA . ASN B 1 312 ? 2.496 -44.469 -11.188 1 88.81 312 ASN B CA 1
ATOM 5183 C C . ASN B 1 312 ? 2.48 -44.281 -12.695 1 88.81 312 ASN B C 1
ATOM 5185 O O . ASN B 1 312 ? 3.518 -43.969 -13.297 1 88.81 312 ASN B O 1
ATOM 5189 N N . PRO B 1 313 ? 1.351 -44.531 -13.344 1 92.88 313 PRO B N 1
ATOM 5190 C CA . PRO B 1 313 ? 1.288 -44.5 -14.805 1 92.88 313 PRO B CA 1
ATOM 5191 C C . PRO B 1 313 ? 1.699 -43.156 -15.375 1 92.88 313 PRO B C 1
ATOM 5193 O O . PRO B 1 313 ? 2.295 -43.094 -16.453 1 92.88 313 PRO B O 1
ATOM 5196 N N . ALA B 1 314 ? 1.401 -42.125 -14.68 1 95.88 314 ALA B N 1
ATOM 5197 C CA . ALA B 1 314 ? 1.745 -40.781 -15.18 1 95.88 314 ALA B CA 1
ATOM 5198 C C . ALA B 1 314 ? 3.256 -40.562 -15.18 1 95.88 314 ALA B C 1
ATOM 5200 O O . ALA B 1 314 ? 3.812 -40.031 -16.125 1 95.88 314 ALA B O 1
ATOM 5201 N N . ILE B 1 315 ? 3.898 -41.031 -14.117 1 95.62 315 ILE B N 1
ATOM 5202 C CA . ILE B 1 315 ? 5.344 -40.875 -13.984 1 95.62 315 ILE B CA 1
ATOM 5203 C C . ILE B 1 315 ? 6.043 -41.719 -15.055 1 95.62 315 ILE B C 1
ATOM 5205 O O . ILE B 1 315 ? 6.945 -41.219 -15.742 1 95.62 315 ILE B O 1
ATOM 5209 N N . GLU B 1 316 ? 5.582 -42.906 -15.227 1 95.5 316 GLU B N 1
ATOM 5210 C CA . GLU B 1 316 ? 6.176 -43.781 -16.219 1 95.5 316 GLU B CA 1
ATOM 5211 C C . GLU B 1 316 ? 6.02 -43.219 -17.641 1 95.5 316 GLU B C 1
ATOM 5213 O O . GLU B 1 316 ? 6.973 -43.219 -18.422 1 95.5 316 GLU B O 1
ATOM 5218 N N . LEU B 1 317 ? 4.871 -42.844 -17.891 1 96.5 317 LEU B N 1
ATOM 5219 C CA . LEU B 1 317 ? 4.594 -42.281 -19.203 1 96.5 317 LEU B CA 1
ATOM 5220 C C . LEU B 1 317 ? 5.449 -41.031 -19.453 1 96.5 317 LEU B C 1
ATOM 5222 O O . LEU B 1 317 ? 6.094 -40.938 -20.5 1 96.5 317 LEU B O 1
ATOM 5226 N N . ALA B 1 318 ? 5.453 -40.125 -18.5 1 96.94 318 ALA B N 1
ATOM 5227 C CA . ALA B 1 318 ? 6.18 -38.875 -18.672 1 96.94 318 ALA B CA 1
ATOM 5228 C C . ALA B 1 318 ? 7.68 -39.125 -18.812 1 96.94 318 ALA B C 1
ATOM 5230 O O . ALA B 1 318 ? 8.352 -38.469 -19.609 1 96.94 318 ALA B O 1
ATOM 5231 N N . CYS B 1 319 ? 8.172 -40.031 -18.031 1 96.38 319 CYS B N 1
ATOM 5232 C CA . CYS B 1 319 ? 9.586 -40.375 -18.125 1 96.38 319 CYS B CA 1
ATOM 5233 C C . CYS B 1 319 ? 9.922 -40.938 -19.5 1 96.38 319 CYS B C 1
ATOM 5235 O O . CYS B 1 319 ? 10.938 -40.594 -20.094 1 96.38 319 CYS B O 1
ATOM 5237 N N . ARG B 1 320 ? 9.094 -41.781 -19.938 1 96.62 320 ARG B N 1
ATOM 5238 C CA . ARG B 1 320 ? 9.297 -42.375 -21.25 1 96.62 320 ARG B CA 1
ATOM 5239 C C . ARG B 1 320 ? 9.266 -41.312 -22.344 1 96.62 320 ARG B C 1
ATOM 5241 O O . ARG B 1 320 ? 10.125 -41.281 -23.234 1 96.62 320 ARG B O 1
ATOM 5248 N N . LEU B 1 321 ? 8.328 -40.438 -22.266 1 97.62 321 LEU B N 1
ATOM 5249 C CA . LEU B 1 321 ? 8.125 -39.438 -23.297 1 97.62 321 LEU B CA 1
ATOM 5250 C C . LEU B 1 321 ? 9.227 -38.375 -23.266 1 97.62 321 LEU B C 1
ATOM 5252 O O . LEU B 1 321 ? 9.633 -37.875 -24.297 1 97.62 321 LEU B O 1
ATOM 5256 N N . SER B 1 322 ? 9.672 -38.031 -22.047 1 96.06 322 SER B N 1
ATOM 5257 C CA . SER B 1 322 ? 10.68 -36.969 -21.906 1 96.06 322 SER B CA 1
ATOM 5258 C C . SER B 1 322 ? 12.078 -37.5 -22.156 1 96.06 322 SER B C 1
ATOM 5260 O O . SER B 1 322 ? 12.984 -36.75 -22.5 1 96.06 322 SER B O 1
ATOM 5262 N N . GLY B 1 323 ? 12.242 -38.75 -21.922 1 93.38 323 GLY B N 1
ATOM 5263 C CA . GLY B 1 323 ? 13.562 -39.375 -22 1 93.38 323 GLY B CA 1
ATOM 5264 C C . GLY B 1 323 ? 14.375 -39.219 -20.734 1 93.38 323 GLY B C 1
ATOM 5265 O O . GLY B 1 323 ? 15.562 -39.531 -20.703 1 93.38 323 GLY B O 1
ATOM 5266 N N . HIS B 1 324 ? 13.789 -38.656 -19.797 1 90.62 324 HIS B N 1
ATOM 5267 C CA . HIS B 1 324 ? 14.438 -38.469 -18.5 1 90.62 324 HIS B CA 1
ATOM 5268 C C . HIS B 1 324 ? 13.898 -39.438 -17.469 1 90.62 324 HIS B C 1
ATOM 5270 O O . HIS B 1 324 ? 12.695 -39.5 -17.203 1 90.62 324 HIS B O 1
ATOM 5276 N N . GLN B 1 325 ? 14.781 -40.188 -16.906 1 89.06 325 GLN B N 1
ATOM 5277 C CA . GLN B 1 325 ? 14.344 -41.156 -15.898 1 89.06 325 GLN B CA 1
ATOM 5278 C C . GLN B 1 325 ? 14.438 -40.594 -14.492 1 89.06 325 GLN B C 1
ATOM 5280 O O . GLN B 1 325 ? 13.695 -41 -13.594 1 89.06 325 GLN B O 1
ATOM 5285 N N . ASP B 1 326 ? 15.281 -39.625 -14.414 1 90.69 326 ASP B N 1
ATOM 5286 C CA . ASP B 1 326 ? 15.383 -38.969 -13.117 1 90.69 326 ASP B CA 1
ATOM 5287 C C . ASP B 1 326 ? 14.25 -37.969 -12.922 1 90.69 326 ASP B C 1
ATOM 5289 O O . ASP B 1 326 ? 13.875 -37.25 -13.852 1 90.69 326 ASP B O 1
ATOM 5293 N N . THR B 1 327 ? 13.633 -38.062 -11.766 1 92.88 327 THR B N 1
ATOM 5294 C CA . THR B 1 327 ? 12.516 -37.188 -11.461 1 92.88 327 THR B CA 1
ATOM 5295 C C . THR B 1 327 ? 12.922 -36.125 -10.43 1 92.88 327 THR B C 1
ATOM 5297 O O . THR B 1 327 ? 13.969 -36.25 -9.789 1 92.88 327 THR B O 1
ATOM 5300 N N . GLY B 1 328 ? 12.195 -35.062 -10.352 1 92.31 328 GLY B N 1
ATOM 5301 C CA . GLY B 1 328 ? 12.445 -34 -9.391 1 92.31 328 GLY B CA 1
ATOM 5302 C C . GLY B 1 328 ? 11.203 -33.594 -8.641 1 92.31 328 GLY B C 1
ATOM 5303 O O . GLY B 1 328 ? 10.18 -34.281 -8.68 1 92.31 328 GLY B O 1
ATOM 5304 N N . ARG B 1 329 ? 11.398 -32.531 -7.805 1 93.06 329 ARG B N 1
ATOM 5305 C CA . ARG B 1 329 ? 10.328 -31.922 -7.012 1 93.06 329 ARG B CA 1
ATOM 5306 C C . ARG B 1 329 ? 10.258 -30.406 -7.23 1 93.06 329 ARG B C 1
ATOM 5308 O O . ARG B 1 329 ? 11.289 -29.75 -7.352 1 93.06 329 ARG B O 1
ATOM 5315 N N . ALA B 1 330 ? 9.102 -29.938 -7.363 1 92.25 330 ALA B N 1
ATOM 5316 C CA . ALA B 1 330 ? 8.906 -28.516 -7.672 1 92.25 330 ALA B CA 1
ATOM 5317 C C . ALA B 1 330 ? 8.672 -27.703 -6.402 1 92.25 330 ALA B C 1
ATOM 5319 O O . ALA B 1 330 ? 7.887 -28.094 -5.539 1 92.25 330 ALA B O 1
ATOM 5320 N N . PRO B 1 331 ? 9.305 -26.547 -6.285 1 90.88 331 PRO B N 1
ATOM 5321 C CA . PRO B 1 331 ? 9.109 -25.703 -5.113 1 90.88 331 PRO B CA 1
ATOM 5322 C C . PRO B 1 331 ? 7.797 -24.922 -5.168 1 90.88 331 PRO B C 1
ATOM 5324 O O . PRO B 1 331 ? 7.418 -24.266 -4.188 1 90.88 331 PRO B O 1
ATOM 5327 N N . PHE B 1 332 ? 7.117 -24.938 -6.273 1 92.06 332 PHE B N 1
ATOM 5328 C CA . PHE B 1 332 ? 5.863 -24.219 -6.457 1 92.06 332 PHE B CA 1
ATOM 5329 C C . PHE B 1 332 ? 4.672 -25.156 -6.34 1 92.06 332 PHE B C 1
ATOM 5331 O O . PHE B 1 332 ? 4.848 -26.359 -6.137 1 92.06 332 PHE B O 1
ATOM 5338 N N . ALA B 1 333 ? 3.508 -24.531 -6.348 1 92.06 333 ALA B N 1
ATOM 5339 C CA . ALA B 1 333 ? 2.268 -25.312 -6.359 1 92.06 333 ALA B CA 1
ATOM 5340 C C . ALA B 1 333 ? 1.575 -25.203 -7.719 1 92.06 333 ALA B C 1
ATOM 5342 O O . ALA B 1 333 ? 1.633 -24.172 -8.375 1 92.06 333 ALA B O 1
ATOM 5343 N N . ALA B 1 334 ? 1.051 -26.281 -8.102 1 93.06 334 ALA B N 1
ATOM 5344 C CA . ALA B 1 334 ? 0.22 -26.344 -9.305 1 93.06 334 ALA B CA 1
ATOM 5345 C C . ALA B 1 334 ? -1.017 -27.203 -9.078 1 93.06 334 ALA B C 1
ATOM 5347 O O . ALA B 1 334 ? -1.308 -27.594 -7.941 1 93.06 334 ALA B O 1
ATOM 5348 N N . GLU B 1 335 ? -1.766 -27.438 -10.133 1 95.44 335 GLU B N 1
ATOM 5349 C CA . GLU B 1 335 ? -3.051 -28.109 -9.969 1 95.44 335 GLU B CA 1
ATOM 5350 C C . GLU B 1 335 ? -2.879 -29.625 -9.891 1 95.44 335 GLU B C 1
ATOM 5352 O O . GLU B 1 335 ? -3.846 -30.359 -9.672 1 95.44 335 GLU B O 1
ATOM 5357 N N . ALA B 1 336 ? -1.679 -30.125 -10.07 1 96.25 336 ALA B N 1
ATOM 5358 C CA . ALA B 1 336 ? -1.45 -31.562 -10.039 1 96.25 336 ALA B CA 1
ATOM 5359 C C . ALA B 1 336 ? -1.913 -32.156 -8.711 1 96.25 336 ALA B C 1
ATOM 5361 O O . ALA B 1 336 ? -2.41 -33.281 -8.68 1 96.25 336 ALA B O 1
ATOM 5362 N N . GLY B 1 337 ? -1.68 -31.438 -7.664 1 94.81 337 GLY B N 1
ATOM 5363 C CA . GLY B 1 337 ? -2.143 -31.906 -6.371 1 94.81 337 GLY B CA 1
ATOM 5364 C C . GLY B 1 337 ? -3.646 -32.094 -6.305 1 94.81 337 GLY B C 1
ATOM 5365 O O . GLY B 1 337 ? -4.137 -33 -5.637 1 94.81 337 GLY B O 1
ATOM 5366 N N . LEU B 1 338 ? -4.363 -31.266 -6.953 1 96 338 LEU B N 1
ATOM 5367 C CA . LEU B 1 338 ? -5.82 -31.359 -6.988 1 96 338 LEU B CA 1
ATOM 5368 C C . LEU B 1 338 ? -6.27 -32.562 -7.801 1 96 338 LEU B C 1
ATOM 5370 O O . LEU B 1 338 ? -7.215 -33.25 -7.422 1 96 338 LEU B O 1
ATOM 5374 N N . PHE B 1 339 ? -5.598 -32.844 -8.891 1 96.94 339 PHE B N 1
ATOM 5375 C CA . PHE B 1 339 ? -5.895 -34.031 -9.688 1 96.94 339 PHE B CA 1
ATOM 5376 C C . PHE B 1 339 ? -5.598 -35.312 -8.891 1 96.94 339 PHE B C 1
ATOM 5378 O O . PHE B 1 339 ? -6.371 -36.25 -8.93 1 96.94 339 PHE B O 1
ATOM 5385 N N . GLN B 1 340 ? -4.457 -35.281 -8.219 1 95 340 GLN B N 1
ATOM 5386 C CA . GLN B 1 340 ? -4.113 -36.406 -7.383 1 95 340 GLN B CA 1
ATOM 5387 C C . GLN B 1 340 ? -5.188 -36.688 -6.328 1 95 340 GLN B C 1
ATOM 5389 O O . GLN B 1 340 ? -5.566 -37.812 -6.082 1 95 340 GLN B O 1
ATOM 5394 N N . GLN B 1 341 ? -5.598 -35.656 -5.707 1 93.38 341 GLN B N 1
ATOM 5395 C CA . GLN B 1 341 ? -6.637 -35.781 -4.691 1 93.38 341 GLN B CA 1
ATOM 5396 C C . GLN B 1 341 ? -7.91 -36.375 -5.27 1 93.38 341 GLN B C 1
ATOM 5398 O O . GLN B 1 341 ? -8.672 -37.031 -4.559 1 93.38 341 GLN B O 1
ATOM 5403 N N . ALA B 1 342 ? -8.141 -36.094 -6.52 1 95 342 ALA B N 1
ATOM 5404 C CA . ALA B 1 342 ? -9.312 -36.656 -7.203 1 95 342 ALA B CA 1
ATOM 5405 C C . ALA B 1 342 ? -9.062 -38.094 -7.648 1 95 342 ALA B C 1
ATOM 5407 O O . ALA B 1 342 ? -9.898 -38.688 -8.32 1 95 342 ALA B O 1
ATOM 5408 N N . GLY B 1 343 ? -7.902 -38.625 -7.336 1 94.19 343 GLY B N 1
ATOM 5409 C CA . GLY B 1 343 ? -7.605 -40.031 -7.586 1 94.19 343 GLY B CA 1
ATOM 5410 C C . GLY B 1 343 ? -6.91 -40.25 -8.914 1 94.19 343 GLY B C 1
ATOM 5411 O O . GLY B 1 343 ? -6.828 -41.375 -9.391 1 94.19 343 GLY B O 1
ATOM 5412 N N . LEU B 1 344 ? -6.422 -39.219 -9.508 1 95.88 344 LEU B N 1
ATOM 5413 C CA . LEU B 1 344 ? -5.781 -39.375 -10.812 1 95.88 344 LEU B CA 1
ATOM 5414 C C . LEU B 1 344 ? -4.262 -39.344 -10.68 1 95.88 344 LEU B C 1
ATOM 5416 O O . LEU B 1 344 ? -3.715 -38.531 -9.938 1 95.88 344 LEU B O 1
ATOM 5420 N N . ALA B 1 345 ? -3.559 -40.281 -11.352 1 96.12 345 ALA B N 1
ATOM 5421 C CA . ALA B 1 345 ? -2.102 -40.219 -11.438 1 96.12 345 ALA B CA 1
ATOM 5422 C C . ALA B 1 345 ? -1.649 -38.938 -12.141 1 96.12 345 ALA B C 1
ATOM 5424 O O . ALA B 1 345 ? -2.078 -38.656 -13.266 1 96.12 345 ALA B O 1
ATOM 5425 N N . SER B 1 346 ? -0.809 -38.156 -11.406 1 96.31 346 SER B N 1
ATOM 5426 C CA . SER B 1 346 ? -0.492 -36.844 -11.938 1 96.31 346 SER B CA 1
ATOM 5427 C C . SER B 1 346 ? 1 -36.531 -11.836 1 96.31 346 SER B C 1
ATOM 5429 O O . SER B 1 346 ? 1.662 -36.969 -10.891 1 96.31 346 SER B O 1
ATOM 5431 N N . VAL B 1 347 ? 1.526 -35.844 -12.805 1 96.5 347 VAL B N 1
ATOM 5432 C CA . VAL B 1 347 ? 2.91 -35.375 -12.812 1 96.5 347 VAL B CA 1
ATOM 5433 C C . VAL B 1 347 ? 2.977 -33.938 -13.375 1 96.5 347 VAL B C 1
ATOM 5435 O O . VAL B 1 347 ? 2.012 -33.469 -13.977 1 96.5 347 VAL B O 1
ATOM 5438 N N . VAL B 1 348 ? 4.043 -33.312 -13.062 1 96.94 348 VAL B N 1
ATOM 5439 C CA . VAL B 1 348 ? 4.324 -31.984 -13.625 1 96.94 348 VAL B CA 1
ATOM 5440 C C . VAL B 1 348 ? 5.492 -32.094 -14.602 1 96.94 348 VAL B C 1
ATOM 5442 O O . VAL B 1 348 ? 6.566 -32.562 -14.25 1 96.94 348 VAL B O 1
ATOM 5445 N N . CYS B 1 349 ? 5.242 -31.703 -15.805 1 97.75 349 CYS B N 1
ATOM 5446 C CA . CYS B 1 349 ? 6.285 -31.734 -16.828 1 97.75 349 CYS B CA 1
ATOM 5447 C C . CYS B 1 349 ? 5.941 -30.828 -18 1 97.75 349 CYS B C 1
ATOM 5449 O O . CYS B 1 349 ? 4.941 -31.047 -18.688 1 97.75 349 CYS B O 1
ATOM 5451 N N . GLY B 1 350 ? 6.734 -29.891 -18.234 1 97.81 350 GLY B N 1
ATOM 5452 C CA . GLY B 1 350 ? 6.512 -28.984 -19.359 1 97.81 350 GLY B CA 1
ATOM 5453 C C . GLY B 1 350 ? 7.746 -28.188 -19.734 1 97.81 350 GLY B C 1
ATOM 5454 O O . GLY B 1 350 ? 8.75 -28.219 -19.031 1 97.81 350 GLY B O 1
ATOM 5455 N N . PRO B 1 351 ? 7.699 -27.531 -20.891 1 98.12 351 PRO B N 1
ATOM 5456 C CA . PRO B 1 351 ? 8.836 -26.734 -21.359 1 98.12 351 PRO B CA 1
ATOM 5457 C C . PRO B 1 351 ? 9 -25.422 -20.609 1 98.12 351 PRO B C 1
ATOM 5459 O O . PRO B 1 351 ? 8.023 -24.875 -20.078 1 98.12 351 PRO B O 1
ATOM 5462 N N . GLY B 1 352 ? 10.219 -24.922 -20.625 1 96.62 352 GLY B N 1
ATOM 5463 C CA . GLY B 1 352 ? 10.531 -23.672 -19.938 1 96.62 352 GLY B CA 1
ATOM 5464 C C . GLY B 1 352 ? 11.078 -23.891 -18.531 1 96.62 352 GLY B C 1
ATOM 5465 O O . GLY B 1 352 ? 11.211 -25.031 -18.078 1 96.62 352 GLY B O 1
ATOM 5466 N N . SER B 1 353 ? 11.445 -22.781 -17.938 1 94.56 353 SER B N 1
ATOM 5467 C CA . SER B 1 353 ? 12.055 -22.812 -16.609 1 94.56 353 SER B CA 1
ATOM 5468 C C . SER B 1 353 ? 11.352 -21.859 -15.656 1 94.56 353 SER B C 1
ATOM 5470 O O . SER B 1 353 ? 11.039 -20.734 -16.016 1 94.56 353 SER B O 1
ATOM 5472 N N . ILE B 1 354 ? 11.164 -22.375 -14.453 1 92 354 ILE B N 1
ATOM 5473 C CA . ILE B 1 354 ? 10.516 -21.562 -13.422 1 92 354 ILE B CA 1
ATOM 5474 C C . ILE B 1 354 ? 11.375 -20.328 -13.133 1 92 354 ILE B C 1
ATOM 5476 O O . ILE B 1 354 ? 10.875 -19.328 -12.617 1 92 354 ILE B O 1
ATOM 5480 N N . ASP B 1 355 ? 12.648 -20.391 -13.477 1 90.5 355 ASP B N 1
ATOM 5481 C CA . ASP B 1 355 ? 13.57 -19.281 -13.258 1 90.5 355 ASP B CA 1
ATOM 5482 C C . ASP B 1 355 ? 13.172 -18.062 -14.094 1 90.5 355 ASP B C 1
ATOM 5484 O O . ASP B 1 355 ? 13.539 -16.922 -13.766 1 90.5 355 ASP B O 1
ATOM 5488 N N . GLN B 1 356 ? 12.43 -18.328 -15.117 1 92.12 356 GLN B N 1
ATOM 5489 C CA . GLN B 1 356 ? 12.047 -17.266 -16.031 1 92.12 356 GLN B CA 1
ATOM 5490 C C . GLN B 1 356 ? 10.648 -16.734 -15.727 1 92.12 356 GLN B C 1
ATOM 5492 O O . GLN B 1 356 ? 10.234 -15.695 -16.234 1 92.12 356 GLN B O 1
ATOM 5497 N N . ALA B 1 357 ? 10.031 -17.375 -14.789 1 91.94 357 ALA B N 1
ATOM 5498 C CA . ALA B 1 357 ? 8.641 -17.047 -14.516 1 91.94 357 ALA B CA 1
ATOM 5499 C C . ALA B 1 357 ? 8.531 -15.805 -13.633 1 91.94 357 ALA B C 1
ATOM 5501 O O . ALA B 1 357 ? 9.414 -15.547 -12.805 1 91.94 357 ALA B O 1
ATOM 5502 N N . HIS B 1 358 ? 7.555 -15 -13.789 1 92.44 358 HIS B N 1
ATOM 5503 C CA . HIS B 1 358 ? 7.07 -13.945 -12.914 1 92.44 358 HIS B CA 1
ATOM 5504 C C . HIS B 1 358 ? 8.016 -12.742 -12.922 1 92.44 358 HIS B C 1
ATOM 5506 O O . HIS B 1 358 ? 7.828 -11.797 -12.156 1 92.44 358 HIS B O 1
ATOM 5512 N N . GLN B 1 359 ? 9.039 -12.758 -13.742 1 91.12 359 GLN B N 1
ATOM 5513 C CA . GLN B 1 359 ? 9.953 -11.633 -13.867 1 91.12 359 GLN B CA 1
ATOM 5514 C C . GLN B 1 359 ? 9.812 -10.961 -15.227 1 91.12 359 GLN B C 1
ATOM 5516 O O . GLN B 1 359 ? 9.258 -11.547 -16.156 1 91.12 359 GLN B O 1
ATOM 5521 N N . PRO B 1 360 ? 10.266 -9.672 -15.281 1 93.81 360 PRO B N 1
ATOM 5522 C CA . PRO B 1 360 ? 10.258 -9.055 -16.609 1 93.81 360 PRO B CA 1
ATOM 5523 C C . PRO B 1 360 ? 11.117 -9.805 -17.609 1 93.81 360 PRO B C 1
ATOM 5525 O O . PRO B 1 360 ? 12.078 -10.484 -17.234 1 93.81 360 PRO B O 1
ATOM 5528 N N . ASP B 1 361 ? 10.734 -9.672 -18.875 1 96.56 361 ASP B N 1
ATOM 5529 C CA . ASP B 1 361 ? 11.43 -10.32 -19.984 1 96.56 361 ASP B CA 1
ATOM 5530 C C . ASP B 1 361 ? 11.391 -11.836 -19.844 1 96.56 361 ASP B C 1
ATOM 5532 O O . ASP B 1 361 ? 12.398 -12.516 -20.047 1 96.56 361 ASP B O 1
ATOM 5536 N N . GLU B 1 362 ? 10.266 -12.258 -19.359 1 97.38 362 GLU B N 1
ATOM 5537 C CA . GLU B 1 362 ? 10 -13.695 -19.391 1 97.38 362 GLU B CA 1
ATOM 5538 C C . GLU B 1 362 ? 10.156 -14.25 -20.812 1 97.38 362 GLU B C 1
ATOM 5540 O O . GLU B 1 362 ? 9.719 -13.633 -21.781 1 97.38 362 GLU B O 1
ATOM 5545 N N . TYR B 1 363 ? 10.773 -15.43 -20.922 1 98.06 363 TYR B N 1
ATOM 5546 C CA . TYR B 1 363 ? 10.953 -16.016 -22.234 1 98.06 363 TYR B CA 1
ATOM 5547 C C . TYR B 1 363 ? 10.969 -17.547 -22.156 1 98.06 363 TYR B C 1
ATOM 5549 O O . TYR B 1 363 ? 11.156 -18.109 -21.078 1 98.06 363 TYR B O 1
ATOM 5557 N N . ILE B 1 364 ? 10.695 -18.141 -23.219 1 98.38 364 ILE B N 1
ATOM 5558 C CA . ILE B 1 364 ? 10.938 -19.562 -23.438 1 98.38 364 ILE B CA 1
ATOM 5559 C C . ILE B 1 364 ? 11.859 -19.75 -24.641 1 98.38 364 ILE B C 1
ATOM 5561 O O . ILE B 1 364 ? 11.734 -19.047 -25.641 1 98.38 364 ILE B O 1
ATOM 5565 N N . THR B 1 365 ? 12.789 -20.656 -24.562 1 98.19 365 THR B N 1
ATOM 5566 C CA . THR B 1 365 ? 13.695 -20.875 -25.672 1 98.19 365 THR B CA 1
ATOM 5567 C C . THR B 1 365 ? 13.047 -21.75 -26.734 1 98.19 365 THR B C 1
ATOM 5569 O O . THR B 1 365 ? 12.188 -22.578 -26.422 1 98.19 365 THR B O 1
ATOM 5572 N N . LEU B 1 366 ? 13.453 -21.578 -27.953 1 97.69 366 LEU B N 1
ATOM 5573 C CA . LEU B 1 366 ? 12.984 -22.438 -29.031 1 97.69 366 LEU B CA 1
ATOM 5574 C C . LEU B 1 366 ? 13.359 -23.891 -28.766 1 97.69 366 LEU B C 1
ATOM 5576 O O . LEU B 1 366 ? 12.602 -24.812 -29.094 1 97.69 366 LEU B O 1
ATOM 5580 N N . GLU B 1 367 ? 14.453 -24.047 -28.141 1 97.12 367 GLU B N 1
ATOM 5581 C CA . GLU B 1 367 ? 14.891 -25.391 -27.781 1 97.12 367 GLU B CA 1
ATOM 5582 C C . GLU B 1 367 ? 13.898 -26.062 -26.828 1 97.12 367 GLU B C 1
ATOM 5584 O O . GLU B 1 367 ? 13.57 -27.234 -26.984 1 97.12 367 GLU B O 1
ATOM 5589 N N . GLN B 1 368 ? 13.508 -25.312 -25.875 1 97.69 368 GLN B N 1
ATOM 5590 C CA . GLN B 1 368 ? 12.539 -25.828 -24.922 1 97.69 368 GLN B CA 1
ATOM 5591 C C . GLN B 1 368 ? 11.195 -26.109 -25.594 1 97.69 368 GLN B C 1
ATOM 5593 O O . GLN B 1 368 ? 10.547 -27.109 -25.312 1 97.69 368 GLN B O 1
ATOM 5598 N N . LEU B 1 369 ? 10.781 -25.25 -26.484 1 97.88 369 LEU B N 1
ATOM 5599 C CA . LEU B 1 369 ? 9.547 -25.484 -27.234 1 97.88 369 LEU B CA 1
ATOM 5600 C C . LEU B 1 369 ? 9.648 -26.75 -28.062 1 97.88 369 LEU B C 1
ATOM 5602 O O . LEU B 1 369 ? 8.695 -27.531 -28.141 1 97.88 369 LEU B O 1
ATOM 5606 N N . GLU B 1 370 ? 10.766 -26.891 -28.641 1 97.62 370 GLU B N 1
ATOM 5607 C CA . GLU B 1 370 ? 10.984 -28.078 -29.453 1 97.62 370 GLU B CA 1
ATOM 5608 C C . GLU B 1 370 ? 10.938 -29.344 -28.609 1 97.62 370 GLU B C 1
ATOM 5610 O O . GLU B 1 370 ? 10.391 -30.375 -29.031 1 97.62 370 GLU B O 1
ATOM 5615 N N . SER B 1 371 ? 11.547 -29.25 -27.484 1 97.62 371 SER B N 1
ATOM 5616 C CA . SER B 1 371 ? 11.516 -30.391 -26.578 1 97.62 371 SER B CA 1
ATOM 5617 C C . SER B 1 371 ? 10.094 -30.719 -26.156 1 97.62 371 SER B C 1
ATOM 5619 O O . SER B 1 371 ? 9.719 -31.906 -26.094 1 97.62 371 SER B O 1
ATOM 5621 N N . GLY B 1 372 ? 9.336 -29.734 -25.844 1 98.12 372 GLY B N 1
ATOM 5622 C CA . GLY B 1 372 ? 7.934 -29.953 -25.531 1 98.12 372 GLY B CA 1
ATOM 5623 C C . GLY B 1 372 ? 7.141 -30.531 -26.688 1 98.12 372 GLY B C 1
ATOM 5624 O O . GLY B 1 372 ? 6.289 -31.406 -26.484 1 98.12 372 GLY B O 1
ATOM 5625 N N . LEU B 1 373 ? 7.43 -30 -27.844 1 98.06 373 LEU B N 1
ATOM 5626 C CA . LEU B 1 373 ? 6.781 -30.484 -29.047 1 98.06 373 LEU B CA 1
ATOM 5627 C C . LEU B 1 373 ? 7.055 -31.969 -29.266 1 98.06 373 LEU B C 1
ATOM 5629 O O . LEU B 1 373 ? 6.133 -32.75 -29.531 1 98.06 373 LEU B O 1
ATOM 5633 N N . ARG B 1 374 ? 8.297 -32.375 -29.125 1 97.88 374 ARG B N 1
ATOM 5634 C CA . ARG B 1 374 ? 8.664 -33.781 -29.266 1 97.88 374 ARG B CA 1
ATOM 5635 C C . ARG B 1 374 ? 7.961 -34.656 -28.234 1 97.88 374 ARG B C 1
ATOM 5637 O O . ARG B 1 374 ? 7.5 -35.75 -28.531 1 97.88 374 ARG B O 1
ATOM 5644 N N . PHE B 1 375 ? 7.961 -34.156 -27.062 1 98.31 375 PHE B N 1
ATOM 5645 C CA . PHE B 1 375 ? 7.301 -34.844 -25.969 1 98.31 375 PHE B CA 1
ATOM 5646 C C . PHE B 1 375 ? 5.848 -35.125 -26.297 1 98.31 375 PHE B C 1
ATOM 5648 O O . PHE B 1 375 ? 5.402 -36.281 -26.188 1 98.31 375 PHE B O 1
ATOM 5655 N N . GLN B 1 376 ? 5.102 -34.125 -26.75 1 98.31 376 GLN B N 1
ATOM 5656 C CA . GLN B 1 376 ? 3.68 -34.312 -27.016 1 98.31 376 GLN B CA 1
ATOM 5657 C C . GLN B 1 376 ? 3.453 -35.094 -28.297 1 98.31 376 GLN B C 1
ATOM 5659 O O . GLN B 1 376 ? 2.461 -35.844 -28.406 1 98.31 376 GLN B O 1
ATOM 5664 N N . GLN B 1 377 ? 4.359 -35.031 -29.281 1 97.75 377 GLN B N 1
ATOM 5665 C CA . GLN B 1 377 ? 4.27 -35.906 -30.469 1 97.75 377 GLN B CA 1
ATOM 5666 C C . GLN B 1 377 ? 4.441 -37.375 -30.094 1 97.75 377 GLN B C 1
ATOM 5668 O O . GLN B 1 377 ? 3.756 -38.219 -30.625 1 97.75 377 GLN B O 1
ATOM 5673 N N . ARG B 1 378 ? 5.383 -37.625 -29.203 1 98 378 ARG B N 1
ATOM 5674 C CA . ARG B 1 378 ? 5.57 -38.969 -28.719 1 98 378 ARG B CA 1
ATOM 5675 C C . ARG B 1 378 ? 4.328 -39.469 -27.984 1 98 378 ARG B C 1
ATOM 5677 O O . ARG B 1 378 ? 3.986 -40.656 -28.047 1 98 378 ARG B O 1
ATOM 5684 N N . LEU B 1 379 ? 3.732 -38.562 -27.234 1 98.44 379 LEU B N 1
ATOM 5685 C CA . LEU B 1 379 ? 2.482 -38.906 -26.562 1 98.44 379 LEU B CA 1
ATOM 5686 C C . LEU B 1 379 ? 1.421 -39.344 -27.578 1 98.44 379 LEU B C 1
ATOM 5688 O O . LEU B 1 379 ? 0.736 -40.344 -27.391 1 98.44 379 LEU B O 1
ATOM 5692 N N . ILE B 1 380 ? 1.29 -38.531 -28.656 1 97.88 380 ILE B N 1
ATOM 5693 C CA . ILE B 1 380 ? 0.327 -38.812 -29.703 1 97.88 380 ILE B CA 1
ATOM 5694 C C . ILE B 1 380 ? 0.618 -40.188 -30.297 1 97.88 380 ILE B C 1
ATOM 5696 O O . ILE B 1 380 ? -0.297 -41 -30.5 1 97.88 380 ILE B O 1
ATOM 5700 N N . SER B 1 381 ? 1.889 -40.438 -30.516 1 97.06 381 SER B N 1
ATOM 5701 C CA . SER B 1 381 ? 2.287 -41.719 -31.062 1 97.06 381 SER B CA 1
ATOM 5702 C C . SER B 1 381 ? 1.937 -42.875 -30.109 1 97.06 381 SER B C 1
ATOM 5704 O O . SER B 1 381 ? 1.489 -43.938 -30.547 1 97.06 381 SER B O 1
ATOM 5706 N N . ALA B 1 382 ? 2.127 -42.625 -28.875 1 96.5 382 ALA B N 1
ATOM 5707 C CA . ALA B 1 382 ? 1.881 -43.656 -27.859 1 96.5 382 ALA B CA 1
ATOM 5708 C C . ALA B 1 382 ? 0.392 -43.969 -27.75 1 96.5 382 ALA B C 1
ATOM 5710 O O . ALA B 1 382 ? 0.011 -45.094 -27.391 1 96.5 382 ALA B O 1
ATOM 5711 N N . LEU B 1 383 ? -0.421 -43.062 -28.031 1 97.19 383 LEU B N 1
ATOM 5712 C CA . LEU B 1 383 ? -1.859 -43.219 -27.844 1 97.19 383 LEU B CA 1
ATOM 5713 C C . LEU B 1 383 ? -2.535 -43.594 -29.172 1 97.19 383 LEU B C 1
ATOM 5715 O O . LEU B 1 383 ? -3.758 -43.719 -29.219 1 97.19 383 LEU B O 1
ATOM 5719 N N . SER B 1 384 ? -1.822 -43.656 -30.234 1 94.75 384 SER B N 1
ATOM 5720 C CA . SER B 1 384 ? -2.338 -44 -31.547 1 94.75 384 SER B CA 1
ATOM 5721 C C . SER B 1 384 ? -2.18 -45.5 -31.812 1 94.75 384 SER B C 1
ATOM 5723 O O . SER B 1 384 ? -1.318 -46.156 -31.219 1 94.75 384 SER B O 1
#

Sequence (768 aa):
MMATALADVRAILERLVAFDTVSRNSNLDLIGFVRDLLARHGVDSVLIPNGDGSKANLLATVGPRIAGGVVLSGHTDVVPVDGQAWSTDPFRLEERAGRLYGRGSCDMKGFVAIALALIPQMKALRRPIHLALSYDEEVGCRGAPSLVEAVGELPRPAAVIVGEPTGMRVFTAHKGITVARTRVRGREVHSSQAHRGVSAVTTAARLIGYLDDVARGRAVSGPFAPGFDPPHTTVHVGVVHGGTAVNIVARDCSFDWDIRSVPGDDPARILDGFGAHCRMHVEPAMQTVAEETGVTTEILMEAPALAHEDRNPAIELACRLSGHQDTGRAPFAAEAGLFQQAGLASVVCGPGSIDQAHQPDEYITLEQLESGLRFQQRLISALSMMATALADVRAILERLVAFDTVSRNSNLDLIGFVRDLLARHGVDSVLIPNGDGSKANLLATVGPRIAGGVVLSGHTDVVPVDGQAWSTDPFRLEERAGRLYGRGSCDMKGFVAIALALIPQMKALRRPIHLALSYDEEVGCRGAPSLVEAVGELPRPAAVIVGEPTGMRVFTAHKGITVARTRVRGREVHSSQAHRGVSAVTTAARLIGYLDDVARGRAVSGPFAPGFDPPHTTVHVGVVHGGTAVNIVARDCSFDWDIRSVPGDDPARILDGFGAHCRMHVEPAMQTVAEETGVTTEILMEAPALAHEDRNPAIELACRLSGHQDTGRAPFAAEAGLFQQAGLASVVCGPGSIDQAHQPDEYITLEQLESGLRFQQRLISALS

pLDDT: mean 95.9, std 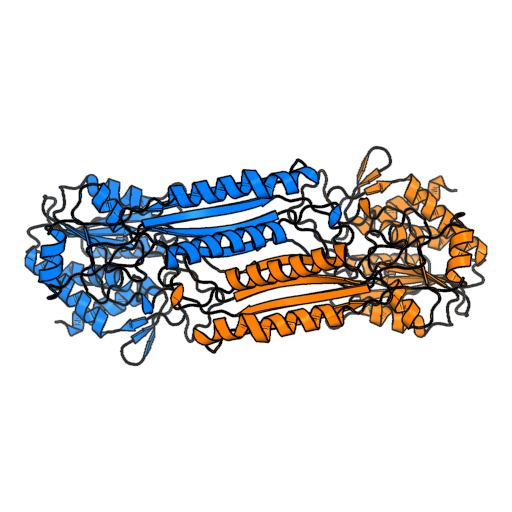4.01, range [65.81, 98.88]

Foldseek 3Di:
DLVVLLVQLVVLLQVLLLDQQAQVAECVVVVVVLQVLCVVLPWHKDWAADPVRRYTKIKTKFDDQAEAEEEEEAESHFHDCPPADFPDDQSGWDDDPQKTWHTCCQRPVLLVSLVSSCSNVLNPFLHMYMYIYAGDQVVARPGLLVSLVVQLVTRHYQEYEYAHAPQQFWAQKEWKKWKKKKKWFKAKDFQVPCVLIGARVVLVVVLVVVQVVVQVVCLPPAPAQPQDVVRHKGKFWDDKDWDDDPRMRTRMIMTMMMITGGPPDDCVVVVVVSVCCQVPPNQVVRCVSPVPIGMDMDTDYIAHIGDDDDDGPHLVLSCVLLVHNDHGYYHDDGSQRVNVVSVHHYIYGHFHDPVQGPHHRRIGGSVSSSSSSSSVVVSSVVRD/DLVVLLVQLVVLLQVLLLDQQAQVAECVVVVVVLQVLCVVLPWHKDWAADPVRRYTKIKTKFDDQAEAEEEEEAESHFHDCPPADFPDDQSGWDDDPQKTWHTCCQRHVLLVSLVSSCSNVLNPFQHMYMYIYAHDQVVARPGLLVSLVVQLVTNHYQEYEYAHAPQQFWAQKEWKKWKKKKKWFKAKDFQVPCVLIGARVVLVVVLVVVQVVVQVVCLPPAPAQPQDVVRHKGKFWDDKDWDDDPRMRTRMIMTMMMITGGPPDDCVVVVVVSVCCQVPPNQVVRCVSPVPIGMDMDTDYIAHIGDDDDDGPHLVLSCVLLVHNDHGYYHDDGSQRVNVVSVHHYIYGHFHDPVQGPHHRRIGGSVSSSSSSSSVVVSSVVRD

Radius of gyration: 32.78 Å; Cα contacts (8 Å, |Δi|>4): 1959; chains: 2; bounding box: 52×98×70 Å

Organism: NCBI:txid713585

Solvent-accessible surface area (backbone atoms only — not comparable to full-atom values): 37050 Å² total; per-residue (Å²): 108,67,66,57,48,50,51,44,19,49,55,44,29,38,55,57,25,48,45,74,17,28,53,93,43,52,39,45,68,55,50,50,50,50,50,52,55,36,44,76,73,72,33,63,67,45,76,49,59,45,96,84,60,57,33,43,25,41,41,30,57,43,50,47,94,44,57,58,12,37,35,45,30,39,44,64,30,30,73,80,66,78,93,51,81,49,88,56,61,50,47,45,61,41,78,58,94,62,26,36,30,14,52,28,32,19,48,22,39,41,42,49,19,38,58,62,51,43,51,84,72,45,77,66,30,71,30,15,41,30,42,39,37,27,30,32,45,77,75,43,37,68,35,40,62,64,48,47,51,57,54,66,72,42,56,55,51,45,20,30,37,27,24,49,28,46,62,48,36,39,21,48,26,21,14,13,36,37,34,35,40,37,39,27,39,31,32,50,22,31,42,52,44,47,88,73,29,30,45,8,38,58,51,46,19,46,50,50,40,49,46,49,50,51,24,54,47,20,71,73,70,38,70,71,44,88,71,34,56,66,34,33,41,44,49,47,64,6,28,38,43,19,37,86,39,54,54,26,27,8,35,42,17,35,36,28,30,35,36,35,24,36,73,91,57,62,65,62,59,58,53,51,50,52,52,48,46,40,63,71,64,46,32,55,63,40,30,72,67,38,71,87,29,39,73,49,76,43,79,76,30,66,42,48,36,27,76,62,89,61,92,39,62,18,50,55,50,47,25,62,46,55,70,40,84,66,68,44,41,39,42,45,61,60,63,42,16,53,37,37,73,72,70,35,39,42,22,36,38,13,25,19,42,57,87,36,31,74,33,64,69,14,33,23,41,51,65,32,51,49,50,39,42,50,27,53,52,45,48,47,57,70,31,71,110,65,69,57,50,50,51,43,20,51,55,45,28,39,55,58,28,47,44,75,15,28,55,93,43,52,41,46,69,54,48,49,51,51,49,52,55,37,44,77,72,72,32,63,67,45,78,48,59,46,96,85,61,57,33,44,26,40,41,29,56,43,48,47,93,44,58,56,13,36,32,46,31,40,42,64,30,29,71,79,65,76,94,50,80,50,89,59,61,48,47,46,61,41,78,56,95,61,26,35,30,15,51,27,33,18,48,23,39,42,43,50,17,39,58,61,52,45,52,85,72,44,78,66,31,69,30,14,43,30,43,39,39,25,31,32,45,76,75,43,37,67,35,39,62,65,50,47,53,55,54,65,71,41,56,56,51,45,20,30,37,27,25,49,28,45,62,49,37,39,20,47,26,23,15,12,36,38,34,34,38,39,39,26,38,31,31,51,22,31,44,51,45,46,88,74,28,29,46,8,38,58,51,48,19,46,51,51,40,50,47,49,50,51,24,55,47,20,71,74,71,38,67,70,43,88,72,35,57,64,35,34,40,43,50,47,63,5,29,38,42,20,39,88,39,55,53,27,28,8,34,42,19,37,37,28,30,36,37,38,24,36,72,92,55,62,65,62,58,59,52,50,51,50,51,48,46,40,62,70,64,46,33,54,64,42,30,72,67,38,70,87,29,38,75,50,75,44,79,76,29,66,42,49,36,26,75,61,89,63,93,40,63,19,51,52,50,48,24,64,45,56,71,39,83,66,66,47,43,39,43,44,62,60,63,42,15,54,37,36,73,73,72,35,40,44,23,36,39,14,26,19,42,58,88,36,30,73,33,63,70,15,34,21,39,52,65,33,50,49,51,40,41,50,28,53,51,46,48,46,56,69,30,70